Protein AF-A0A034VBX0-F1 (afdb_monomer)

Nearest PDB structures (foldseek):
  6ly8-assembly1_G  TM=3.144E-01  e=6.365E+00  Thermus thermophilus HB8

Organism: Bactrocera dorsalis (NCBI:txid27457)

Radius of gyration: 43.43 Å; Cα contacts (8 Å, |Δi|>4): 100; chains: 1; bounding box: 105×112×125 Å

Sequence (478 aa):
DRSQPILTCKSMTKVDNKFIYETEKDNSHNKLLKQIQGGIKLKPTQTNDRSKPILGGLRKFRKQMTIEEQIQKSQSKINLLAEAATAAVGAAVGASGTSDPAAITNSIVAALSIDDPSGDELDDIDKIRDDLQSTKQMLALELRNREAQDRENKKLLAQIATLEAELEREKSREKNLEYGSRIIVATMDPTPASEEAYLNSLKQEADDARRTAKDLEKKYLDTGELLDQAKSEIDEQKRTIQMLERKLAQAMQGGGSLNGSRRPSDVHGGRDSSPELELEVSESDPDEPEEKKLERRDRRIAKEVKVLRSKLTKVKVKREAAKKEKLALKQAMKKNHAILKEENKKFKKLEKEVQKMAASMKEEEEDEDDDEEKEEEEEDEEDAEESEEEEESEESESEESEAETESESEAEDASNADKKSNLEPRLKKHESRLLAMKKCNVLLQANVDNLQDEITQIRAKAANLQAELDAVLADLGF

Secondary structure (DSSP, 8-state):
--------GGGEEEETTEEEEGGGS--HHHHHHHHHHH----------SS-----TTS-----PPPHHHHHHHHHHHHHHHHHHHHHHHHHTTSS-----HHHHHHHHHHTS--S--SSHHHHHHHHHHHHHHHHHHHHHHHHHHHHHHHHHHHHHHHHHHHHHHHHHHHHHHHHHHHHHHHHHHHHS---HHHHHHHHHHHHHHHHHHHHHHHHHHHHHHHHHHHHHHHHHHHHHHHHHHHHHHHHHHHHHHT-------------------------------TTS-HHHHHHHHHHHHHHHHHHHHHHHHHHHHHHHHHHHHHHHHHHHHHHHHHHHHHHHHHHHHHHHHHHHHHHHHHHTT--S------------TTSS-SSSS--S---------S---GGGSPPTTS-HHHHHHHHHHHHHHHHHHHHHHHHHHHHHHHHHHHHHHHHHHHHHHHHHHHHHHHHHHHHTT-

pLDDT: mean 72.14, std 21.0, range [29.03, 97.75]

Solvent-accessible surface area (backbone atoms only — not comparable to full-atom values): 28874 Å² total; per-residue (Å²): 142,88,87,75,83,88,73,73,72,88,52,54,47,79,55,94,94,38,79,38,44,65,83,70,48,98,40,76,66,44,55,48,50,50,49,60,73,66,48,81,83,71,78,90,72,86,77,61,102,71,90,67,82,89,67,83,88,60,81,80,74,75,79,74,73,50,72,70,56,48,51,54,50,49,52,54,51,50,51,53,51,53,52,52,52,53,49,53,61,58,58,72,72,71,80,76,95,75,93,57,80,68,59,54,53,51,52,52,50,61,74,60,62,78,78,70,84,81,62,68,64,59,53,50,52,50,48,52,49,49,52,50,49,50,50,51,50,51,50,53,50,50,51,54,50,49,52,51,49,51,54,49,51,52,51,52,52,52,51,49,54,51,51,51,52,50,50,52,52,46,53,53,49,50,53,51,51,52,52,49,49,54,52,53,64,74,70,53,84,79,51,73,68,60,51,51,51,51,53,49,50,52,50,52,52,54,52,51,52,50,51,54,50,50,54,48,51,49,50,53,50,55,51,49,52,52,51,52,50,52,49,51,53,52,54,50,50,50,52,53,49,54,52,49,52,51,52,49,52,53,56,56,70,70,58,85,68,94,76,90,82,91,80,90,82,79,92,84,89,80,95,83,70,83,75,76,77,73,79,77,69,76,83,70,69,90,83,63,58,68,68,62,57,50,52,55,49,52,55,49,40,46,51,50,37,52,49,50,54,54,49,39,53,53,43,52,54,52,35,54,51,47,50,53,49,41,54,50,42,54,52,48,39,56,50,45,53,54,50,39,54,54,52,49,56,52,36,54,52,52,51,52,51,52,51,51,52,54,48,56,58,51,57,74,75,56,91,71,90,84,93,73,92,70,82,75,68,90,71,79,83,76,78,78,78,86,66,88,84,86,84,72,70,90,69,64,85,65,72,71,59,81,75,73,49,88,80,74,65,74,63,93,84,57,52,51,65,58,53,36,66,58,47,53,59,52,37,50,54,47,48,52,52,37,53,53,48,51,54,50,39,53,52,44,46,52,52,39,50,54,48,51,52,51,40,49,52,50,51,50,52,39,52,49,54,48,52,52,50,54,49,52,39,47,74,74,70,100

InterPro domains:
  IPR003124 WH2 domain [PF02205] (26-52)
  IPR003124 WH2 domain [PS51082] (28-45)
  IPR003124 WH2 domain [SM00246] (28-45)

Mean predicted aligned error: 24.48 Å

Foldseek 3Di:
DPPDDPDPCPQWDQDPNDTDGVLRPDDPVNVVVVDVVVDDPDDDDDDDPPDDGPPPPDDPPPDDQDPVRVVVVVVVVVVVVVVVVVVVVVVVVPDDDDDDPVVVVVVVVVVVPDPDPPPDVVVVVVVVVVVVVVVVVVVVVVVVVVVVVVVVVVVVVVVVVVVVVVVVVVVVVVVVVVVVVVVVVVPDPDDVVVVVVVVVVVVVVVVVVVVVVVVVVVVVVVVVVVVVVVVVVVVVVVVVVVVVVVVVVVVVVVPDDDDDDDDDDDDDDDPDDPPPPPPPVDPDPPPDDVVVVVVVVLVVLLVVLVVLVVLLVVLVVLLVVLVVLLVVLVVLLVVLVVLLVVLVVLLVVLVVVLVVVVVVVVVVVDPDDDDDPPPPDPPPVPPPVPDPDPPDDPVDPPPPPPPPPPPLDDDPPDRSVVSNVSSVVSSVVSNVSSVVSVVVSVVSVVSSVVSVVSSVVSVVSSVVSVVVVVVVVVVVVD

Structure (mmCIF, N/CA/C/O backbone):
data_AF-A0A034VBX0-F1
#
_entry.id   AF-A0A034VBX0-F1
#
loop_
_atom_site.group_PDB
_atom_site.id
_atom_site.type_symbol
_atom_site.label_atom_id
_atom_site.label_alt_id
_atom_site.label_comp_id
_atom_site.label_asym_id
_atom_site.label_entity_id
_atom_site.label_seq_id
_atom_site.pdbx_PDB_ins_code
_atom_site.Cartn_x
_atom_site.Cartn_y
_atom_site.Cartn_z
_atom_site.occupancy
_atom_site.B_iso_or_equiv
_atom_site.auth_seq_id
_atom_site.auth_comp_id
_atom_site.auth_asym_id
_atom_site.auth_atom_id
_atom_site.pdbx_PDB_model_num
ATOM 1 N N . ASP A 1 1 ? -65.103 -5.333 -4.040 1.00 47.22 1 ASP A N 1
ATOM 2 C CA . ASP A 1 1 ? -64.222 -4.330 -4.652 1.00 47.22 1 ASP A CA 1
ATOM 3 C C . ASP A 1 1 ? -62.876 -4.334 -3.924 1.00 47.22 1 ASP A C 1
ATOM 5 O O . ASP A 1 1 ? -62.771 -3.792 -2.833 1.00 47.22 1 ASP A O 1
ATOM 9 N N . ARG A 1 2 ? -61.903 -5.120 -4.404 1.00 50.41 2 ARG A N 1
ATOM 10 C CA . ARG A 1 2 ? -60.569 -5.294 -3.777 1.00 50.41 2 ARG A CA 1
ATOM 11 C C . ARG A 1 2 ? -59.483 -5.464 -4.846 1.00 50.41 2 ARG A C 1
ATOM 13 O O . ARG A 1 2 ? -58.671 -6.379 -4.778 1.00 50.41 2 ARG A O 1
ATOM 20 N N . SER A 1 3 ? -59.498 -4.613 -5.867 1.00 57.31 3 SER A N 1
ATOM 21 C CA . SER A 1 3 ? -58.577 -4.709 -7.008 1.00 57.31 3 SER A CA 1
ATOM 22 C C . SER A 1 3 ? -57.707 -3.467 -7.199 1.00 57.31 3 SER A C 1
ATOM 24 O O . SER A 1 3 ? -57.437 -3.086 -8.334 1.00 57.31 3 SER A O 1
ATOM 26 N N . GLN A 1 4 ? -57.243 -2.832 -6.121 1.00 51.72 4 GLN A N 1
ATOM 27 C CA . GLN A 1 4 ? -56.162 -1.851 -6.237 1.00 51.72 4 GLN A CA 1
ATOM 28 C C . GLN A 1 4 ? -54.919 -2.355 -5.496 1.00 51.72 4 GLN A C 1
ATOM 30 O O . GLN A 1 4 ? -54.997 -2.594 -4.289 1.00 51.72 4 GLN A O 1
ATOM 35 N N . PRO A 1 5 ? -53.788 -2.573 -6.195 1.00 52.97 5 PRO A N 1
ATOM 36 C CA . PRO A 1 5 ? -52.551 -2.964 -5.542 1.00 52.97 5 PRO A CA 1
ATOM 37 C C . PRO A 1 5 ? -52.024 -1.789 -4.712 1.00 52.97 5 PRO A C 1
ATOM 39 O O . PRO A 1 5 ? -51.962 -0.655 -5.188 1.00 52.97 5 PRO A O 1
ATOM 42 N N . ILE A 1 6 ? -51.635 -2.068 -3.466 1.00 56.31 6 ILE A N 1
ATOM 43 C CA . ILE A 1 6 ? -50.972 -1.110 -2.576 1.00 56.31 6 ILE A CA 1
ATOM 44 C C . ILE A 1 6 ? -49.547 -0.917 -3.103 1.00 56.31 6 ILE A C 1
ATOM 46 O O . ILE A 1 6 ? -48.622 -1.635 -2.731 1.00 56.31 6 ILE A O 1
ATOM 50 N N . LEU A 1 7 ? -49.376 0.027 -4.024 1.00 53.72 7 LEU A N 1
ATOM 51 C CA . LEU A 1 7 ? -48.064 0.486 -4.459 1.00 53.72 7 LEU A CA 1
ATOM 52 C C . LEU A 1 7 ? -47.591 1.533 -3.450 1.00 53.72 7 LEU A C 1
ATOM 54 O O . LEU A 1 7 ? -48.134 2.631 -3.369 1.00 53.72 7 LEU A O 1
ATOM 58 N N . THR A 1 8 ? -46.608 1.179 -2.624 1.00 54.56 8 THR A N 1
ATOM 59 C CA . THR A 1 8 ? -46.037 2.090 -1.629 1.00 54.56 8 THR A CA 1
ATOM 60 C C . THR A 1 8 ? -45.279 3.217 -2.334 1.00 54.56 8 THR A C 1
ATOM 62 O O . THR A 1 8 ? -44.243 2.977 -2.949 1.00 54.56 8 THR A O 1
ATOM 65 N N . CYS A 1 9 ? -45.770 4.451 -2.214 1.00 53.34 9 CYS A N 1
ATOM 66 C CA . CYS A 1 9 ? -45.312 5.663 -2.912 1.00 53.34 9 CYS A CA 1
ATOM 67 C C . CYS A 1 9 ? -43.843 6.082 -2.676 1.00 53.34 9 CYS A C 1
ATOM 69 O O . CYS A 1 9 ? -43.431 7.129 -3.165 1.00 53.34 9 CYS A O 1
ATOM 71 N N . LYS A 1 10 ? -43.050 5.317 -1.914 1.00 57.94 10 LYS A N 1
ATOM 72 C CA . LYS A 1 10 ? -41.673 5.678 -1.538 1.00 57.94 10 LYS A CA 1
ATOM 73 C C . LYS A 1 10 ? -40.649 5.501 -2.668 1.00 57.94 10 LYS A C 1
ATOM 75 O O . LYS A 1 10 ? -39.580 6.081 -2.571 1.00 57.94 10 LYS A O 1
ATOM 80 N N . SER A 1 11 ? -40.964 4.742 -3.720 1.00 58.09 11 SER A N 1
ATOM 81 C CA . SER A 1 11 ? -40.046 4.444 -4.837 1.00 58.09 11 SER A CA 1
ATOM 82 C C . SER A 1 11 ? -40.509 4.994 -6.193 1.00 58.09 11 SER A C 1
ATOM 84 O O . SER A 1 11 ? -39.991 4.581 -7.231 1.00 58.09 11 SER A O 1
ATOM 86 N N . MET A 1 12 ? -41.497 5.898 -6.213 1.00 58.72 12 MET A N 1
ATOM 87 C CA . MET A 1 12 ? -42.050 6.481 -7.441 1.00 58.72 12 MET A CA 1
ATOM 88 C C . MET A 1 12 ? -41.695 7.963 -7.545 1.00 58.72 12 MET A C 1
ATOM 90 O O . MET A 1 12 ? -42.043 8.760 -6.677 1.00 58.72 12 MET A O 1
ATOM 94 N N . THR A 1 13 ? -41.041 8.347 -8.640 1.00 65.94 13 THR A N 1
ATOM 95 C CA . THR A 1 13 ? -40.729 9.742 -8.973 1.00 65.94 13 THR A CA 1
ATOM 96 C C . THR A 1 13 ? -41.588 10.202 -10.152 1.00 65.94 13 THR A C 1
ATOM 98 O O . THR A 1 13 ? -41.834 9.456 -11.100 1.00 65.94 13 THR A O 1
ATOM 101 N N . LYS A 1 14 ? -42.090 11.441 -10.095 1.00 69.00 14 LYS A N 1
ATOM 102 C CA . LYS A 1 14 ? -42.913 12.023 -11.164 1.00 69.00 14 LYS A CA 1
ATOM 103 C C . LYS A 1 14 ? -42.003 12.691 -12.195 1.00 69.00 14 LYS A C 1
ATOM 105 O O . LYS A 1 14 ? -41.339 13.671 -11.874 1.00 69.00 14 LYS A O 1
ATOM 110 N N . VAL A 1 15 ? -41.995 12.179 -13.422 1.00 66.38 15 VAL A N 1
ATOM 111 C CA . VAL A 1 15 ? -41.275 12.761 -14.567 1.00 66.38 15 VAL A CA 1
ATOM 112 C C . VAL A 1 15 ? -42.294 12.979 -15.686 1.00 66.38 15 VAL A C 1
ATOM 114 O O . VAL A 1 15 ? -43.061 12.073 -16.004 1.00 66.38 15 VAL A O 1
ATOM 117 N N . ASP A 1 16 ? -42.380 14.199 -16.224 1.00 62.91 16 ASP A N 1
ATOM 118 C CA . ASP A 1 16 ? -43.306 14.591 -17.304 1.00 62.91 16 ASP A CA 1
ATOM 119 C C . ASP A 1 16 ? -44.763 14.132 -17.104 1.00 62.91 16 ASP A C 1
ATOM 121 O O . ASP A 1 16 ? -45.404 13.550 -17.980 1.00 62.91 16 ASP A O 1
ATOM 125 N N . ASN A 1 17 ? -45.306 14.391 -15.910 1.00 68.56 17 ASN A N 1
ATOM 126 C CA . ASN A 1 17 ? -46.676 14.039 -15.513 1.00 68.56 17 ASN A CA 1
ATOM 127 C C . ASN A 1 17 ? -47.025 12.539 -15.524 1.00 68.56 17 ASN A C 1
ATOM 129 O O . ASN A 1 17 ? -48.194 12.193 -15.354 1.00 68.56 17 ASN A O 1
ATOM 133 N N . LYS A 1 18 ? -46.030 11.652 -15.614 1.00 70.06 18 LYS A N 1
ATOM 134 C CA . LYS A 1 18 ? -46.178 10.211 -15.380 1.00 70.06 18 LYS A CA 1
ATOM 135 C C . LYS A 1 18 ? -45.377 9.803 -14.147 1.00 70.06 18 LYS A C 1
ATOM 137 O O . LYS A 1 18 ? -44.300 10.336 -13.886 1.00 70.06 18 LYS A O 1
ATOM 142 N N . PHE A 1 19 ? -45.926 8.885 -13.359 1.00 73.88 19 PHE A N 1
ATOM 143 C CA . PHE A 1 19 ? -45.194 8.308 -12.238 1.00 73.88 19 PHE A CA 1
ATOM 144 C C . PHE A 1 19 ? -44.404 7.103 -12.728 1.00 73.88 19 PHE A C 1
ATOM 146 O O . PHE A 1 19 ? -44.974 6.201 -13.337 1.00 73.88 19 PHE A O 1
ATOM 153 N N . ILE A 1 20 ? -43.103 7.129 -12.476 1.00 72.50 20 ILE A N 1
ATOM 154 C CA . ILE A 1 20 ? -42.142 6.124 -12.916 1.00 72.50 20 ILE A CA 1
ATOM 155 C C . ILE A 1 20 ? -41.426 5.612 -11.662 1.00 72.50 20 ILE A C 1
ATOM 157 O O . ILE A 1 20 ? -41.163 6.390 -10.740 1.00 72.50 20 ILE A O 1
ATOM 161 N N . TYR A 1 21 ? -41.141 4.313 -11.588 1.00 70.62 21 TYR A N 1
ATOM 162 C CA . TYR A 1 21 ? -40.346 3.773 -10.482 1.00 70.62 21 TYR A CA 1
ATOM 163 C C . TYR A 1 21 ? -38.889 4.236 -10.583 1.00 70.62 21 TYR A C 1
ATOM 165 O O . TYR A 1 21 ? -38.370 4.440 -11.677 1.00 70.62 21 TYR A O 1
ATOM 173 N N . GLU A 1 22 ? -38.179 4.361 -9.461 1.00 64.00 22 GLU A N 1
ATOM 174 C CA . GLU A 1 22 ? -36.747 4.710 -9.473 1.00 64.00 22 GLU A CA 1
ATOM 175 C C . GLU A 1 22 ? -35.908 3.746 -10.332 1.00 64.00 22 GLU A C 1
ATOM 177 O O . GLU A 1 22 ? -34.954 4.161 -10.991 1.00 64.00 22 GLU A O 1
ATOM 182 N N . THR A 1 23 ? -36.314 2.475 -10.404 1.00 61.00 23 THR A N 1
ATOM 183 C CA . THR A 1 23 ? -35.725 1.443 -11.273 1.00 61.00 23 THR A CA 1
ATOM 184 C C . THR A 1 23 ? -35.960 1.686 -12.765 1.00 61.00 23 THR A C 1
ATOM 186 O O . THR A 1 23 ? -35.222 1.165 -13.594 1.00 61.00 23 THR A O 1
ATOM 189 N N . GLU A 1 24 ? -36.955 2.487 -13.132 1.00 61.41 24 GLU A N 1
ATOM 190 C CA . GLU A 1 24 ? -37.313 2.806 -14.515 1.00 61.41 24 GLU A CA 1
ATOM 191 C C . GLU A 1 24 ? -36.769 4.170 -14.971 1.00 61.41 24 GLU A C 1
ATOM 193 O O . GLU A 1 24 ? -36.892 4.525 -16.145 1.00 61.41 24 GLU A O 1
ATOM 198 N N . LYS A 1 25 ? -36.117 4.925 -14.076 1.00 72.00 25 LYS A N 1
ATOM 199 C CA . LYS A 1 25 ? -35.473 6.203 -14.401 1.00 72.00 25 LYS A CA 1
ATOM 200 C C . LYS A 1 25 ? -34.326 5.988 -15.394 1.00 72.00 25 LYS A C 1
ATOM 202 O O . LYS A 1 25 ? -33.506 5.088 -15.216 1.00 72.00 25 LYS A O 1
ATOM 207 N N . ASP A 1 26 ? -34.223 6.821 -16.429 1.00 64.81 26 ASP A N 1
ATOM 208 C CA . ASP A 1 26 ? -33.158 6.700 -17.433 1.00 64.81 26 ASP A CA 1
ATOM 209 C C . ASP A 1 26 ? -31.776 7.028 -16.835 1.00 64.81 26 ASP A C 1
ATOM 211 O O . ASP A 1 26 ? -31.322 8.170 -16.820 1.00 64.81 26 ASP A O 1
ATOM 215 N N . ASN A 1 27 ? -31.091 5.992 -16.352 1.00 71.81 27 ASN A N 1
ATOM 216 C CA . ASN A 1 27 ? -29.722 6.022 -15.843 1.00 71.81 27 ASN A CA 1
ATOM 217 C C . ASN A 1 27 ? -28.809 5.173 -16.754 1.00 71.81 27 ASN A C 1
ATOM 219 O O . ASN A 1 27 ? -29.280 4.255 -17.432 1.00 71.81 27 ASN A O 1
ATOM 223 N N . SER A 1 28 ? -27.501 5.448 -16.781 1.00 75.50 28 SER A N 1
ATOM 224 C CA . SER A 1 28 ? -26.507 4.661 -17.534 1.00 75.50 28 SER A CA 1
ATOM 225 C C . SER A 1 28 ? -26.584 3.170 -17.179 1.00 75.50 28 SER A C 1
ATOM 227 O O . SER A 1 28 ? -26.546 2.320 -18.068 1.00 75.50 28 SER A O 1
ATOM 229 N N . HIS A 1 29 ? -26.819 2.867 -15.899 1.00 70.81 29 HIS A N 1
ATOM 230 C CA . HIS A 1 29 ? -27.032 1.513 -15.394 1.00 70.81 29 HIS A CA 1
ATOM 231 C C . HIS A 1 29 ? -28.288 0.841 -15.980 1.00 70.81 29 HIS A C 1
ATOM 233 O O . HIS A 1 29 ? -28.229 -0.309 -16.403 1.00 70.81 29 HIS A O 1
ATOM 239 N N . ASN A 1 30 ? -29.404 1.568 -16.113 1.00 74.19 30 ASN A N 1
ATOM 240 C CA . ASN A 1 30 ? -30.645 1.037 -16.695 1.00 74.19 30 ASN A CA 1
ATOM 241 C C . ASN A 1 30 ? -30.551 0.845 -18.215 1.00 74.19 30 ASN A C 1
ATOM 243 O O . ASN A 1 30 ? -31.125 -0.100 -18.758 1.00 74.19 30 ASN A O 1
ATOM 247 N N . LYS A 1 31 ? -29.782 1.689 -18.914 1.00 77.69 31 LYS A N 1
ATOM 248 C CA . LYS A 1 31 ? -29.458 1.480 -20.336 1.00 77.69 31 LYS A CA 1
ATOM 249 C C . LYS A 1 31 ? -28.630 0.211 -20.533 1.00 77.69 31 LYS A C 1
ATOM 251 O O . LYS A 1 31 ? -28.927 -0.567 -21.437 1.00 77.69 31 LYS A O 1
ATOM 256 N N . LEU A 1 32 ? -27.648 -0.020 -19.660 1.00 77.81 32 LEU A N 1
ATOM 257 C CA . LEU A 1 32 ? -26.833 -1.232 -19.670 1.00 77.81 32 LEU A CA 1
ATOM 258 C C . LEU A 1 32 ? -27.665 -2.478 -19.330 1.00 77.81 32 LEU A C 1
ATOM 260 O O . LEU A 1 32 ? -27.593 -3.464 -20.054 1.00 77.81 32 LEU A O 1
ATOM 264 N N . LEU A 1 33 ? -28.518 -2.424 -18.303 1.00 79.12 33 LEU A N 1
ATOM 265 C CA . LEU A 1 33 ? -29.443 -3.510 -17.958 1.00 79.12 33 LEU A CA 1
ATOM 266 C C . LEU A 1 33 ? -30.383 -3.857 -19.118 1.00 79.12 33 LEU A C 1
ATOM 268 O O . LEU A 1 33 ? -30.537 -5.034 -19.432 1.00 79.12 33 LEU A O 1
ATOM 272 N N . LYS A 1 34 ? -30.949 -2.858 -19.811 1.00 79.81 34 LYS A N 1
ATOM 273 C CA . LYS A 1 34 ? -31.773 -3.078 -21.014 1.00 79.81 34 LYS A CA 1
ATOM 274 C C . LYS A 1 34 ? -30.974 -3.709 -22.161 1.00 79.81 34 LYS A C 1
ATOM 276 O O . LYS A 1 34 ? -31.504 -4.563 -22.866 1.00 79.81 34 LYS A O 1
ATOM 281 N N . GLN A 1 35 ? -29.705 -3.336 -22.344 1.00 78.50 35 GLN A N 1
ATOM 282 C CA . GLN A 1 35 ? -28.820 -3.964 -23.336 1.00 78.50 35 GLN A CA 1
ATOM 283 C C . GLN A 1 35 ? -28.467 -5.413 -22.970 1.00 78.50 35 GLN A C 1
ATOM 285 O O . GLN A 1 35 ? -28.457 -6.275 -23.847 1.00 78.50 35 GLN A O 1
ATOM 290 N N . ILE A 1 36 ? -28.232 -5.696 -21.686 1.00 77.06 36 ILE A N 1
ATOM 291 C CA . ILE A 1 36 ? -27.967 -7.048 -21.179 1.00 77.06 36 ILE A CA 1
ATOM 292 C C . ILE A 1 36 ? -29.215 -7.928 -21.325 1.00 77.06 36 ILE A C 1
ATOM 294 O O . ILE A 1 36 ? -29.119 -9.032 -21.853 1.00 77.06 36 ILE A O 1
ATOM 298 N N . GLN A 1 37 ? -30.390 -7.428 -20.927 1.00 78.06 37 GLN A N 1
ATOM 299 C CA . GLN A 1 37 ? -31.671 -8.132 -21.064 1.00 78.06 37 GLN A CA 1
ATOM 300 C C . GLN A 1 37 ? -32.056 -8.367 -22.527 1.00 78.06 37 GLN A C 1
ATOM 302 O O . GLN A 1 37 ? -32.581 -9.426 -22.862 1.00 78.06 37 GLN A O 1
ATOM 307 N N . GLY A 1 38 ? -31.789 -7.397 -23.408 1.00 79.12 38 GLY A N 1
ATOM 308 C CA . GLY A 1 38 ? -32.015 -7.546 -24.845 1.00 79.12 38 GLY A CA 1
ATOM 309 C C . GLY A 1 38 ? -31.082 -8.567 -25.499 1.00 79.12 38 GLY A C 1
ATOM 310 O O . GLY A 1 38 ? -31.444 -9.154 -26.522 1.00 79.12 38 GLY A O 1
ATOM 311 N N . GLY A 1 39 ? -29.912 -8.798 -24.893 1.00 79.06 39 GLY A N 1
ATOM 312 C CA . GLY A 1 39 ? -28.856 -9.656 -25.410 1.00 79.06 39 GLY A CA 1
ATOM 313 C C . GLY A 1 39 ? -28.279 -9.154 -26.738 1.00 79.06 39 GLY A C 1
ATOM 314 O O . GLY A 1 39 ? -28.901 -8.416 -27.503 1.00 79.06 39 GLY A O 1
ATOM 315 N N . ILE A 1 40 ? -27.064 -9.587 -27.069 1.00 77.75 40 ILE A N 1
ATOM 316 C CA . ILE A 1 40 ? -26.520 -9.388 -28.416 1.00 77.75 40 ILE A CA 1
ATOM 317 C C . ILE A 1 40 ? -26.915 -10.611 -29.238 1.00 77.75 40 ILE A C 1
ATOM 319 O O . ILE A 1 40 ? -26.381 -11.702 -29.038 1.00 77.75 40 ILE A O 1
ATOM 323 N N . LYS A 1 41 ? -27.859 -10.444 -30.173 1.00 69.81 41 LYS A N 1
ATOM 324 C CA . LYS A 1 41 ? -28.183 -11.493 -31.148 1.00 69.81 41 LYS A CA 1
ATOM 325 C C . LYS A 1 41 ? -26.964 -11.730 -32.036 1.00 69.81 41 LYS A C 1
ATOM 327 O O . LYS A 1 41 ? -26.674 -10.945 -32.938 1.00 69.81 41 LYS A O 1
ATOM 332 N N . LEU A 1 42 ? -26.242 -12.812 -31.762 1.00 70.62 42 LEU A N 1
ATOM 333 C CA . LEU A 1 42 ? -25.153 -13.270 -32.614 1.00 70.62 42 LEU A CA 1
ATOM 334 C C . LEU A 1 42 ? -25.714 -13.641 -33.992 1.00 70.62 42 LEU A C 1
ATOM 336 O O . LEU A 1 42 ? -26.830 -14.151 -34.110 1.00 70.62 42 LEU A O 1
ATOM 340 N N . LYS A 1 43 ? -24.940 -13.380 -35.051 1.00 75.06 43 LYS A N 1
ATOM 341 C CA . LYS A 1 43 ? -25.317 -13.808 -36.402 1.00 75.06 43 LYS A CA 1
ATOM 342 C C . LYS A 1 43 ? -25.450 -15.339 -36.417 1.00 75.06 43 LYS A C 1
ATOM 344 O O . LYS A 1 43 ? -24.553 -16.007 -35.893 1.00 75.06 43 LYS A O 1
ATOM 349 N N . PRO A 1 44 ? -26.517 -15.899 -37.018 1.00 62.66 44 PRO A N 1
ATOM 350 C CA . PRO A 1 44 ? -26.686 -17.342 -37.106 1.00 62.66 44 PRO A CA 1
ATOM 351 C C . PRO A 1 44 ? -25.481 -17.932 -37.835 1.00 62.66 44 PRO A C 1
ATOM 353 O O . PRO A 1 44 ? -25.207 -17.612 -38.991 1.00 62.66 44 PRO A O 1
ATOM 356 N N . THR A 1 45 ? -24.712 -18.741 -37.116 1.00 59.09 45 THR A N 1
ATOM 357 C CA . THR A 1 45 ? -23.526 -19.412 -37.639 1.00 59.09 45 THR A CA 1
ATOM 358 C C . THR A 1 45 ? -23.975 -20.787 -38.104 1.00 59.09 45 THR A C 1
ATOM 360 O O . THR A 1 45 ? -24.488 -21.564 -37.304 1.00 59.09 45 THR A O 1
ATOM 363 N N . GLN A 1 46 ? -23.841 -21.085 -39.398 1.00 56.38 46 GLN A N 1
ATOM 364 C CA . GLN A 1 46 ? -24.117 -22.434 -39.884 1.00 56.38 46 GLN A CA 1
ATOM 365 C C . GLN A 1 46 ? -23.076 -23.388 -39.298 1.00 56.38 46 GLN A C 1
ATOM 367 O O . GLN A 1 46 ? -21.890 -23.317 -39.624 1.00 56.38 46 GLN A O 1
ATOM 372 N N . THR A 1 47 ? -23.521 -24.262 -38.404 1.00 44.88 47 THR A N 1
ATOM 373 C CA . THR A 1 47 ? -22.741 -25.387 -37.905 1.00 44.88 47 THR A CA 1
ATOM 374 C C . THR A 1 47 ? -22.860 -26.517 -38.919 1.00 44.88 47 THR A C 1
ATOM 376 O O . THR A 1 47 ? -23.916 -27.120 -39.059 1.00 44.88 47 THR A O 1
ATOM 379 N N . ASN A 1 48 ? -21.790 -26.783 -39.665 1.00 54.53 48 ASN A N 1
ATOM 380 C CA . ASN A 1 48 ? -21.607 -28.096 -40.273 1.00 54.53 48 ASN A CA 1
ATOM 381 C C . ASN A 1 48 ? -21.048 -28.996 -39.164 1.00 54.53 48 ASN A C 1
ATOM 383 O O . ASN A 1 48 ? -20.139 -28.558 -38.454 1.00 54.53 48 ASN A O 1
ATOM 387 N N . ASP A 1 49 ? -21.587 -30.203 -38.999 1.00 58.88 49 ASP A N 1
ATOM 388 C CA . ASP A 1 49 ? -21.408 -31.122 -37.855 1.00 58.88 49 ASP A CA 1
ATOM 389 C C . ASP A 1 49 ? -19.981 -31.702 -37.694 1.00 58.88 49 ASP A C 1
ATOM 391 O O . ASP A 1 49 ? -19.757 -32.805 -37.201 1.00 58.88 49 ASP A O 1
ATOM 395 N N . ARG A 1 50 ? -18.964 -30.939 -38.099 1.00 57.12 50 ARG A N 1
ATOM 396 C CA . ARG A 1 50 ? -17.540 -31.130 -37.823 1.00 57.12 50 ARG A CA 1
ATOM 397 C C . ARG A 1 50 ? -16.966 -29.804 -37.324 1.00 57.12 50 ARG A C 1
ATOM 399 O O . ARG A 1 50 ? -16.377 -29.023 -38.069 1.00 57.12 50 ARG A O 1
ATOM 406 N N . SER A 1 51 ? -17.190 -29.548 -36.042 1.00 61.97 51 SER A N 1
ATOM 407 C CA . SER A 1 51 ? -16.893 -28.313 -35.315 1.00 61.97 51 SER A CA 1
ATOM 408 C C . SER A 1 51 ? -15.441 -27.824 -35.449 1.00 61.97 51 SER A C 1
ATOM 410 O O . SER A 1 51 ? -14.558 -28.249 -34.702 1.00 61.97 51 SER A O 1
ATOM 412 N N . LYS A 1 52 ? -15.214 -26.842 -36.326 1.00 55.69 52 LYS A N 1
ATOM 413 C CA . LYS A 1 52 ? -14.258 -25.745 -36.102 1.00 55.69 52 LYS A CA 1
ATOM 414 C C . LYS A 1 52 ? -14.873 -24.452 -36.650 1.00 55.69 52 LYS A C 1
ATOM 416 O O . LYS A 1 52 ? -15.221 -24.425 -37.829 1.00 55.69 52 LYS A O 1
ATOM 421 N N . PRO A 1 53 ? -15.021 -23.389 -35.839 1.00 56.84 53 PRO A N 1
ATOM 422 C CA . PRO A 1 53 ? -15.492 -22.106 -36.347 1.00 56.84 53 PRO A CA 1
ATOM 423 C C . PRO A 1 53 ? -14.513 -21.575 -37.404 1.00 56.84 53 PRO A C 1
ATOM 425 O O . PRO A 1 53 ? -13.293 -21.669 -37.241 1.00 56.84 53 PRO A O 1
ATOM 428 N N . ILE A 1 54 ? -15.041 -21.022 -38.499 1.00 54.84 54 ILE A N 1
ATOM 429 C CA . ILE A 1 54 ? -14.241 -20.396 -39.558 1.00 54.84 54 ILE A CA 1
ATOM 430 C C . ILE A 1 54 ? -13.716 -19.055 -39.021 1.00 54.84 54 ILE A C 1
ATOM 432 O O . ILE A 1 54 ? -14.328 -18.008 -39.201 1.00 54.84 54 ILE A O 1
ATOM 436 N N . LEU A 1 55 ? -12.579 -19.089 -38.322 1.00 60.44 55 LEU A N 1
ATOM 437 C CA . LEU A 1 55 ? -11.880 -17.913 -37.786 1.00 60.44 55 LEU A CA 1
ATOM 438 C C . LEU A 1 55 ? -10.992 -17.263 -38.860 1.00 60.44 55 LEU A C 1
ATOM 440 O O . LEU A 1 55 ? -9.773 -17.160 -38.711 1.00 60.44 55 LEU A O 1
ATOM 444 N N . GLY A 1 56 ? -11.591 -16.859 -39.981 1.00 57.25 56 GLY A N 1
ATOM 445 C CA . GLY A 1 56 ? -10.896 -16.047 -40.979 1.00 57.25 56 GLY A CA 1
ATOM 446 C C . GLY A 1 56 ? -10.528 -14.683 -40.384 1.00 57.25 56 GLY A C 1
ATOM 447 O O . GLY A 1 56 ? -11.416 -13.941 -39.983 1.00 57.25 56 GLY A O 1
ATOM 448 N N . GLY A 1 57 ? -9.231 -14.364 -40.308 1.00 58.59 57 GLY A N 1
ATOM 449 C CA . GLY A 1 57 ? -8.727 -13.044 -39.894 1.00 58.59 57 GLY A CA 1
ATOM 450 C C . GLY A 1 57 ? -8.002 -12.982 -38.543 1.00 58.59 57 GLY A C 1
ATOM 451 O O . GLY A 1 57 ? -7.288 -12.015 -38.298 1.00 58.59 57 GLY A O 1
ATOM 452 N N . LEU A 1 58 ? -8.087 -14.013 -37.692 1.00 55.31 58 LEU A N 1
ATOM 453 C CA . LEU A 1 58 ? -7.231 -14.116 -36.501 1.00 55.31 58 LEU A CA 1
ATOM 454 C C . LEU A 1 58 ? -5.920 -14.827 -36.862 1.00 55.31 58 LEU A C 1
ATOM 456 O O . LEU A 1 58 ? -5.931 -15.899 -37.475 1.00 55.31 58 LEU A O 1
ATOM 460 N N . ARG A 1 59 ? -4.776 -14.249 -36.463 1.00 60.09 59 ARG A N 1
ATOM 461 C CA . ARG A 1 59 ? -3.459 -14.903 -36.540 1.00 60.09 59 ARG A CA 1
ATOM 462 C C . ARG A 1 59 ? -3.599 -16.292 -35.914 1.00 60.09 59 ARG A C 1
ATOM 464 O O . ARG A 1 59 ? -3.960 -16.396 -34.746 1.00 60.09 59 ARG A O 1
ATOM 471 N N . LYS A 1 60 ? -3.370 -17.353 -36.698 1.00 63.62 60 LYS A N 1
ATOM 472 C CA . LYS A 1 60 ? -3.475 -18.738 -36.221 1.00 63.62 60 LYS A CA 1
ATOM 473 C C . LYS A 1 60 ? -2.521 -18.904 -35.041 1.00 63.62 60 LYS A C 1
ATOM 475 O O . LYS A 1 60 ? -1.314 -19.021 -35.241 1.00 63.62 60 LYS A O 1
ATOM 480 N N . PHE A 1 61 ? -3.050 -18.896 -33.822 1.00 49.38 61 PHE A N 1
ATOM 481 C CA . PHE A 1 61 ? -2.293 -19.310 -32.655 1.00 49.38 61 PHE A CA 1
ATOM 482 C C . PHE A 1 61 ? -1.948 -20.781 -32.872 1.00 49.38 61 PHE A C 1
ATOM 484 O O . PHE A 1 61 ? -2.821 -21.651 -32.886 1.00 49.38 61 PHE A O 1
ATOM 491 N N . ARG A 1 62 ? -0.671 -21.060 -33.141 1.00 62.66 62 ARG A N 1
ATOM 492 C CA . ARG A 1 62 ? -0.159 -22.426 -33.140 1.00 62.66 62 ARG A CA 1
ATOM 493 C C . ARG A 1 62 ? -0.321 -22.917 -31.706 1.00 62.66 62 ARG A C 1
ATOM 495 O O . ARG A 1 62 ? 0.420 -22.464 -30.841 1.00 62.66 62 ARG A O 1
ATOM 502 N N . LYS A 1 63 ? -1.317 -23.775 -31.458 1.00 67.25 63 LYS A N 1
ATOM 503 C CA . LYS A 1 63 ? -1.529 -24.407 -30.149 1.00 67.25 63 LYS A CA 1
ATOM 504 C C . LYS A 1 63 ? -0.182 -24.977 -29.691 1.00 67.25 63 LYS A C 1
ATOM 506 O O . LYS A 1 63 ? 0.385 -25.829 -30.379 1.00 67.25 63 LYS A O 1
ATOM 511 N N . GLN A 1 64 ? 0.360 -24.451 -28.594 1.00 63.41 64 GLN A N 1
ATOM 512 C CA . GLN A 1 64 ? 1.472 -25.096 -27.908 1.00 63.41 64 GLN A CA 1
ATOM 513 C C . GLN A 1 64 ? 0.917 -26.372 -27.277 1.00 63.41 64 GLN A C 1
ATOM 515 O O . GLN A 1 64 ? -0.125 -26.339 -26.625 1.00 63.41 64 GLN A O 1
ATOM 520 N N . MET A 1 65 ? 1.573 -27.497 -27.543 1.00 62.50 65 MET A N 1
ATOM 521 C CA . MET A 1 65 ? 1.234 -28.771 -26.913 1.00 62.50 65 MET A CA 1
ATOM 522 C C . MET A 1 65 ? 1.479 -28.629 -25.411 1.00 62.50 65 MET A C 1
ATOM 524 O O . MET A 1 65 ? 2.577 -28.214 -25.025 1.00 62.50 65 MET A O 1
ATOM 528 N N . THR A 1 66 ? 0.489 -28.966 -24.583 1.00 74.19 66 THR A N 1
ATOM 529 C CA . THR A 1 66 ? 0.699 -29.065 -23.130 1.00 74.19 66 THR A CA 1
ATOM 530 C C . THR A 1 66 ? 1.700 -30.185 -22.831 1.00 74.19 66 THR A C 1
ATOM 532 O O . THR A 1 66 ? 1.932 -31.053 -23.675 1.00 74.19 66 THR A O 1
ATOM 535 N N . ILE A 1 67 ? 2.322 -30.161 -21.650 1.00 71.31 67 ILE A N 1
ATOM 536 C CA . ILE A 1 67 ? 3.307 -31.178 -21.239 1.00 71.31 67 ILE A CA 1
ATOM 537 C C . ILE A 1 67 ? 2.680 -32.582 -21.310 1.00 71.31 67 ILE A C 1
ATOM 539 O O . ILE A 1 67 ? 3.266 -33.480 -21.910 1.00 71.31 67 ILE A O 1
ATOM 543 N N . GLU A 1 68 ? 1.434 -32.726 -20.851 1.00 75.38 68 GLU A N 1
ATOM 544 C CA . GLU A 1 68 ? 0.619 -33.942 -21.001 1.00 75.38 68 GLU A CA 1
ATOM 545 C C . GLU A 1 68 ? 0.537 -34.421 -22.462 1.00 75.38 68 GLU A C 1
ATOM 547 O O . GLU A 1 68 ? 0.773 -35.586 -22.775 1.00 75.38 68 GLU A O 1
ATOM 552 N N . GLU A 1 69 ? 0.241 -33.502 -23.388 1.00 78.19 69 GLU A N 1
ATOM 553 C CA . GLU A 1 69 ? 0.044 -33.802 -24.809 1.00 78.19 69 GLU A CA 1
ATOM 554 C C . GLU A 1 69 ? 1.385 -34.166 -25.485 1.00 78.19 69 GLU A C 1
ATOM 556 O O . GLU A 1 69 ? 1.417 -34.951 -26.435 1.00 78.19 69 GLU A O 1
ATOM 561 N N . GLN A 1 70 ? 2.511 -33.631 -24.991 1.00 76.06 70 GLN A N 1
ATOM 562 C CA . GLN A 1 70 ? 3.858 -34.009 -25.438 1.00 76.06 70 GLN A CA 1
ATOM 563 C C . GLN A 1 70 ? 4.251 -35.407 -24.952 1.00 76.06 70 GLN A C 1
ATOM 565 O O . GLN A 1 70 ? 4.781 -36.181 -25.751 1.00 76.06 70 GLN A O 1
ATOM 570 N N . ILE A 1 71 ? 3.937 -35.750 -23.699 1.00 75.94 71 ILE A N 1
ATOM 571 C CA . ILE A 1 71 ? 4.177 -37.082 -23.125 1.00 75.94 71 ILE A CA 1
ATOM 572 C C . ILE A 1 71 ? 3.320 -38.133 -23.837 1.00 75.94 71 ILE A C 1
ATOM 574 O O . ILE A 1 71 ? 3.817 -39.174 -24.256 1.00 75.94 71 ILE A O 1
ATOM 578 N N . GLN A 1 72 ? 2.042 -37.850 -24.083 1.00 78.75 72 GLN A N 1
ATOM 579 C CA . GLN A 1 72 ? 1.163 -38.792 -24.776 1.00 78.75 72 GLN A CA 1
ATOM 580 C C . GLN A 1 72 ? 1.594 -39.011 -26.237 1.00 78.75 72 GLN A C 1
ATOM 582 O O . GLN A 1 72 ? 1.495 -40.118 -26.778 1.00 78.75 72 GLN A O 1
ATOM 587 N N . LYS A 1 73 ? 2.143 -37.973 -26.882 1.00 81.31 73 LYS A N 1
ATOM 588 C CA . LYS A 1 73 ? 2.721 -38.062 -28.228 1.00 81.31 73 LYS A CA 1
ATOM 589 C C . LYS A 1 73 ? 4.058 -38.812 -28.260 1.00 81.31 73 LYS A C 1
ATOM 591 O O . LYS A 1 73 ? 4.327 -39.505 -29.241 1.00 81.31 73 LYS A O 1
ATOM 596 N N . SER A 1 74 ? 4.899 -38.689 -27.232 1.00 74.56 74 SER A N 1
ATOM 597 C CA . SER A 1 74 ? 6.140 -39.467 -27.143 1.00 74.56 74 SER A CA 1
ATOM 598 C C . SER A 1 74 ? 5.848 -40.940 -26.851 1.00 74.56 74 SER A C 1
ATOM 600 O O . SER A 1 74 ? 6.381 -41.797 -27.549 1.00 74.56 74 SER A O 1
ATOM 602 N N . GLN A 1 75 ? 4.921 -41.239 -25.937 1.00 77.19 75 GLN A N 1
ATOM 603 C CA . GLN A 1 75 ? 4.484 -42.606 -25.626 1.00 77.19 75 GLN A CA 1
ATOM 604 C C . GLN A 1 75 ? 3.878 -43.309 -26.848 1.00 77.19 75 GLN A C 1
ATOM 606 O O . GLN A 1 75 ? 4.260 -44.430 -27.175 1.00 77.19 75 GLN A O 1
ATOM 611 N N . SER A 1 76 ? 2.996 -42.633 -27.589 1.00 75.25 76 SER A N 1
ATOM 612 C CA . SER A 1 76 ? 2.422 -43.192 -28.824 1.00 75.25 76 SER A CA 1
ATOM 613 C C . SER A 1 76 ? 3.466 -43.403 -29.927 1.00 75.25 76 SER A C 1
ATOM 615 O O . SER A 1 76 ? 3.385 -44.387 -30.658 1.00 75.25 76 SER A O 1
ATOM 617 N N . LYS A 1 77 ? 4.488 -42.541 -30.028 1.00 76.75 77 LYS A N 1
ATOM 618 C CA . LYS A 1 77 ? 5.603 -42.726 -30.973 1.00 76.75 77 LYS A CA 1
ATOM 619 C C . LYS A 1 77 ? 6.508 -43.902 -30.589 1.00 76.75 77 LYS A C 1
ATOM 621 O O . LYS A 1 77 ? 6.974 -44.605 -31.481 1.00 76.75 77 LYS A O 1
ATOM 626 N N . ILE A 1 78 ? 6.737 -44.119 -29.294 1.00 73.75 78 ILE A N 1
ATOM 627 C CA . ILE A 1 78 ? 7.502 -45.261 -28.773 1.00 73.75 78 ILE A CA 1
ATOM 628 C C . ILE A 1 78 ? 6.754 -46.567 -29.050 1.00 73.75 78 ILE A C 1
ATOM 630 O O . ILE A 1 78 ? 7.351 -47.493 -29.590 1.00 73.75 78 ILE A O 1
ATOM 634 N N . ASN A 1 79 ? 5.445 -46.617 -28.789 1.00 73.88 79 ASN A N 1
ATOM 635 C CA . ASN A 1 79 ? 4.637 -47.806 -29.077 1.00 73.88 79 ASN A CA 1
ATOM 636 C C . ASN A 1 79 ? 4.628 -48.146 -30.575 1.00 73.88 79 ASN A C 1
ATOM 638 O O . ASN A 1 79 ? 4.788 -49.305 -30.936 1.00 73.88 79 ASN A O 1
ATOM 642 N N . LEU A 1 80 ? 4.544 -47.142 -31.453 1.00 71.19 80 LEU A N 1
ATOM 643 C CA . LEU A 1 80 ? 4.555 -47.356 -32.904 1.00 71.19 80 LEU A CA 1
ATOM 644 C C . LEU A 1 80 ? 5.934 -47.815 -33.419 1.00 71.19 80 LEU A C 1
ATOM 646 O O . LEU A 1 80 ? 6.018 -48.616 -34.347 1.00 71.19 80 LEU A O 1
ATOM 650 N N . LEU A 1 81 ? 7.026 -47.353 -32.797 1.00 71.25 81 LEU A N 1
ATOM 651 C CA . LEU A 1 81 ? 8.383 -47.845 -33.073 1.00 71.25 81 LEU A CA 1
ATOM 652 C C . LEU A 1 81 ? 8.597 -49.276 -32.558 1.00 71.25 81 LEU A C 1
ATOM 654 O O . LEU A 1 81 ? 9.233 -50.072 -33.246 1.00 71.25 81 LEU A O 1
ATOM 658 N N . ALA A 1 82 ? 8.038 -49.622 -31.398 1.00 68.38 82 ALA A N 1
ATOM 659 C CA . ALA A 1 82 ? 8.086 -50.975 -30.847 1.00 68.38 82 ALA A CA 1
ATOM 660 C C . ALA A 1 82 ? 7.261 -51.971 -31.687 1.00 68.38 82 ALA A C 1
ATOM 662 O O . ALA A 1 82 ? 7.712 -53.087 -31.954 1.00 68.38 82 ALA A O 1
ATOM 663 N N . GLU A 1 83 ? 6.091 -51.556 -32.178 1.00 67.56 83 GLU A N 1
ATOM 664 C CA . GLU A 1 83 ? 5.270 -52.332 -33.118 1.00 67.56 83 GLU A CA 1
ATOM 665 C C . GLU A 1 83 ? 5.959 -52.500 -34.483 1.00 67.56 83 GLU A C 1
ATOM 667 O O . GLU A 1 83 ? 5.931 -53.580 -35.070 1.00 67.56 83 GLU A O 1
ATOM 672 N N . ALA A 1 84 ? 6.657 -51.472 -34.978 1.00 64.12 84 ALA A N 1
ATOM 673 C CA . ALA A 1 84 ? 7.436 -51.572 -36.213 1.00 64.12 84 ALA A CA 1
ATOM 674 C C . ALA A 1 84 ? 8.665 -52.490 -36.066 1.00 64.12 84 ALA A C 1
ATOM 676 O O . ALA A 1 84 ? 8.987 -53.241 -36.988 1.00 64.12 84 ALA A O 1
ATOM 677 N N . ALA A 1 85 ? 9.333 -52.472 -34.909 1.00 59.12 85 ALA A N 1
ATOM 678 C CA . ALA A 1 85 ? 10.464 -53.351 -34.616 1.00 59.12 85 ALA A CA 1
ATOM 679 C C . ALA A 1 85 ? 10.030 -54.822 -34.481 1.00 59.12 85 ALA A C 1
ATOM 681 O O . ALA A 1 85 ? 10.675 -55.713 -35.030 1.00 59.12 85 ALA A O 1
ATOM 682 N N . THR A 1 86 ? 8.895 -55.086 -33.828 1.00 62.03 86 THR A N 1
ATOM 683 C CA . THR A 1 86 ? 8.325 -56.442 -33.722 1.00 62.03 86 THR A CA 1
ATOM 684 C C . THR A 1 86 ? 7.797 -56.961 -35.064 1.00 62.03 86 THR A C 1
ATOM 686 O O . THR A 1 86 ? 7.993 -58.135 -35.382 1.00 62.03 86 THR A O 1
ATOM 689 N N . ALA A 1 87 ? 7.235 -56.095 -35.913 1.00 59.16 87 ALA A N 1
ATOM 690 C CA . ALA A 1 87 ? 6.865 -56.447 -37.285 1.00 59.16 87 ALA A CA 1
ATOM 691 C C . ALA A 1 87 ? 8.086 -56.754 -38.179 1.00 59.16 87 ALA A C 1
ATOM 693 O O . ALA A 1 87 ? 8.020 -57.655 -39.016 1.00 59.16 87 ALA A O 1
ATOM 694 N N . ALA A 1 88 ? 9.215 -56.062 -37.986 1.00 54.88 88 ALA A N 1
ATOM 695 C CA 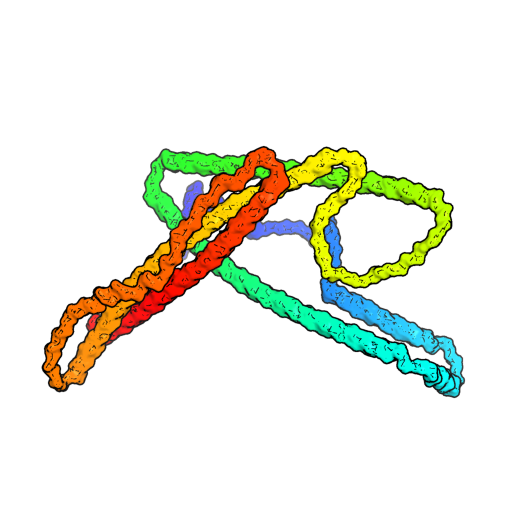. ALA A 1 88 ? 10.454 -56.320 -38.725 1.00 54.88 88 ALA A CA 1
ATOM 696 C C . ALA A 1 88 ? 11.105 -57.665 -38.345 1.00 54.88 88 ALA A C 1
ATOM 698 O O . ALA A 1 88 ? 11.601 -58.373 -39.222 1.00 54.88 88 ALA A O 1
ATOM 699 N N . VAL A 1 89 ? 11.036 -58.062 -37.068 1.00 55.72 89 VAL A N 1
ATOM 700 C CA . VAL A 1 89 ? 11.502 -59.383 -36.604 1.00 55.72 89 VAL A CA 1
ATOM 701 C C . VAL A 1 89 ? 10.572 -60.506 -37.091 1.00 55.72 89 VAL A C 1
ATOM 703 O O . VAL A 1 89 ? 11.047 -61.563 -37.498 1.00 55.72 89 VAL A O 1
ATOM 706 N N . GLY A 1 90 ? 9.256 -60.267 -37.153 1.00 52.72 90 GLY A N 1
ATOM 707 C CA . GLY A 1 90 ? 8.289 -61.218 -37.719 1.00 52.72 90 GLY A CA 1
ATOM 708 C C . GLY A 1 90 ? 8.404 -61.409 -39.240 1.00 52.72 90 GLY A C 1
ATOM 709 O O . GLY A 1 90 ? 8.174 -62.508 -39.743 1.00 52.72 90 GLY A O 1
ATOM 710 N N . ALA A 1 91 ? 8.811 -60.374 -39.984 1.00 47.31 91 ALA A N 1
ATOM 711 C CA . ALA A 1 91 ? 8.982 -60.440 -41.438 1.00 47.31 91 ALA A CA 1
ATOM 712 C C . ALA A 1 91 ? 10.250 -61.202 -41.880 1.00 47.31 91 ALA A C 1
ATOM 714 O O . ALA A 1 91 ? 10.282 -61.732 -42.991 1.00 47.31 91 ALA A O 1
ATOM 715 N N . ALA A 1 92 ? 11.267 -61.320 -41.019 1.00 46.41 92 ALA A N 1
ATOM 716 C CA . ALA A 1 92 ? 12.490 -62.077 -41.309 1.00 46.41 92 ALA A CA 1
ATOM 717 C C . ALA A 1 92 ? 12.314 -63.609 -41.214 1.00 46.41 92 ALA A C 1
ATOM 719 O O . ALA A 1 92 ? 13.143 -64.355 -41.728 1.00 46.41 92 ALA A O 1
ATOM 720 N N . VAL A 1 93 ? 11.219 -64.095 -40.615 1.00 49.88 93 VAL A N 1
ATOM 721 C CA . VAL A 1 93 ? 10.919 -65.538 -40.462 1.00 49.88 93 VAL A CA 1
ATOM 722 C C . VAL A 1 93 ? 9.990 -66.062 -41.580 1.00 49.88 93 VAL A C 1
ATOM 724 O O . VAL A 1 93 ? 9.701 -67.251 -41.668 1.00 49.88 93 VAL A O 1
ATOM 727 N N . GLY A 1 94 ? 9.542 -65.193 -42.493 1.00 44.66 94 GLY A N 1
ATOM 728 C CA . GLY A 1 94 ? 8.520 -65.507 -43.500 1.00 44.66 94 GLY A CA 1
ATOM 729 C C . GLY A 1 94 ? 9.007 -66.012 -44.864 1.00 44.66 94 GLY A C 1
ATOM 730 O O . GLY A 1 94 ? 8.183 -66.137 -45.768 1.00 44.66 94 GLY A O 1
ATOM 731 N N . ALA A 1 95 ? 10.301 -66.282 -45.065 1.00 40.59 95 ALA A N 1
ATOM 732 C CA . ALA A 1 95 ? 10.805 -66.700 -46.377 1.00 40.59 95 ALA A CA 1
ATOM 733 C C . ALA A 1 95 ? 12.009 -67.650 -46.296 1.00 40.59 95 ALA A C 1
ATOM 735 O O . ALA A 1 95 ? 13.130 -67.287 -46.629 1.00 40.59 95 ALA A O 1
ATOM 736 N N . SER A 1 96 ? 11.775 -68.887 -45.864 1.00 35.22 96 SER A N 1
ATOM 737 C CA . SER A 1 96 ? 12.302 -70.107 -46.504 1.00 35.22 96 SER A CA 1
ATOM 738 C C . SER A 1 96 ? 11.980 -71.313 -45.626 1.00 35.22 96 SER A C 1
ATOM 740 O O . SER A 1 96 ? 12.508 -71.493 -44.534 1.00 35.22 96 SER A O 1
ATOM 742 N N . GLY A 1 97 ? 11.067 -72.152 -46.109 1.00 40.91 97 GLY A N 1
ATOM 743 C CA . GLY A 1 97 ? 10.899 -73.486 -45.567 1.00 40.91 97 GLY A CA 1
ATOM 744 C C . GLY A 1 97 ? 12.026 -74.373 -46.069 1.00 40.91 97 GLY A C 1
ATOM 745 O O . GLY A 1 97 ? 12.050 -74.678 -47.252 1.00 40.91 97 GLY A O 1
ATOM 746 N N . THR A 1 98 ? 12.895 -74.815 -45.166 1.00 37.78 98 THR A N 1
ATOM 747 C CA . THR A 1 98 ? 13.459 -76.169 -45.162 1.00 37.78 98 THR A CA 1
ATOM 748 C C . THR A 1 98 ? 13.855 -76.517 -43.733 1.00 37.78 98 THR A C 1
ATOM 750 O O . THR A 1 98 ? 14.628 -75.817 -43.086 1.00 37.78 98 THR A O 1
ATOM 753 N N . SER A 1 99 ? 13.262 -77.600 -43.252 1.00 50.91 99 SER A N 1
ATOM 754 C CA . SER A 1 99 ? 13.485 -78.259 -41.976 1.00 50.91 99 SER A CA 1
ATOM 755 C C . SER A 1 99 ? 14.896 -78.838 -41.869 1.00 50.91 99 SER A C 1
ATOM 757 O O . SER A 1 99 ? 15.210 -79.768 -42.607 1.00 50.91 99 SER A O 1
ATOM 759 N N . ASP A 1 100 ? 15.687 -78.367 -40.903 1.00 42.94 100 ASP A N 1
ATOM 760 C CA . ASP A 1 100 ? 16.772 -79.171 -40.330 1.00 42.94 100 ASP A CA 1
ATOM 761 C C . ASP A 1 100 ? 17.030 -78.776 -38.856 1.00 42.94 100 ASP A C 1
ATOM 763 O O . ASP A 1 100 ? 17.580 -77.704 -38.580 1.00 42.94 100 ASP A O 1
ATOM 767 N N . PRO A 1 101 ? 16.613 -79.591 -37.866 1.00 50.47 101 PRO A N 1
ATOM 768 C CA . PRO A 1 101 ? 16.675 -79.217 -36.450 1.00 50.47 101 PRO A CA 1
ATOM 769 C C . PRO A 1 101 ? 18.102 -79.185 -35.872 1.00 50.47 101 PRO A C 1
ATOM 771 O O . PRO A 1 101 ? 18.294 -78.647 -34.786 1.00 50.47 101 PRO A O 1
ATOM 774 N N . ALA A 1 102 ? 19.110 -79.700 -36.587 1.00 48.69 102 ALA A N 1
ATOM 775 C CA . ALA A 1 102 ? 20.514 -79.706 -36.152 1.00 48.69 102 ALA A CA 1
ATOM 776 C C . ALA A 1 102 ? 21.314 -78.453 -36.577 1.00 48.69 102 ALA A C 1
ATOM 778 O O . ALA A 1 102 ? 22.330 -78.123 -35.963 1.00 48.69 102 ALA A O 1
ATOM 779 N N . ALA A 1 103 ? 20.860 -77.718 -37.600 1.00 48.81 103 ALA A N 1
ATOM 780 C CA . ALA A 1 103 ? 21.479 -76.452 -38.009 1.00 48.81 103 ALA A CA 1
ATOM 781 C C . ALA A 1 103 ? 21.039 -75.285 -37.107 1.00 48.81 103 ALA A C 1
ATOM 783 O O . ALA A 1 103 ? 21.822 -74.379 -36.827 1.00 48.81 103 ALA A O 1
ATOM 784 N N . ILE A 1 104 ? 19.813 -75.356 -36.579 1.00 51.12 104 ILE A N 1
ATOM 785 C CA . ILE A 1 104 ? 19.273 -74.385 -35.620 1.00 51.12 104 ILE A CA 1
ATOM 786 C C . ILE A 1 104 ? 20.029 -74.483 -34.288 1.00 51.12 104 ILE A C 1
ATOM 788 O O . ILE A 1 104 ? 20.430 -73.462 -33.742 1.00 51.12 104 ILE A O 1
ATOM 792 N N . THR A 1 105 ? 20.328 -75.690 -33.798 1.00 48.28 105 THR A N 1
ATOM 793 C CA . THR A 1 105 ? 21.099 -75.862 -32.555 1.00 48.28 105 THR A CA 1
ATOM 794 C C . THR A 1 105 ? 22.551 -75.414 -32.698 1.00 48.28 105 THR A C 1
ATOM 796 O O . THR A 1 105 ? 23.075 -74.794 -31.782 1.00 48.28 105 THR A O 1
ATOM 799 N N . ASN A 1 106 ? 23.191 -75.631 -33.851 1.00 47.69 106 ASN A N 1
ATOM 800 C CA . ASN A 1 106 ? 24.575 -75.190 -34.065 1.00 47.69 106 ASN A CA 1
ATOM 801 C C . ASN A 1 106 ? 24.694 -73.686 -34.360 1.00 47.69 106 ASN A C 1
ATOM 803 O O . ASN A 1 106 ? 25.696 -73.085 -33.990 1.00 47.69 106 ASN A O 1
ATOM 807 N N . SER A 1 107 ? 23.673 -73.053 -34.947 1.00 51.84 107 SER A N 1
ATOM 808 C CA . SER A 1 107 ? 23.629 -71.591 -35.101 1.00 51.84 107 SER A CA 1
ATOM 809 C C . SER A 1 107 ? 23.270 -70.877 -33.795 1.00 51.84 107 SER A C 1
ATOM 811 O O . SER A 1 107 ? 23.776 -69.787 -33.552 1.00 51.84 107 SER A O 1
ATOM 813 N N . ILE A 1 108 ? 22.437 -71.483 -32.943 1.00 49.50 108 ILE A N 1
ATOM 814 C CA . ILE A 1 108 ? 22.152 -70.966 -31.596 1.00 49.50 108 ILE A CA 1
ATOM 815 C C . ILE A 1 108 ? 23.391 -71.112 -30.702 1.00 49.50 108 ILE A C 1
ATOM 817 O O . ILE A 1 108 ? 23.717 -70.188 -29.970 1.00 49.50 108 ILE A O 1
ATOM 821 N N . VAL A 1 109 ? 24.132 -72.222 -30.804 1.00 45.47 109 VAL A N 1
ATOM 822 C CA . VAL A 1 109 ? 25.367 -72.437 -30.029 1.00 45.47 109 VAL A CA 1
ATOM 823 C C . VAL A 1 109 ? 26.537 -71.589 -30.549 1.00 45.47 109 VAL A C 1
ATOM 825 O O . VAL A 1 109 ? 27.313 -71.098 -29.742 1.00 45.47 109 VAL A O 1
ATOM 828 N N . ALA A 1 110 ? 26.632 -71.313 -31.856 1.00 47.31 110 ALA A N 1
ATOM 829 C CA . ALA A 1 110 ? 27.629 -70.381 -32.400 1.00 47.31 110 ALA A CA 1
ATOM 830 C C . ALA A 1 110 ? 27.306 -68.900 -32.113 1.00 47.31 110 ALA A C 1
ATOM 832 O O . ALA A 1 110 ? 28.225 -68.096 -32.019 1.00 47.31 110 ALA A O 1
ATOM 833 N N . ALA A 1 111 ? 26.031 -68.545 -31.914 1.00 49.06 111 ALA A N 1
ATOM 834 C CA . ALA A 1 111 ? 25.621 -67.236 -31.391 1.00 49.06 111 ALA A CA 1
ATOM 835 C C . ALA A 1 111 ? 25.743 -67.129 -29.852 1.00 49.06 111 ALA A C 1
ATOM 837 O O . ALA A 1 111 ? 25.583 -66.044 -29.302 1.00 49.06 111 ALA A O 1
ATOM 838 N N . LEU A 1 112 ? 26.034 -68.243 -29.166 1.00 46.59 112 LEU A N 1
ATOM 839 C CA . LEU A 1 112 ? 26.314 -68.338 -27.725 1.00 46.59 112 LEU A CA 1
ATOM 840 C C . LEU A 1 112 ? 27.802 -68.601 -27.428 1.00 46.59 112 LEU A C 1
ATOM 842 O O . LEU A 1 112 ? 28.170 -68.779 -26.265 1.00 46.59 112 LEU A O 1
ATOM 846 N N . SER A 1 113 ? 28.665 -68.611 -28.452 1.00 41.12 113 SER A N 1
ATOM 847 C CA . SER A 1 113 ? 30.113 -68.524 -28.269 1.00 41.12 113 SER A CA 1
ATOM 848 C C . SER A 1 113 ? 30.449 -67.114 -27.805 1.00 41.12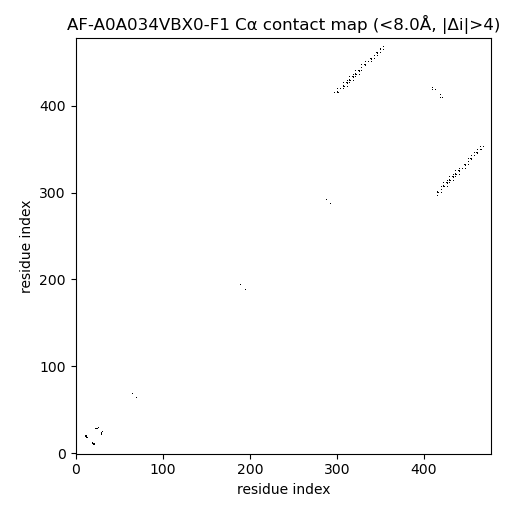 113 SER A C 1
ATOM 850 O O . SER A 1 113 ? 30.657 -66.204 -28.597 1.00 41.12 113 SER A O 1
ATOM 852 N N . ILE A 1 114 ? 30.423 -66.990 -26.485 1.00 52.28 114 ILE A N 1
ATOM 853 C CA . ILE A 1 114 ? 31.028 -65.980 -25.627 1.00 52.28 114 ILE A CA 1
ATOM 854 C C . ILE A 1 114 ? 32.394 -65.553 -26.197 1.00 52.28 114 ILE A C 1
ATOM 856 O O . ILE A 1 114 ? 33.424 -66.136 -25.870 1.00 52.28 114 ILE A O 1
ATOM 860 N N . ASP A 1 115 ? 32.387 -64.526 -27.044 1.00 44.81 115 ASP A N 1
ATOM 861 C CA . ASP A 1 115 ? 33.424 -63.499 -27.047 1.00 44.81 115 ASP A CA 1
ATOM 862 C C . ASP A 1 115 ? 32.991 -62.477 -25.980 1.00 44.81 115 ASP A C 1
ATOM 864 O O . ASP A 1 115 ? 32.218 -61.561 -26.234 1.00 44.81 115 ASP A O 1
ATOM 868 N N . ASP A 1 116 ? 33.389 -62.766 -24.741 1.00 47.69 116 ASP A N 1
ATOM 869 C CA . ASP A 1 116 ? 33.468 -61.875 -23.573 1.00 47.69 116 ASP A CA 1
ATOM 870 C C . ASP A 1 116 ? 32.374 -60.781 -23.380 1.00 47.69 116 ASP A C 1
ATOM 872 O O . ASP A 1 116 ? 32.612 -59.605 -23.658 1.00 47.69 116 ASP A O 1
ATOM 876 N N . PRO A 1 117 ? 31.194 -61.098 -22.801 1.00 48.28 117 PRO A N 1
ATOM 877 C CA . PRO A 1 117 ? 30.186 -60.111 -22.405 1.00 48.28 117 PRO A CA 1
ATOM 878 C C . PRO A 1 117 ? 30.492 -59.493 -21.023 1.00 48.28 117 PRO A C 1
ATOM 880 O O . PRO A 1 117 ? 29.587 -59.331 -20.206 1.00 48.28 117 PRO A O 1
ATOM 883 N N . SER A 1 118 ? 31.761 -59.213 -20.695 1.00 51.28 118 SER A N 1
ATOM 884 C CA . SER A 1 118 ? 32.141 -58.734 -19.350 1.00 51.28 118 SER A CA 1
ATOM 885 C C . SER A 1 118 ? 32.712 -57.309 -19.272 1.00 51.28 118 SER A C 1
ATOM 887 O O . SER A 1 118 ? 33.161 -56.899 -18.204 1.00 51.28 118 SER A O 1
ATOM 889 N N . GLY A 1 119 ? 32.614 -56.516 -20.348 1.00 49.66 119 GLY A N 1
ATOM 890 C CA . GLY A 1 119 ? 33.022 -55.099 -20.358 1.00 49.66 119 GLY A CA 1
ATOM 891 C C . GLY A 1 119 ? 31.888 -54.104 -20.625 1.00 49.66 119 GLY A C 1
ATOM 892 O O . GLY A 1 119 ? 31.621 -53.245 -19.794 1.00 49.66 119 GLY A O 1
ATOM 893 N N . ASP A 1 120 ? 31.194 -54.237 -21.760 1.00 55.31 120 ASP A N 1
ATOM 894 C CA . ASP A 1 120 ? 30.294 -53.179 -22.257 1.00 55.31 120 ASP A CA 1
ATOM 895 C C . ASP A 1 120 ? 28.848 -53.249 -21.716 1.00 55.31 120 ASP A C 1
ATOM 897 O O . ASP A 1 120 ? 28.213 -52.211 -21.541 1.00 55.31 120 ASP A O 1
ATOM 901 N N . GLU A 1 121 ? 28.310 -54.431 -21.381 1.00 54.25 121 GLU A N 1
ATOM 902 C CA . GLU A 1 121 ? 26.943 -54.536 -20.823 1.00 54.25 121 GLU A CA 1
ATOM 903 C C . GLU A 1 121 ? 26.858 -54.116 -19.341 1.00 54.25 121 GLU A C 1
ATOM 905 O O . GLU A 1 121 ? 25.808 -53.649 -18.895 1.00 54.25 121 GLU A O 1
ATOM 910 N N . LEU A 1 122 ? 27.950 -54.234 -18.567 1.00 55.69 122 LEU A N 1
ATOM 911 C CA . LEU A 1 122 ? 27.997 -53.714 -17.191 1.00 55.69 122 LEU A CA 1
ATOM 912 C C . LEU A 1 122 ? 27.976 -52.178 -17.171 1.00 55.69 122 LEU A C 1
ATOM 914 O O . LEU A 1 122 ? 27.259 -51.594 -16.356 1.00 55.69 122 LEU A O 1
ATOM 918 N N . ASP A 1 123 ? 28.694 -51.539 -18.099 1.00 58.81 123 ASP A N 1
ATOM 919 C CA . ASP A 1 123 ? 28.708 -50.082 -18.257 1.00 58.81 123 ASP A CA 1
ATOM 920 C C . ASP A 1 123 ? 27.331 -49.539 -18.659 1.00 58.81 123 ASP A C 1
ATOM 922 O O . ASP A 1 123 ? 26.941 -48.451 -18.238 1.00 58.81 123 ASP A O 1
ATOM 926 N N . ASP A 1 124 ? 26.550 -50.290 -19.434 1.00 72.38 124 ASP A N 1
ATOM 927 C CA . ASP A 1 124 ? 25.188 -49.892 -19.792 1.00 72.38 124 ASP A CA 1
ATOM 928 C C . ASP A 1 124 ? 24.206 -50.040 -18.619 1.00 72.38 124 ASP A C 1
ATOM 930 O O . ASP A 1 124 ? 23.301 -49.217 -18.460 1.00 72.38 124 ASP A O 1
ATOM 934 N N . ILE A 1 125 ? 24.412 -51.021 -17.734 1.00 78.50 125 ILE A N 1
ATOM 935 C CA . ILE A 1 125 ? 23.640 -51.150 -16.489 1.00 78.50 125 ILE A CA 1
ATOM 936 C C . ILE A 1 125 ? 23.958 -50.001 -15.526 1.00 78.50 125 ILE A C 1
ATOM 938 O O . ILE A 1 125 ? 23.041 -49.468 -14.891 1.00 78.50 125 ILE A O 1
ATOM 942 N N . ASP A 1 126 ? 25.224 -49.603 -15.413 1.00 80.38 126 ASP A N 1
ATOM 943 C CA . ASP A 1 126 ? 25.625 -48.473 -14.575 1.00 80.38 126 ASP A CA 1
ATOM 944 C C . ASP A 1 126 ? 25.136 -47.135 -15.161 1.00 80.38 126 ASP A C 1
ATOM 946 O O . ASP A 1 126 ? 24.575 -46.331 -14.418 1.00 80.38 126 ASP A O 1
ATOM 950 N N . LYS A 1 127 ? 25.159 -46.943 -16.489 1.00 80.81 127 LYS A N 1
ATOM 951 C CA . LYS A 1 127 ? 24.518 -45.784 -17.150 1.00 80.81 127 LYS A CA 1
ATOM 952 C C . LYS A 1 127 ? 23.011 -45.728 -16.904 1.00 80.81 127 LYS A C 1
ATOM 954 O O . LYS A 1 127 ? 22.488 -44.674 -16.561 1.00 80.81 127 LYS A O 1
ATOM 959 N N . ILE A 1 128 ? 22.299 -46.854 -17.023 1.00 85.81 128 ILE A N 1
ATOM 960 C CA . ILE A 1 128 ? 20.853 -46.910 -16.741 1.00 85.81 128 ILE A CA 1
ATOM 961 C C . ILE A 1 128 ? 20.580 -46.624 -15.259 1.00 85.81 128 ILE A C 1
ATOM 963 O O . ILE A 1 128 ? 19.578 -45.989 -14.922 1.00 85.81 128 ILE A O 1
ATOM 967 N N . ARG A 1 129 ? 21.461 -47.068 -14.356 1.00 87.06 129 ARG A N 1
ATOM 968 C CA . ARG A 1 129 ? 21.369 -46.750 -12.927 1.00 87.06 129 ARG A CA 1
ATOM 969 C C . ARG A 1 129 ? 21.567 -45.256 -12.687 1.00 87.06 129 ARG A C 1
ATOM 971 O O . ARG A 1 129 ? 20.775 -44.681 -11.941 1.00 87.06 129 ARG A O 1
ATOM 978 N N . ASP A 1 130 ? 22.554 -44.643 -13.325 1.00 88.56 130 ASP A N 1
ATOM 979 C CA . ASP A 1 130 ? 22.842 -43.213 -13.219 1.00 88.56 130 ASP A CA 1
ATOM 980 C C . ASP A 1 130 ? 21.713 -42.365 -13.817 1.00 88.56 130 ASP A C 1
ATOM 982 O O . ASP A 1 130 ? 21.248 -41.424 -13.174 1.00 88.56 130 ASP A O 1
ATOM 986 N N . ASP A 1 131 ? 21.169 -42.747 -14.975 1.00 89.31 131 ASP A N 1
ATOM 987 C CA . ASP A 1 131 ? 20.013 -42.094 -15.600 1.00 89.31 131 ASP A CA 1
ATOM 988 C C . ASP A 1 131 ? 18.754 -42.218 -14.734 1.00 89.31 131 ASP A C 1
ATOM 990 O O . ASP A 1 131 ? 17.994 -41.256 -14.564 1.00 89.31 131 ASP A O 1
ATOM 994 N N . LEU A 1 132 ? 18.529 -43.384 -14.123 1.00 92.69 132 LEU A N 1
ATOM 995 C CA . LEU A 1 132 ? 17.407 -43.601 -13.215 1.00 92.69 132 LEU A CA 1
ATOM 996 C C . LEU A 1 132 ? 17.580 -42.810 -11.911 1.00 92.69 132 LEU A C 1
ATOM 998 O O . LEU A 1 132 ? 16.608 -42.249 -11.396 1.00 92.69 132 LEU A O 1
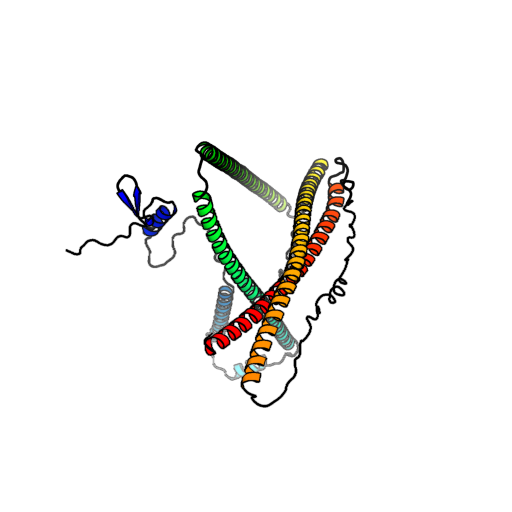ATOM 1002 N N . GLN A 1 133 ? 18.802 -42.722 -11.381 1.00 90.81 133 GLN A N 1
ATOM 1003 C CA . GLN A 1 133 ? 19.111 -41.892 -10.217 1.00 90.81 133 GLN A CA 1
ATOM 1004 C C . GLN A 1 133 ? 18.983 -40.398 -10.530 1.00 90.81 133 GLN A C 1
ATOM 1006 O O . GLN A 1 133 ? 18.404 -39.667 -9.727 1.00 90.81 133 GLN A O 1
ATOM 1011 N N . SER A 1 134 ? 19.421 -39.958 -11.708 1.00 89.44 134 SER A N 1
ATOM 1012 C CA . SER A 1 134 ? 19.259 -38.591 -12.208 1.00 89.44 134 SER A CA 1
ATOM 1013 C C . SER A 1 134 ? 17.779 -38.234 -12.380 1.00 89.44 134 SER A C 1
ATOM 1015 O O . SER A 1 134 ? 17.321 -37.209 -11.876 1.00 89.44 134 SER A O 1
ATOM 1017 N N . THR A 1 135 ? 16.978 -39.131 -12.967 1.00 92.12 135 THR A N 1
ATOM 1018 C CA . THR A 1 135 ? 15.516 -38.971 -13.083 1.00 92.12 135 THR A CA 1
ATOM 1019 C C . THR A 1 135 ? 14.863 -38.900 -11.700 1.00 92.12 135 THR A C 1
ATOM 1021 O O . THR A 1 135 ? 14.008 -38.049 -11.452 1.00 92.12 135 THR A O 1
ATOM 1024 N N . LYS A 1 136 ? 15.295 -39.744 -10.754 1.00 93.50 136 LYS A N 1
ATOM 1025 C CA . LYS A 1 136 ? 14.824 -39.706 -9.362 1.00 93.50 136 LYS A CA 1
ATOM 1026 C C . LYS A 1 136 ? 15.176 -38.382 -8.680 1.00 93.50 136 LYS A C 1
ATOM 1028 O O . LYS A 1 136 ? 14.342 -37.832 -7.962 1.00 93.50 136 LYS A O 1
ATOM 1033 N N . GLN A 1 137 ? 16.380 -37.859 -8.902 1.00 91.88 137 GLN A N 1
ATOM 1034 C CA . GLN A 1 137 ? 16.815 -36.573 -8.362 1.00 91.88 137 GLN A CA 1
ATOM 1035 C C . GLN A 1 137 ? 16.026 -35.411 -8.979 1.00 91.88 137 GLN A C 1
ATOM 1037 O O . GLN A 1 137 ? 15.580 -34.523 -8.252 1.00 91.88 137 GLN A O 1
ATOM 1042 N N . MET A 1 138 ? 15.792 -35.443 -10.291 1.00 87.62 138 MET A N 1
ATOM 1043 C CA . MET A 1 138 ? 14.988 -34.452 -11.003 1.00 87.62 138 MET A CA 1
ATOM 1044 C C . MET A 1 138 ? 13.544 -34.440 -10.498 1.00 87.62 138 MET A C 1
ATOM 1046 O O . MET A 1 138 ? 13.021 -33.373 -10.188 1.00 87.62 138 MET A O 1
ATOM 1050 N N . LEU A 1 139 ? 12.933 -35.613 -10.315 1.00 93.31 139 LEU A N 1
ATOM 1051 C CA . LEU A 1 139 ? 11.584 -35.730 -9.765 1.00 93.31 139 LEU A CA 1
ATOM 1052 C C . LEU A 1 139 ? 11.515 -35.237 -8.313 1.00 93.31 139 LEU A C 1
ATOM 1054 O O . LEU A 1 139 ? 10.562 -34.565 -7.933 1.00 93.31 139 LEU A O 1
ATOM 1058 N N . ALA A 1 140 ? 12.530 -35.520 -7.493 1.00 90.31 140 ALA A N 1
ATOM 1059 C CA . ALA A 1 140 ? 12.597 -35.003 -6.127 1.00 90.31 140 ALA A CA 1
ATOM 1060 C C . ALA A 1 140 ? 12.699 -33.466 -6.093 1.00 90.31 140 ALA A C 1
ATOM 1062 O O . ALA A 1 140 ? 12.056 -32.820 -5.263 1.00 90.31 140 ALA A O 1
ATOM 1063 N N . LEU A 1 141 ? 13.466 -32.870 -7.012 1.00 88.38 141 LEU A N 1
ATOM 1064 C CA . LEU A 1 141 ? 13.522 -31.418 -7.186 1.00 88.38 141 LEU A CA 1
ATOM 1065 C C . LEU A 1 141 ? 12.192 -30.855 -7.695 1.00 88.38 141 LEU A C 1
ATOM 1067 O O . LEU A 1 141 ? 11.745 -29.827 -7.195 1.00 88.38 141 LEU A O 1
ATOM 1071 N N . GLU A 1 142 ? 11.530 -31.534 -8.631 1.00 88.62 142 GLU A N 1
ATOM 1072 C CA . GLU A 1 142 ? 10.217 -31.137 -9.137 1.00 88.62 142 GLU A CA 1
ATOM 1073 C C . GLU A 1 142 ? 9.154 -31.172 -8.034 1.00 88.62 142 GLU A C 1
ATOM 1075 O O . GLU A 1 142 ? 8.394 -30.218 -7.899 1.00 88.62 142 GLU A O 1
ATOM 1080 N N . LEU A 1 143 ? 9.142 -32.203 -7.185 1.00 91.12 143 LEU A N 1
ATOM 1081 C CA . LEU A 1 143 ? 8.249 -32.280 -6.026 1.00 91.12 143 LEU A CA 1
ATOM 1082 C C . LEU A 1 143 ? 8.542 -31.170 -5.011 1.00 91.12 143 LEU A C 1
ATOM 1084 O O . LEU A 1 143 ? 7.616 -30.506 -4.552 1.00 91.12 143 LEU A O 1
ATOM 1088 N N . ARG A 1 144 ? 9.819 -30.893 -4.714 1.00 88.94 144 ARG A N 1
ATOM 1089 C CA . ARG A 1 144 ? 10.203 -29.776 -3.835 1.00 88.94 144 ARG A CA 1
ATOM 1090 C C . ARG A 1 144 ? 9.778 -28.422 -4.411 1.00 88.94 144 ARG A C 1
ATOM 1092 O O . ARG A 1 144 ? 9.311 -27.564 -3.662 1.00 88.94 144 ARG A O 1
ATOM 1099 N N . ASN A 1 145 ? 9.924 -28.232 -5.720 1.00 90.31 145 ASN A N 1
ATOM 1100 C CA . ASN A 1 145 ? 9.500 -27.020 -6.417 1.00 90.31 145 ASN A CA 1
ATOM 1101 C C . ASN A 1 145 ? 7.974 -26.896 -6.445 1.00 90.31 145 ASN A C 1
ATOM 1103 O O . ASN A 1 145 ? 7.457 -25.812 -6.184 1.00 90.31 145 ASN A O 1
ATOM 1107 N N . ARG A 1 146 ? 7.254 -27.998 -6.679 1.00 94.00 146 ARG A N 1
ATOM 1108 C CA . ARG A 1 146 ? 5.790 -28.047 -6.621 1.00 94.00 146 ARG A CA 1
ATOM 1109 C C . ARG A 1 146 ? 5.288 -27.683 -5.228 1.00 94.00 146 ARG A C 1
ATOM 1111 O O . ARG A 1 146 ? 4.456 -26.799 -5.097 1.00 94.00 146 ARG A O 1
ATOM 1118 N N . GLU A 1 147 ? 5.855 -28.273 -4.181 1.00 90.94 147 GLU A N 1
ATOM 1119 C CA . GLU A 1 147 ? 5.501 -27.926 -2.803 1.00 90.94 147 GLU A CA 1
ATOM 1120 C C . GLU A 1 147 ? 5.829 -26.467 -2.457 1.00 90.94 147 GLU A C 1
ATOM 1122 O O . GLU A 1 147 ? 5.098 -25.827 -1.702 1.00 90.94 147 GLU A O 1
ATOM 1127 N N . ALA A 1 148 ? 6.936 -25.921 -2.969 1.00 90.00 148 ALA A N 1
ATOM 1128 C CA . ALA A 1 148 ? 7.266 -24.510 -2.789 1.00 90.00 148 ALA A CA 1
ATOM 1129 C C . ALA A 1 148 ? 6.230 -23.601 -3.472 1.00 90.00 148 ALA A C 1
ATOM 1131 O O . ALA A 1 148 ? 5.746 -22.663 -2.837 1.00 90.00 148 ALA A O 1
ATOM 1132 N N . GLN A 1 149 ? 5.833 -23.934 -4.703 1.00 87.94 149 GLN A N 1
ATOM 1133 C CA . GLN A 1 149 ? 4.768 -23.246 -5.435 1.00 87.94 149 GLN A CA 1
ATOM 1134 C C . GLN A 1 149 ? 3.415 -23.371 -4.729 1.00 87.94 149 GLN A C 1
ATOM 1136 O O . GLN A 1 149 ? 2.694 -22.386 -4.624 1.00 87.94 149 GLN A O 1
ATOM 1141 N N . ASP A 1 150 ? 3.076 -24.533 -4.172 1.00 90.88 150 ASP A N 1
ATOM 1142 C CA . ASP A 1 150 ? 1.821 -24.731 -3.441 1.00 90.88 150 ASP A CA 1
ATOM 1143 C C . ASP A 1 150 ? 1.787 -23.917 -2.139 1.00 90.88 150 ASP A C 1
ATOM 1145 O O . ASP A 1 150 ? 0.757 -23.337 -1.785 1.00 90.88 150 ASP A O 1
ATOM 1149 N N . ARG A 1 151 ? 2.926 -23.790 -1.442 1.00 93.06 151 ARG A N 1
ATOM 1150 C CA . ARG A 1 151 ? 3.051 -22.892 -0.280 1.00 93.06 151 ARG A CA 1
ATOM 1151 C C . ARG A 1 151 ? 2.908 -21.425 -0.683 1.00 93.06 151 ARG A C 1
ATOM 1153 O O . ARG A 1 151 ? 2.265 -20.668 0.041 1.00 93.06 151 ARG A O 1
ATOM 1160 N N . GLU A 1 152 ? 3.498 -21.015 -1.802 1.00 93.25 152 GLU A N 1
ATOM 1161 C CA . GLU A 1 152 ? 3.371 -19.652 -2.327 1.00 93.25 152 GLU A CA 1
ATOM 1162 C C . GLU A 1 152 ? 1.935 -19.350 -2.769 1.00 93.25 152 GLU A C 1
ATOM 1164 O O . GLU A 1 152 ? 1.362 -18.357 -2.330 1.00 93.25 152 GLU A O 1
ATOM 1169 N N . ASN A 1 153 ? 1.296 -20.255 -3.510 1.00 88.31 153 ASN A N 1
ATOM 1170 C CA . ASN A 1 153 ? -0.109 -20.152 -3.901 1.00 88.31 153 ASN A CA 1
ATOM 1171 C C . ASN A 1 153 ? -1.029 -20.056 -2.683 1.00 88.31 153 ASN A C 1
ATOM 1173 O O . ASN A 1 153 ? -1.940 -19.233 -2.663 1.00 88.31 153 ASN A O 1
ATOM 1177 N N . LYS A 1 154 ? -0.774 -20.837 -1.627 1.00 95.44 154 LYS A N 1
ATOM 1178 C CA . LYS A 1 154 ? -1.537 -20.745 -0.376 1.00 95.44 154 LYS A CA 1
ATOM 1179 C C . LYS A 1 154 ? -1.372 -19.381 0.303 1.00 95.44 154 LYS A C 1
ATOM 1181 O O . LYS A 1 154 ? -2.350 -18.842 0.815 1.00 95.44 154 LYS A O 1
ATOM 1186 N N . LYS A 1 155 ? -0.164 -18.804 0.288 1.00 94.44 155 LYS A N 1
ATOM 1187 C CA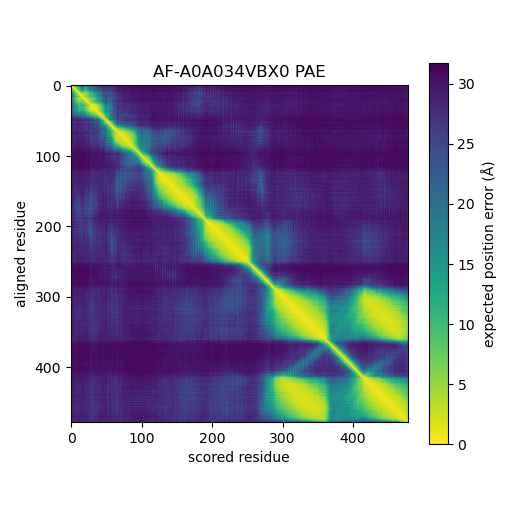 . LYS A 1 155 ? 0.086 -17.444 0.797 1.00 94.44 155 LYS A CA 1
ATOM 1188 C C . LYS A 1 155 ? -0.620 -16.384 -0.048 1.00 94.44 155 LYS A C 1
ATOM 1190 O O . LYS A 1 155 ? -1.242 -15.493 0.518 1.00 94.44 155 LYS A O 1
ATOM 1195 N N . LEU A 1 156 ? -0.572 -16.505 -1.375 1.00 93.00 156 LEU A N 1
ATOM 1196 C CA . LEU A 1 156 ? -1.254 -15.595 -2.297 1.00 93.00 156 LEU A CA 1
ATOM 1197 C C . LEU A 1 156 ? -2.775 -15.655 -2.126 1.00 93.00 156 LEU A C 1
ATOM 1199 O O . LEU A 1 156 ? -3.416 -14.614 -2.072 1.00 93.00 156 LEU A O 1
ATOM 1203 N N . LEU A 1 157 ? -3.353 -16.848 -1.966 1.00 91.25 157 LEU A N 1
ATOM 1204 C CA . LEU A 1 157 ? -4.782 -17.011 -1.686 1.00 91.25 157 LEU A CA 1
ATOM 1205 C C . LEU A 1 157 ? -5.183 -16.378 -0.348 1.00 91.25 157 LEU A C 1
ATOM 1207 O O . LEU A 1 157 ? -6.212 -15.712 -0.280 1.00 91.25 157 LEU A O 1
ATOM 1211 N N . ALA A 1 158 ? -4.365 -16.534 0.696 1.00 92.06 158 ALA A N 1
ATOM 1212 C CA . ALA A 1 158 ? -4.603 -15.866 1.974 1.00 92.06 158 ALA A CA 1
ATOM 1213 C C . ALA A 1 158 ? -4.526 -14.336 1.836 1.00 92.06 158 ALA A C 1
ATOM 1215 O O . ALA A 1 158 ? -5.385 -13.631 2.352 1.00 92.06 158 ALA A O 1
ATOM 1216 N N . GLN A 1 159 ? -3.548 -13.822 1.085 1.00 94.12 159 GLN A N 1
ATOM 1217 C CA . GLN A 1 159 ? -3.415 -12.391 0.820 1.00 94.12 159 GLN A CA 1
ATOM 1218 C C . GLN A 1 159 ? -4.593 -11.835 0.007 1.00 94.12 159 GLN A C 1
ATOM 1220 O O . GLN A 1 159 ? -5.067 -10.743 0.305 1.00 94.12 159 GLN A O 1
ATOM 1225 N N . ILE A 1 160 ? -5.092 -12.581 -0.985 1.00 88.56 160 ILE A N 1
ATOM 1226 C CA . ILE A 1 160 ? -6.302 -12.224 -1.738 1.00 88.56 160 ILE A CA 1
ATOM 1227 C C . ILE A 1 160 ? -7.505 -12.154 -0.797 1.00 88.56 160 ILE A C 1
ATOM 1229 O O . ILE A 1 160 ? -8.207 -11.153 -0.818 1.00 88.56 160 ILE A O 1
ATOM 1233 N N . ALA A 1 161 ? -7.701 -13.147 0.075 1.00 90.50 161 ALA A N 1
ATOM 1234 C CA . ALA A 1 161 ? -8.804 -13.138 1.035 1.00 90.50 161 ALA A CA 1
ATOM 1235 C C . ALA A 1 161 ? -8.735 -11.936 1.998 1.00 90.50 161 ALA A C 1
ATOM 1237 O O . ALA A 1 161 ? -9.755 -11.305 2.277 1.00 90.50 161 ALA A O 1
ATOM 1238 N N . THR A 1 162 ? -7.536 -11.570 2.466 1.00 89.50 162 THR A N 1
ATOM 1239 C CA . THR A 1 162 ? -7.337 -10.362 3.282 1.00 89.50 162 THR A CA 1
ATOM 1240 C C . THR A 1 162 ? -7.677 -9.093 2.501 1.00 89.50 162 THR A C 1
ATOM 1242 O O . THR A 1 162 ? -8.425 -8.255 2.998 1.00 89.50 162 THR A O 1
ATOM 1245 N N . LEU A 1 163 ? -7.191 -8.963 1.263 1.00 90.62 163 LEU A N 1
ATOM 1246 C CA . LEU A 1 163 ? -7.481 -7.810 0.405 1.00 90.62 163 LEU A CA 1
ATOM 1247 C C . LEU A 1 163 ? -8.968 -7.716 0.041 1.00 90.62 163 LEU A C 1
ATOM 1249 O O . LEU A 1 163 ? -9.508 -6.618 -0.030 1.00 90.62 163 LEU A O 1
ATOM 1253 N N . GLU A 1 164 ? -9.652 -8.839 -0.166 1.00 87.19 164 GLU A N 1
ATOM 1254 C CA . GLU A 1 164 ? -11.099 -8.877 -0.394 1.00 87.19 164 GLU A CA 1
ATOM 1255 C C . GLU A 1 164 ? -11.874 -8.401 0.843 1.00 87.19 164 GLU A C 1
ATOM 1257 O O . GLU A 1 164 ? -12.821 -7.622 0.708 1.00 87.19 164 GLU A O 1
ATOM 1262 N N . ALA A 1 165 ? -11.441 -8.791 2.046 1.00 88.00 165 ALA A N 1
ATOM 1263 C CA . ALA A 1 165 ? -12.021 -8.315 3.300 1.00 88.00 165 ALA A CA 1
ATOM 1264 C C . ALA A 1 165 ? -11.763 -6.815 3.531 1.00 88.00 165 ALA A C 1
ATOM 1266 O O . ALA A 1 165 ? -12.660 -6.094 3.973 1.00 88.00 165 ALA A O 1
ATOM 1267 N N . GLU A 1 166 ? -10.568 -6.322 3.199 1.00 88.00 166 GLU A N 1
ATOM 1268 C CA . GLU A 1 166 ? -10.246 -4.891 3.226 1.00 88.00 166 GLU A CA 1
ATOM 1269 C C . GLU A 1 166 ? -11.079 -4.103 2.214 1.00 88.00 166 GLU A C 1
ATOM 1271 O O . GLU A 1 166 ? -11.615 -3.052 2.554 1.00 88.00 166 GLU A O 1
ATOM 1276 N N . LEU A 1 167 ? -11.261 -4.624 0.999 1.00 82.06 167 LEU A N 1
ATOM 1277 C CA . LEU A 1 167 ? -12.068 -3.994 -0.046 1.00 82.06 167 LEU A CA 1
ATOM 1278 C C . LEU A 1 167 ? -13.549 -3.935 0.364 1.00 82.06 167 LEU A C 1
ATOM 1280 O O . LEU A 1 167 ? -14.216 -2.929 0.135 1.00 82.06 167 LEU A O 1
ATOM 1284 N N . GLU A 1 168 ? -14.077 -4.966 1.026 1.00 85.94 168 GLU A N 1
ATOM 1285 C CA . GLU A 1 168 ? -15.444 -4.941 1.560 1.00 85.94 168 GLU A CA 1
ATOM 1286 C C . GLU A 1 168 ? -15.593 -3.974 2.754 1.00 85.94 168 GLU A C 1
ATOM 1288 O O . GLU A 1 168 ? -16.580 -3.233 2.854 1.00 85.94 168 GLU A O 1
ATOM 1293 N N . ARG A 1 169 ? -14.578 -3.888 3.625 1.00 83.50 169 ARG A N 1
ATOM 1294 C CA . ARG A 1 169 ? -14.512 -2.877 4.696 1.00 83.50 169 ARG A CA 1
ATOM 1295 C C . ARG A 1 169 ? -14.422 -1.454 4.126 1.00 83.50 169 ARG A C 1
ATOM 1297 O O . ARG A 1 169 ? -15.067 -0.542 4.634 1.00 83.50 169 ARG A O 1
ATOM 1304 N N . GLU A 1 170 ? -13.706 -1.265 3.025 1.00 79.50 170 GLU A N 1
ATOM 1305 C CA . GLU A 1 170 ? -13.604 0.025 2.345 1.00 79.50 170 GLU A CA 1
ATOM 1306 C C . GLU A 1 170 ? -14.909 0.402 1.629 1.00 79.50 170 GLU A C 1
ATOM 1308 O O . GLU A 1 170 ? -15.370 1.530 1.766 1.00 79.50 170 GLU A O 1
ATOM 1313 N N . LYS A 1 171 ? -15.592 -0.544 0.971 1.00 81.94 171 LYS A N 1
ATOM 1314 C CA . LYS A 1 171 ? -16.935 -0.322 0.394 1.00 81.94 171 LYS A CA 1
ATOM 1315 C C . LYS A 1 171 ? -17.967 0.078 1.447 1.00 81.94 171 LYS A C 1
ATOM 1317 O O . LYS A 1 171 ? -18.847 0.895 1.184 1.00 81.94 171 LYS A O 1
ATOM 1322 N N . SER A 1 172 ? -17.911 -0.521 2.635 1.00 73.25 172 SER A N 1
ATOM 1323 C CA . SER A 1 172 ? -18.795 -0.139 3.746 1.00 73.25 172 SER A CA 1
ATOM 1324 C C . SER A 1 172 ? -18.426 1.227 4.335 1.00 73.25 172 SER A C 1
ATOM 1326 O O . SER A 1 172 ? -19.323 1.999 4.683 1.00 73.25 172 SER A O 1
ATOM 1328 N N . ARG A 1 173 ? -17.137 1.586 4.362 1.00 73.12 173 ARG A N 1
ATOM 1329 C CA . ARG A 1 173 ? -16.666 2.936 4.707 1.00 73.12 173 ARG A CA 1
ATOM 1330 C C . ARG A 1 173 ? -17.125 3.983 3.688 1.00 73.12 173 ARG A C 1
ATOM 1332 O O . ARG A 1 173 ? -17.617 5.034 4.087 1.00 73.12 173 ARG A O 1
ATOM 1339 N N . GLU A 1 174 ? -17.052 3.672 2.397 1.00 71.62 174 GLU A N 1
ATOM 1340 C CA . GLU A 1 174 ? -17.525 4.520 1.297 1.00 71.62 174 GLU A CA 1
ATOM 1341 C C . GLU A 1 174 ? -19.040 4.752 1.376 1.00 71.62 174 GLU A C 1
ATOM 1343 O O . GLU A 1 174 ? -19.484 5.894 1.312 1.00 71.62 174 GLU A O 1
ATOM 1348 N N . LYS A 1 175 ? -19.837 3.706 1.640 1.00 73.50 175 LYS A N 1
ATOM 1349 C CA . LYS A 1 175 ? -21.287 3.841 1.882 1.00 73.50 175 LYS A CA 1
ATOM 1350 C C . LYS A 1 175 ? -21.603 4.742 3.082 1.00 73.50 175 LYS A C 1
ATOM 1352 O O . LYS A 1 175 ? -22.549 5.527 3.021 1.00 73.50 175 LYS A O 1
ATOM 1357 N N . ASN A 1 176 ? -20.814 4.660 4.156 1.00 66.12 176 ASN A N 1
ATOM 1358 C CA . ASN A 1 176 ? -20.958 5.547 5.315 1.00 66.12 176 ASN A CA 1
ATOM 1359 C C . ASN A 1 176 ? -20.569 7.001 4.991 1.00 66.12 176 ASN A C 1
ATOM 1361 O O . ASN A 1 176 ? -21.260 7.921 5.426 1.00 66.12 176 ASN A O 1
ATOM 1365 N N . LEU A 1 177 ? -19.524 7.229 4.186 1.00 65.50 177 LEU A N 1
ATOM 1366 C CA . LEU A 1 177 ? -19.158 8.568 3.701 1.00 65.50 177 LEU A CA 1
ATOM 1367 C C . LEU A 1 177 ? -20.185 9.145 2.718 1.00 65.50 177 LEU A C 1
ATOM 1369 O O . LEU A 1 177 ? -20.432 10.350 2.734 1.00 65.50 177 LEU A O 1
ATOM 1373 N N . GLU A 1 178 ? -20.793 8.313 1.872 1.00 61.41 178 GLU A N 1
ATOM 1374 C CA . GLU A 1 178 ? -21.847 8.720 0.941 1.00 61.41 178 GLU A CA 1
ATOM 1375 C C . GLU A 1 178 ? -23.120 9.120 1.700 1.00 61.41 178 GLU A C 1
ATOM 1377 O O . GLU A 1 178 ? -23.739 10.141 1.392 1.00 61.41 178 GLU A O 1
ATOM 1382 N N . TYR A 1 179 ? -23.479 8.366 2.744 1.00 57.59 179 TYR A N 1
ATOM 1383 C CA . TYR A 1 179 ? -24.577 8.715 3.643 1.00 57.59 179 TYR A CA 1
ATOM 1384 C C . TYR A 1 179 ? -24.278 10.000 4.435 1.00 57.59 179 TYR A C 1
ATOM 1386 O O . TYR A 1 179 ? -25.119 10.896 4.484 1.00 57.59 179 TYR A O 1
ATOM 1394 N N . GLY A 1 180 ? -23.055 10.149 4.958 1.00 56.94 180 GLY A N 1
ATOM 1395 C CA . GLY A 1 180 ? -22.589 11.377 5.610 1.00 56.94 180 GLY A CA 1
ATOM 1396 C C . GLY A 1 180 ? -22.582 12.595 4.677 1.00 56.94 180 GLY A C 1
ATOM 1397 O O . GLY A 1 180 ? -23.061 13.659 5.057 1.00 56.94 180 GLY A O 1
ATOM 1398 N N . SER A 1 181 ? -22.142 12.437 3.425 1.00 55.66 181 SER A N 1
ATOM 1399 C CA . SER A 1 181 ? -22.180 13.500 2.409 1.00 55.66 181 SER A CA 1
ATOM 1400 C C . SER A 1 181 ? -23.608 13.890 2.039 1.00 55.66 181 SER A C 1
ATOM 1402 O O . SER A 1 181 ? -23.899 15.076 1.913 1.00 55.66 181 SER A O 1
ATOM 1404 N N . ARG A 1 182 ? -24.531 12.925 1.911 1.00 54.88 182 ARG A N 1
ATOM 1405 C CA . ARG A 1 182 ? -25.954 13.223 1.668 1.00 54.88 182 ARG A CA 1
ATOM 1406 C C . ARG A 1 182 ? -26.603 13.959 2.839 1.00 54.88 182 ARG A C 1
ATOM 1408 O O . ARG A 1 182 ? -27.429 14.833 2.596 1.00 54.88 182 ARG A O 1
ATOM 1415 N N . ILE A 1 183 ? -26.220 13.645 4.079 1.00 53.09 183 ILE A N 1
ATOM 1416 C CA . ILE A 1 183 ? -26.690 14.366 5.271 1.00 53.09 183 ILE A CA 1
ATOM 1417 C C . ILE A 1 183 ? -26.152 15.803 5.283 1.00 53.09 183 ILE A C 1
ATOM 1419 O O . ILE A 1 183 ? -26.930 16.729 5.483 1.00 53.09 183 ILE A O 1
ATOM 1423 N N . ILE A 1 184 ? -24.864 16.009 4.992 1.00 54.59 184 ILE A N 1
ATOM 1424 C CA . ILE A 1 184 ? -24.249 17.348 4.957 1.00 54.59 184 ILE A CA 1
ATOM 1425 C C . ILE A 1 184 ? -24.888 18.226 3.866 1.00 54.59 184 ILE A C 1
ATOM 1427 O O . ILE A 1 184 ? -25.237 19.377 4.131 1.00 54.59 184 ILE A O 1
ATOM 1431 N N . VAL A 1 185 ? -25.125 17.670 2.672 1.00 55.47 185 VAL A N 1
ATOM 1432 C CA . VAL A 1 185 ? -25.795 18.366 1.555 1.00 55.47 185 VAL A CA 1
ATOM 1433 C C . VAL A 1 185 ? -27.249 18.732 1.885 1.00 55.47 185 VAL A C 1
ATOM 1435 O O . VAL A 1 185 ? -27.735 19.749 1.407 1.00 55.47 185 VAL A O 1
ATOM 1438 N N . ALA A 1 186 ? -27.938 17.960 2.730 1.00 54.50 186 ALA A N 1
ATOM 1439 C CA . ALA A 1 186 ? -29.301 18.276 3.168 1.00 54.50 186 ALA A CA 1
ATOM 1440 C C . ALA A 1 186 ? -29.369 19.371 4.253 1.00 54.50 186 ALA A C 1
ATOM 1442 O O . ALA A 1 186 ? -30.443 19.918 4.489 1.00 54.50 186 ALA A O 1
ATOM 1443 N N . THR A 1 187 ? -28.249 19.680 4.919 1.00 51.84 187 THR A N 1
ATOM 1444 C CA . THR A 1 187 ? -28.179 20.649 6.034 1.00 51.84 187 THR A CA 1
ATOM 1445 C C . THR A 1 187 ? -27.549 21.995 5.675 1.00 51.84 187 THR A C 1
ATOM 1447 O O . THR A 1 187 ? -27.594 22.916 6.487 1.00 51.84 187 THR A O 1
ATOM 1450 N N . MET A 1 188 ? -26.957 22.137 4.485 1.00 48.41 188 MET A N 1
ATOM 1451 C CA . MET A 1 188 ? -26.531 23.443 3.977 1.00 48.41 188 MET A CA 1
ATOM 1452 C C . MET A 1 188 ? -27.701 24.115 3.263 1.00 48.41 188 MET A C 1
ATOM 1454 O O . MET A 1 188 ? -28.149 23.620 2.234 1.00 48.41 188 MET A O 1
ATOM 1458 N N . ASP A 1 189 ? -28.153 25.263 3.769 1.00 55.06 189 ASP A N 1
ATOM 1459 C CA . ASP A 1 189 ? -29.024 26.164 3.012 1.00 55.06 189 ASP A CA 1
ATOM 1460 C C . ASP A 1 189 ? -28.237 26.706 1.806 1.00 55.06 189 ASP A C 1
ATOM 1462 O O . ASP A 1 189 ? -27.289 27.485 1.987 1.00 55.06 189 ASP A O 1
ATOM 1466 N N . PRO A 1 190 ? -28.566 26.307 0.566 1.00 58.12 190 PRO A N 1
ATOM 1467 C CA . PRO A 1 190 ? -27.814 26.751 -0.583 1.00 58.12 190 PRO A CA 1
ATOM 1468 C C . PRO A 1 190 ? -28.233 28.176 -0.919 1.00 58.12 190 PRO A C 1
ATOM 1470 O O . PRO A 1 190 ? -29.366 28.450 -1.320 1.00 58.12 190 PRO A O 1
ATOM 1473 N N . THR A 1 191 ? -27.299 29.111 -0.800 1.00 66.12 191 THR A N 1
ATOM 1474 C CA . THR A 1 191 ? -27.463 30.391 -1.486 1.00 66.12 191 THR A CA 1
ATOM 1475 C C . THR A 1 191 ? -27.242 30.167 -2.989 1.00 66.12 191 THR A C 1
ATOM 1477 O O . THR A 1 191 ? -26.285 29.485 -3.363 1.00 66.12 191 THR A O 1
ATOM 1480 N N . PRO A 1 192 ? -28.056 30.752 -3.886 1.00 69.75 192 PRO A N 1
ATOM 1481 C CA . PRO A 1 192 ? -27.924 30.529 -5.332 1.00 69.75 192 PRO A CA 1
ATOM 1482 C C . PRO A 1 192 ? -26.538 30.925 -5.876 1.00 69.75 192 PRO A C 1
ATOM 1484 O O . PRO A 1 192 ? -26.061 30.349 -6.849 1.00 69.75 192 PRO A O 1
ATOM 1487 N N . ALA A 1 193 ? -25.843 31.851 -5.204 1.00 71.38 193 ALA A N 1
ATOM 1488 C CA . ALA A 1 193 ? -24.488 32.270 -5.557 1.00 71.38 193 ALA A CA 1
ATOM 1489 C C . ALA A 1 193 ? -23.418 31.196 -5.272 1.00 71.38 193 ALA A C 1
ATOM 1491 O O . ALA A 1 193 ? -22.475 31.043 -6.049 1.00 71.38 193 ALA A O 1
ATOM 1492 N N . SER A 1 194 ? -23.549 30.438 -4.177 1.00 70.88 194 SER A N 1
ATOM 1493 C CA . SER A 1 194 ? -22.603 29.365 -3.840 1.00 70.88 194 SER A CA 1
ATOM 1494 C C . SER A 1 194 ? -22.804 28.131 -4.720 1.00 70.88 194 SER A C 1
ATOM 1496 O O . SER A 1 194 ? -21.831 27.484 -5.104 1.00 70.88 194 SER A O 1
ATOM 1498 N N . GLU A 1 195 ? -24.052 27.839 -5.097 1.00 74.75 195 GLU A N 1
ATOM 1499 C CA . GLU A 1 195 ? -24.367 26.781 -6.063 1.00 74.75 195 GLU A CA 1
ATOM 1500 C C . GLU A 1 195 ? -23.823 27.110 -7.456 1.00 74.75 195 GLU A C 1
ATOM 1502 O O . GLU A 1 195 ? -23.217 26.258 -8.103 1.00 74.75 195 GLU A O 1
ATOM 1507 N N . GLU A 1 196 ? -23.976 28.356 -7.912 1.00 81.00 196 GLU A N 1
ATOM 1508 C CA . GLU A 1 196 ? -23.466 28.789 -9.214 1.00 81.00 196 GLU A CA 1
ATOM 1509 C C . GLU A 1 196 ? -21.928 28.749 -9.272 1.00 81.00 196 GLU A C 1
ATOM 1511 O O . GLU A 1 196 ? -21.355 28.304 -10.271 1.00 81.00 196 GLU A O 1
ATOM 1516 N N . ALA A 1 197 ? -21.245 29.120 -8.183 1.00 80.19 197 ALA A N 1
ATOM 1517 C CA . ALA A 1 197 ? -19.793 28.991 -8.066 1.00 80.19 197 ALA A CA 1
ATOM 1518 C C . ALA A 1 197 ? -19.332 27.523 -8.117 1.00 80.19 197 ALA A C 1
ATOM 1520 O O . ALA A 1 197 ? -18.383 27.198 -8.836 1.00 80.19 197 ALA A O 1
ATOM 1521 N N . TYR A 1 198 ? -20.028 26.622 -7.417 1.00 80.50 198 TYR A N 1
ATOM 1522 C CA . TYR A 1 198 ? -19.719 25.191 -7.441 1.00 80.50 198 TYR A CA 1
ATOM 1523 C C . TYR A 1 198 ? -19.980 24.567 -8.819 1.00 80.50 198 TYR A C 1
ATOM 1525 O O . TYR A 1 198 ? -19.143 23.828 -9.337 1.00 80.50 198 TYR A O 1
ATOM 1533 N N . LEU A 1 199 ? -21.089 24.923 -9.475 1.00 81.38 199 LEU A N 1
ATOM 1534 C CA . LEU A 1 199 ? -21.401 24.467 -10.832 1.00 81.38 199 LEU A CA 1
ATOM 1535 C C . LEU A 1 199 ? -20.385 24.968 -11.863 1.00 81.38 199 LEU A C 1
ATOM 1537 O O . LEU A 1 199 ? -20.034 24.227 -12.782 1.00 81.38 199 LEU A O 1
ATOM 1541 N N . ASN A 1 200 ? -19.900 26.203 -11.726 1.00 88.19 200 ASN A N 1
ATOM 1542 C CA . ASN A 1 200 ? -18.847 26.733 -12.591 1.00 88.19 200 ASN A CA 1
ATOM 1543 C C . ASN A 1 200 ? -17.501 26.036 -12.344 1.00 88.19 200 ASN A C 1
ATOM 1545 O O . ASN A 1 200 ? -16.835 25.681 -13.314 1.00 88.19 200 ASN A O 1
ATOM 1549 N N . SER A 1 201 ? -17.149 25.747 -11.086 1.00 88.56 201 SER A N 1
ATOM 1550 C CA . SER A 1 201 ? -15.973 24.931 -10.747 1.00 88.56 201 SER A CA 1
ATOM 1551 C C . SER A 1 201 ? -16.062 23.534 -11.366 1.00 88.56 201 SER A C 1
ATOM 1553 O O . SER A 1 201 ? -15.117 23.077 -12.003 1.00 88.56 201 SER A O 1
ATOM 1555 N N . LEU A 1 202 ? -17.219 22.877 -11.250 1.00 89.19 202 LEU A N 1
ATOM 1556 C CA . LEU A 1 202 ? -17.432 21.533 -11.786 1.00 89.19 202 LEU A CA 1
ATOM 1557 C C . LEU A 1 202 ? -17.396 21.508 -13.324 1.00 89.19 202 LEU A C 1
ATOM 1559 O O . LEU A 1 202 ? -16.885 20.564 -13.925 1.00 89.19 202 LEU A O 1
ATOM 1563 N N . LYS A 1 203 ? -17.904 22.558 -13.983 1.00 92.50 203 LYS A N 1
ATOM 1564 C CA . LYS A 1 203 ? -17.777 22.728 -15.441 1.00 92.50 203 LYS A CA 1
ATOM 1565 C C . LYS A 1 203 ? -16.324 22.937 -15.863 1.00 92.50 203 LYS A C 1
ATOM 1567 O O . LYS A 1 203 ? -15.899 22.320 -16.836 1.00 92.50 203 LYS A O 1
ATOM 1572 N N . GLN A 1 204 ? -15.572 23.763 -15.138 1.00 93.38 204 GLN A N 1
ATOM 1573 C CA . GLN A 1 204 ? -14.159 24.004 -15.424 1.00 93.38 204 GLN A CA 1
ATOM 1574 C C . GLN A 1 204 ? -13.330 22.722 -15.259 1.00 93.38 204 GLN A C 1
ATOM 1576 O O . GLN A 1 204 ? -12.551 22.383 -16.147 1.00 93.38 204 GLN A O 1
ATOM 1581 N N . GLU A 1 205 ? -13.566 21.959 -14.191 1.00 90.94 205 GLU A N 1
ATOM 1582 C CA . GLU A 1 205 ? -12.927 20.659 -13.969 1.00 90.94 205 GLU A CA 1
ATOM 1583 C C . GLU A 1 205 ? -13.278 19.652 -15.078 1.00 90.94 205 GLU A C 1
ATOM 1585 O O . GLU A 1 205 ? -12.400 18.966 -15.607 1.00 90.94 205 GLU A O 1
ATOM 1590 N N . ALA A 1 206 ? -14.544 19.609 -15.507 1.00 91.12 206 ALA A N 1
ATOM 1591 C CA . ALA A 1 206 ? -14.968 18.764 -16.620 1.00 91.12 206 ALA A CA 1
ATOM 1592 C C . ALA A 1 206 ? -14.307 19.160 -17.956 1.00 91.12 206 ALA A C 1
ATOM 1594 O O . ALA A 1 206 ? -13.969 18.289 -18.764 1.00 91.12 206 ALA A O 1
ATOM 1595 N N . ASP A 1 207 ? -14.103 20.454 -18.204 1.00 92.62 207 ASP A N 1
ATOM 1596 C CA . ASP A 1 207 ? -13.427 20.944 -19.407 1.00 92.62 207 ASP A CA 1
ATOM 1597 C C . ASP A 1 207 ? -11.918 20.666 -19.380 1.00 92.62 207 ASP A C 1
ATOM 1599 O O . ASP A 1 207 ? -11.350 20.272 -20.404 1.00 92.62 207 ASP A O 1
ATOM 1603 N N . ASP A 1 208 ? -11.270 20.773 -18.222 1.00 91.50 208 ASP A N 1
ATOM 1604 C CA . ASP A 1 208 ? -9.858 20.419 -18.058 1.00 91.50 208 ASP A CA 1
ATOM 1605 C C . ASP A 1 208 ? -9.635 18.900 -18.176 1.00 91.50 208 ASP A C 1
ATOM 1607 O O . ASP A 1 208 ? -8.697 18.455 -18.849 1.00 91.50 208 ASP A O 1
ATOM 1611 N N . ALA A 1 209 ? -10.556 18.078 -17.661 1.00 91.12 209 ALA A N 1
ATOM 1612 C CA . ALA A 1 209 ? -10.566 16.633 -17.902 1.00 91.12 209 ALA A CA 1
ATOM 1613 C C . ALA A 1 209 ? -10.710 16.300 -19.401 1.00 91.12 209 ALA A C 1
ATOM 1615 O O . ALA A 1 209 ? -10.040 15.411 -19.928 1.00 91.12 209 ALA A O 1
ATOM 1616 N N . ARG A 1 210 ? -11.535 17.052 -20.141 1.00 92.19 210 ARG A N 1
ATOM 1617 C CA . ARG A 1 210 ? -11.666 16.888 -21.599 1.00 92.19 210 ARG A CA 1
ATOM 1618 C C . ARG A 1 210 ? -10.414 17.320 -22.360 1.00 92.19 210 ARG A C 1
ATOM 1620 O O . ARG A 1 210 ? -10.063 16.671 -23.344 1.00 92.19 210 ARG A O 1
ATOM 1627 N N . ARG A 1 211 ? -9.746 18.400 -21.943 1.00 95.06 211 ARG A N 1
ATOM 1628 C CA . ARG A 1 211 ? -8.481 18.857 -22.548 1.00 95.06 211 ARG A CA 1
ATOM 1629 C C . ARG A 1 211 ? -7.375 17.829 -22.349 1.00 95.06 211 ARG A C 1
ATOM 1631 O O . ARG A 1 211 ? -6.755 17.412 -23.321 1.00 95.06 211 ARG A O 1
ATOM 1638 N N . THR A 1 212 ? -7.201 17.351 -21.120 1.00 92.44 212 THR A N 1
ATOM 1639 C CA . THR A 1 212 ? -6.198 16.326 -20.801 1.00 92.44 212 THR A CA 1
ATOM 1640 C C . THR A 1 212 ? -6.452 15.015 -21.546 1.00 92.44 212 THR A C 1
ATOM 1642 O O . THR A 1 212 ? -5.507 14.428 -22.070 1.00 92.44 212 THR A O 1
ATOM 1645 N N . ALA A 1 213 ? -7.713 14.590 -21.688 1.00 92.25 213 ALA A N 1
ATOM 1646 C CA . ALA A 1 213 ? -8.069 13.423 -22.495 1.00 92.25 213 ALA A CA 1
ATOM 1647 C C . ALA A 1 213 ? -7.683 13.589 -23.977 1.00 92.25 213 ALA A C 1
ATOM 1649 O O . ALA A 1 213 ? -7.079 12.684 -24.551 1.00 92.25 213 ALA A O 1
ATOM 1650 N N . LYS A 1 214 ? -7.959 14.754 -24.581 1.00 95.25 214 LYS A N 1
ATOM 1651 C CA . LYS A 1 214 ? -7.566 15.055 -25.971 1.00 95.25 214 LYS A CA 1
ATOM 1652 C C . LYS A 1 214 ? -6.050 15.108 -26.153 1.00 95.25 214 LYS A C 1
ATOM 1654 O O . LYS A 1 214 ? -5.534 14.610 -27.150 1.00 95.25 214 LYS A O 1
ATOM 1659 N N . ASP A 1 215 ? -5.327 15.678 -25.192 1.00 93.00 215 ASP A N 1
ATOM 1660 C CA . ASP A 1 215 ? -3.863 15.725 -25.232 1.00 93.00 215 ASP A CA 1
ATOM 1661 C C . ASP A 1 215 ? -3.247 14.326 -25.129 1.00 93.00 215 ASP A C 1
ATOM 1663 O O . ASP A 1 215 ? -2.237 14.041 -25.775 1.00 93.00 215 ASP A O 1
ATOM 1667 N N . LEU A 1 216 ? -3.844 13.442 -24.325 1.00 93.00 216 LEU A N 1
ATOM 1668 C CA . LEU A 1 216 ? -3.437 12.041 -24.247 1.00 93.00 216 LEU A CA 1
ATOM 1669 C C . LEU A 1 216 ? -3.745 11.303 -25.547 1.00 93.00 216 LEU A C 1
ATOM 1671 O O . LEU A 1 216 ? -2.863 10.625 -26.062 1.00 93.00 216 LEU A O 1
ATOM 1675 N N . GLU A 1 217 ? -4.945 11.468 -26.103 1.00 92.50 217 GLU A N 1
ATOM 1676 C CA . GLU A 1 217 ? -5.326 10.882 -27.392 1.00 92.50 217 GLU A CA 1
ATOM 1677 C C . GLU A 1 217 ? -4.350 11.295 -28.499 1.00 92.50 217 GLU A C 1
ATOM 1679 O O . GLU A 1 217 ? -3.818 10.437 -29.201 1.00 92.50 217 GLU A O 1
ATOM 1684 N N . LYS A 1 218 ? -4.013 12.588 -28.582 1.00 97.25 218 LYS A N 1
ATOM 1685 C CA . LYS A 1 218 ? -3.013 13.087 -29.528 1.00 97.25 218 LYS A CA 1
ATOM 1686 C C . LYS A 1 218 ? -1.644 12.437 -29.316 1.00 97.25 218 LYS A C 1
ATOM 1688 O O . LYS A 1 218 ? -1.047 11.964 -30.272 1.00 97.25 218 LYS A O 1
ATOM 1693 N N . LYS A 1 219 ? -1.163 12.336 -28.071 1.00 95.44 219 LYS A N 1
ATOM 1694 C CA . LYS A 1 219 ? 0.112 11.656 -27.769 1.00 95.44 219 LYS A CA 1
ATOM 1695 C C . LYS A 1 219 ? 0.083 10.174 -28.152 1.00 95.44 219 LYS A C 1
ATOM 1697 O O . LYS A 1 219 ? 1.094 9.651 -28.616 1.00 95.44 219 LYS A O 1
ATOM 1702 N N . TYR A 1 220 ? -1.041 9.483 -27.968 1.00 94.56 220 TYR A N 1
ATOM 1703 C CA . TYR A 1 220 ? -1.191 8.090 -28.396 1.00 94.56 220 TYR A CA 1
ATOM 1704 C C . TYR A 1 220 ? -1.169 7.947 -29.919 1.00 94.56 220 TYR A C 1
ATOM 1706 O O . TYR A 1 220 ? -0.544 7.018 -30.425 1.00 94.56 220 TYR A O 1
ATOM 1714 N N . LEU A 1 221 ? -1.793 8.875 -30.644 1.00 94.25 221 LEU A N 1
ATOM 1715 C CA . LEU A 1 221 ? -1.731 8.913 -32.104 1.00 94.25 221 LEU A CA 1
ATOM 1716 C C . LEU A 1 221 ? -0.303 9.192 -32.591 1.00 94.25 221 LEU A C 1
ATOM 1718 O O . LEU A 1 221 ? 0.241 8.379 -33.332 1.00 94.25 221 LEU A O 1
ATOM 1722 N N . ASP A 1 222 ? 0.341 10.248 -32.086 1.00 94.38 222 ASP A N 1
ATOM 1723 C CA . ASP A 1 222 ? 1.713 10.623 -32.457 1.00 94.38 222 ASP A CA 1
ATOM 1724 C C . ASP A 1 222 ? 2.706 9.473 -32.175 1.00 94.38 222 ASP A C 1
ATOM 1726 O O . ASP A 1 222 ? 3.585 9.164 -32.979 1.00 94.38 222 ASP A O 1
ATOM 1730 N N . THR A 1 223 ? 2.565 8.787 -31.034 1.00 93.12 223 THR A N 1
ATOM 1731 C CA . THR A 1 223 ? 3.413 7.626 -30.702 1.00 93.12 223 THR A CA 1
ATOM 1732 C C . THR A 1 223 ? 3.113 6.400 -31.562 1.00 93.12 223 THR A C 1
ATOM 1734 O O . THR A 1 223 ? 4.035 5.644 -31.872 1.00 93.12 223 THR A O 1
ATOM 1737 N N . GLY A 1 224 ? 1.859 6.207 -31.975 1.00 92.25 224 GLY A N 1
ATOM 1738 C CA . GLY A 1 224 ? 1.475 5.189 -32.950 1.00 92.25 224 GLY A CA 1
ATOM 1739 C C . GLY A 1 224 ? 2.112 5.436 -34.319 1.00 92.25 224 GLY A C 1
ATOM 1740 O O . GLY A 1 224 ? 2.704 4.520 -34.887 1.00 92.25 224 GLY A O 1
ATOM 1741 N N . GLU A 1 225 ? 2.078 6.679 -34.803 1.00 94.56 225 GLU A N 1
ATOM 1742 C CA . GLU A 1 225 ? 2.723 7.074 -36.060 1.00 94.56 225 GLU A CA 1
ATOM 1743 C C . GLU A 1 225 ? 4.240 6.855 -36.016 1.00 94.56 225 GLU A C 1
ATOM 1745 O O . GLU A 1 225 ? 4.803 6.264 -36.937 1.00 94.56 225 GLU A O 1
ATOM 1750 N N . LEU A 1 226 ? 4.903 7.245 -34.920 1.00 92.88 226 LEU A N 1
ATOM 1751 C CA . LEU A 1 226 ? 6.335 6.988 -34.721 1.00 92.88 226 LEU A CA 1
ATOM 1752 C C . LEU A 1 226 ? 6.663 5.488 -34.704 1.00 92.88 226 LEU A C 1
ATOM 1754 O O . LEU A 1 226 ? 7.685 5.068 -35.249 1.00 92.88 226 LEU A O 1
ATOM 1758 N N . LEU A 1 227 ? 5.806 4.664 -34.093 1.00 91.94 227 LEU A N 1
ATOM 1759 C CA . LEU A 1 227 ? 5.981 3.213 -34.076 1.00 91.94 227 LEU A CA 1
ATOM 1760 C C . LEU A 1 227 ? 5.872 2.617 -35.485 1.00 91.94 227 LEU A C 1
ATOM 1762 O O . LEU A 1 227 ? 6.636 1.713 -35.827 1.00 91.94 227 LEU A O 1
ATOM 1766 N N . ASP A 1 228 ? 4.934 3.094 -36.299 1.00 93.69 228 ASP A N 1
ATOM 1767 C CA . ASP A 1 228 ? 4.758 2.605 -37.665 1.00 93.69 228 ASP A CA 1
ATOM 1768 C C . ASP A 1 228 ? 5.869 3.091 -38.605 1.00 93.69 228 ASP A C 1
ATOM 1770 O O . ASP A 1 228 ? 6.355 2.303 -39.420 1.00 93.69 228 ASP A O 1
ATOM 1774 N N . GLN A 1 229 ? 6.362 4.321 -38.424 1.00 93.75 229 GLN A N 1
ATOM 1775 C CA . GLN A 1 229 ? 7.577 4.806 -39.089 1.00 93.75 229 GLN A CA 1
ATOM 1776 C C . GLN A 1 229 ? 8.782 3.917 -38.752 1.00 93.75 229 GLN A C 1
ATOM 1778 O O . GLN A 1 229 ? 9.433 3.400 -39.658 1.00 93.75 229 GLN A O 1
ATOM 1783 N N . ALA A 1 230 ? 9.011 3.626 -37.466 1.00 91.56 230 ALA A N 1
ATOM 1784 C CA . ALA A 1 230 ? 10.105 2.757 -37.035 1.00 91.56 230 ALA A CA 1
ATOM 1785 C C . ALA A 1 230 ? 9.986 1.326 -37.595 1.00 91.56 230 ALA A C 1
ATOM 1787 O O . ALA A 1 230 ? 10.987 0.718 -37.973 1.00 91.56 230 ALA A O 1
ATOM 1788 N N . LYS A 1 231 ? 8.771 0.766 -37.690 1.00 92.62 231 LYS A N 1
ATOM 1789 C CA . LYS A 1 231 ? 8.558 -0.538 -38.347 1.00 92.62 231 LYS A CA 1
ATOM 1790 C C . LYS A 1 231 ? 8.900 -0.491 -39.835 1.00 92.62 231 LYS A C 1
ATOM 1792 O O . LYS A 1 231 ? 9.521 -1.432 -40.324 1.00 92.62 231 LYS A O 1
ATOM 1797 N N . SER A 1 232 ? 8.507 0.574 -40.537 1.00 92.50 232 SER A N 1
ATOM 1798 C CA . SER A 1 232 ? 8.842 0.759 -41.953 1.00 92.50 232 SER A CA 1
ATOM 1799 C C . SER A 1 232 ? 10.356 0.829 -42.152 1.00 92.50 232 SER A C 1
ATOM 1801 O O . SER A 1 232 ? 10.891 0.109 -42.992 1.00 92.50 232 SER A O 1
ATOM 1803 N N . GLU A 1 233 ? 11.058 1.607 -41.322 1.00 94.31 233 GLU A N 1
ATOM 1804 C CA . GLU A 1 233 ? 12.523 1.703 -41.344 1.00 94.31 233 GLU A CA 1
ATOM 1805 C C . GLU A 1 233 ? 13.193 0.346 -41.082 1.00 94.31 233 GLU A C 1
ATOM 1807 O O . GLU A 1 233 ? 14.120 -0.038 -41.796 1.00 94.31 233 GLU A O 1
ATOM 1812 N N . ILE A 1 234 ? 12.696 -0.433 -40.113 1.00 91.06 234 ILE A N 1
ATOM 1813 C CA . ILE A 1 234 ? 13.201 -1.786 -39.832 1.00 91.06 234 ILE A CA 1
ATOM 1814 C C . ILE A 1 234 ? 13.010 -2.713 -41.038 1.00 91.06 234 ILE A C 1
ATOM 1816 O O . ILE A 1 234 ? 13.899 -3.500 -41.367 1.00 91.06 234 ILE A O 1
ATOM 1820 N N . ASP A 1 235 ? 11.853 -2.671 -41.693 1.00 90.81 235 ASP A N 1
ATOM 1821 C CA . ASP A 1 235 ? 11.583 -3.532 -42.843 1.00 90.81 235 ASP A CA 1
ATOM 1822 C C . ASP A 1 235 ? 12.399 -3.117 -44.077 1.00 90.81 235 ASP A C 1
ATOM 1824 O O . ASP A 1 235 ? 12.848 -3.980 -44.838 1.00 90.81 235 ASP A O 1
ATOM 1828 N N . GLU A 1 236 ? 12.669 -1.823 -44.253 1.00 93.56 236 GLU A N 1
ATOM 1829 C CA . GLU A 1 236 ? 13.612 -1.316 -45.253 1.00 93.56 236 GLU A CA 1
ATOM 1830 C C . GLU A 1 236 ? 15.043 -1.778 -44.969 1.00 93.56 236 GLU A C 1
ATOM 1832 O O . GLU A 1 236 ? 15.689 -2.332 -45.861 1.00 93.56 236 GLU A O 1
ATOM 1837 N N . GLN A 1 237 ? 15.509 -1.660 -43.723 1.00 91.75 237 GLN A N 1
ATOM 1838 C CA . GLN A 1 237 ? 16.812 -2.175 -43.296 1.00 91.75 237 GLN A CA 1
ATOM 1839 C C . GLN A 1 237 ? 16.927 -3.691 -43.505 1.00 91.75 237 GLN A C 1
ATOM 1841 O O . GLN A 1 237 ? 17.942 -4.185 -43.987 1.00 91.75 237 GLN A O 1
ATOM 1846 N N . LYS A 1 238 ? 15.874 -4.467 -43.233 1.00 91.50 238 LYS A N 1
ATOM 1847 C CA . LYS A 1 238 ? 15.874 -5.910 -43.529 1.00 91.50 238 LYS A CA 1
ATOM 1848 C C . LYS A 1 238 ? 15.998 -6.197 -45.023 1.00 91.50 238 LYS A C 1
ATOM 1850 O O . LYS A 1 238 ? 16.674 -7.152 -45.404 1.00 91.50 238 LYS A O 1
ATOM 1855 N N . ARG A 1 239 ? 15.361 -5.396 -45.887 1.00 90.81 239 ARG A N 1
ATOM 1856 C CA . ARG A 1 239 ? 15.500 -5.535 -47.348 1.00 90.81 239 ARG A CA 1
ATOM 1857 C C . ARG A 1 239 ? 16.914 -5.197 -47.807 1.00 90.81 239 ARG A C 1
ATOM 1859 O O . ARG A 1 239 ? 17.447 -5.915 -48.653 1.00 90.81 239 ARG A O 1
ATOM 1866 N N . THR A 1 240 ? 17.525 -4.140 -47.270 1.00 91.25 240 THR A N 1
ATOM 1867 C CA . THR A 1 240 ? 18.910 -3.780 -47.610 1.00 91.25 240 THR A CA 1
ATOM 1868 C C . THR A 1 240 ? 19.887 -4.851 -47.132 1.00 91.25 240 THR A C 1
ATOM 1870 O O . THR A 1 240 ? 20.705 -5.296 -47.936 1.00 91.25 240 THR A O 1
ATOM 1873 N N . ILE A 1 241 ? 19.738 -5.355 -45.901 1.00 87.31 241 ILE A N 1
ATOM 1874 C CA . ILE A 1 241 ? 20.523 -6.478 -45.366 1.00 87.31 241 ILE A CA 1
ATOM 1875 C C . ILE A 1 241 ? 20.375 -7.708 -46.263 1.00 87.31 241 ILE A C 1
ATOM 1877 O O . ILE A 1 241 ? 21.377 -8.224 -46.744 1.00 87.31 241 ILE A O 1
ATOM 1881 N N . GLN A 1 242 ? 19.151 -8.120 -46.606 1.00 91.38 242 GLN A N 1
ATOM 1882 C CA . GLN A 1 242 ? 18.933 -9.273 -47.487 1.00 91.38 242 GLN A CA 1
ATOM 1883 C C . GLN A 1 242 ? 19.579 -9.087 -48.875 1.00 91.38 242 GLN A C 1
ATOM 1885 O O . GLN A 1 242 ? 20.070 -10.046 -49.476 1.00 91.38 242 GLN A O 1
ATOM 1890 N N . MET A 1 243 ? 19.582 -7.866 -49.421 1.00 89.19 243 MET A N 1
ATOM 1891 C CA . MET A 1 243 ? 20.284 -7.577 -50.676 1.00 89.19 243 MET A CA 1
ATOM 1892 C C . MET A 1 243 ? 21.805 -7.677 -50.528 1.00 89.19 243 MET A C 1
ATOM 1894 O O . MET A 1 243 ? 22.458 -8.220 -51.421 1.00 89.19 243 MET A O 1
ATOM 1898 N N . LEU A 1 244 ? 22.370 -7.168 -49.432 1.00 88.31 244 LEU A N 1
ATOM 1899 C CA . LEU A 1 244 ? 23.801 -7.263 -49.143 1.00 88.31 244 LEU A CA 1
ATOM 1900 C C . LEU A 1 244 ? 24.227 -8.715 -48.901 1.00 88.31 244 LEU A C 1
ATOM 1902 O O . LEU A 1 244 ? 25.222 -9.148 -49.471 1.00 88.31 244 LEU A O 1
ATOM 1906 N N . GLU A 1 245 ? 23.433 -9.495 -48.170 1.00 84.25 245 GLU A N 1
ATOM 1907 C CA . GLU A 1 245 ? 23.639 -10.933 -47.970 1.00 84.25 245 GLU A CA 1
ATOM 1908 C C . GLU A 1 245 ? 23.627 -11.699 -49.297 1.00 84.25 245 GLU A C 1
ATOM 1910 O O . GLU A 1 245 ? 24.496 -12.536 -49.532 1.00 84.25 245 GLU A O 1
ATOM 1915 N N . ARG A 1 246 ? 22.699 -11.387 -50.217 1.00 86.69 246 ARG A N 1
ATOM 1916 C CA . ARG A 1 246 ? 22.692 -11.985 -51.567 1.00 86.69 246 ARG A CA 1
ATOM 1917 C C . ARG A 1 246 ? 23.936 -11.615 -52.372 1.00 86.69 246 ARG A C 1
ATOM 1919 O O . ARG A 1 246 ? 24.482 -12.479 -53.054 1.00 86.69 246 ARG A O 1
ATOM 1926 N N . LYS A 1 247 ? 24.392 -10.361 -52.297 1.00 87.81 247 LYS A N 1
ATOM 1927 C CA . LYS A 1 247 ? 25.627 -9.911 -52.964 1.00 87.81 247 LYS A CA 1
ATOM 1928 C C . LYS A 1 247 ? 26.866 -10.592 -52.375 1.00 87.81 247 LYS A C 1
ATOM 1930 O O . LYS A 1 247 ? 27.721 -11.038 -53.134 1.00 87.81 247 LYS A O 1
ATOM 1935 N N . LEU A 1 248 ? 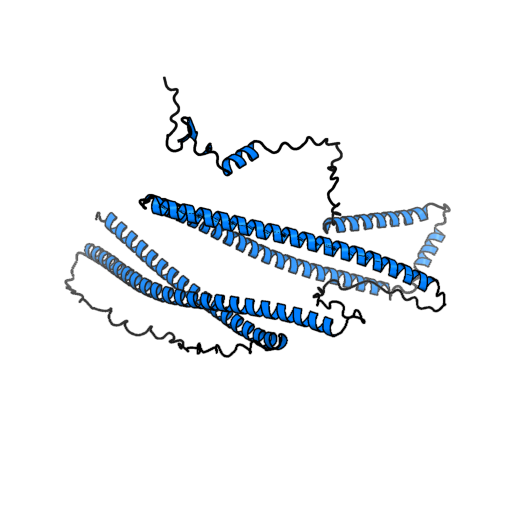26.935 -10.733 -51.050 1.00 79.25 248 LEU A N 1
ATOM 1936 C CA . LEU A 1 248 ? 27.994 -11.471 -50.355 1.00 79.25 248 LEU A CA 1
ATOM 1937 C C . LEU A 1 248 ? 27.985 -12.954 -50.733 1.00 79.25 248 LEU A C 1
ATOM 1939 O O . LEU A 1 248 ? 29.031 -13.505 -51.061 1.00 79.25 248 LEU A O 1
ATOM 1943 N N . ALA A 1 249 ? 26.815 -13.594 -50.768 1.00 79.50 249 ALA A N 1
ATOM 1944 C CA . ALA A 1 249 ? 26.683 -14.985 -51.188 1.00 79.50 249 ALA A CA 1
ATOM 1945 C C . ALA A 1 249 ? 27.147 -15.195 -52.641 1.00 79.50 249 ALA A C 1
ATOM 1947 O O . ALA A 1 249 ? 27.861 -16.154 -52.916 1.00 79.50 249 ALA A O 1
ATOM 1948 N N . GLN A 1 250 ? 26.812 -14.281 -53.558 1.00 80.06 250 GLN A N 1
ATOM 1949 C CA . GLN A 1 250 ? 27.293 -14.319 -54.946 1.00 80.06 250 GLN A CA 1
ATOM 1950 C C . GLN A 1 250 ? 28.812 -14.114 -55.049 1.00 80.06 250 GLN A C 1
ATOM 1952 O O . GLN A 1 250 ? 29.466 -14.819 -55.816 1.00 80.06 250 GLN A O 1
ATOM 1957 N N . ALA A 1 251 ? 29.389 -13.207 -54.254 1.00 75.25 251 ALA A N 1
ATOM 1958 C CA . ALA A 1 251 ? 30.837 -13.002 -54.191 1.00 75.25 251 ALA A CA 1
ATOM 1959 C C . ALA A 1 251 ? 31.574 -14.237 -53.634 1.00 75.25 251 ALA A C 1
ATOM 1961 O O . ALA A 1 251 ? 32.613 -14.627 -54.163 1.00 75.25 251 ALA A O 1
ATOM 1962 N N . MET A 1 252 ? 31.000 -14.907 -52.629 1.00 66.31 252 MET A N 1
ATOM 1963 C CA . MET A 1 252 ? 31.544 -16.142 -52.048 1.00 66.31 252 MET A CA 1
ATOM 1964 C C . MET A 1 252 ? 31.395 -17.357 -52.975 1.00 66.31 252 MET A C 1
ATOM 1966 O O . MET A 1 252 ? 32.227 -18.258 -52.942 1.00 66.31 252 MET A O 1
ATOM 1970 N N . GLN A 1 253 ? 30.381 -17.383 -53.845 1.00 58.62 253 GLN A N 1
ATOM 1971 C CA . GLN A 1 253 ? 30.199 -18.447 -54.842 1.00 58.62 253 GLN A CA 1
ATOM 1972 C C . GLN A 1 253 ? 31.139 -18.294 -56.056 1.00 58.62 253 GLN A C 1
ATOM 1974 O O . GLN A 1 253 ? 31.380 -19.269 -56.765 1.00 58.62 253 GLN A O 1
ATOM 1979 N N . GLY A 1 254 ? 31.718 -17.103 -56.264 1.00 47.91 254 GLY A N 1
ATOM 1980 C CA . GLY A 1 254 ? 32.789 -16.850 -57.238 1.00 47.91 254 GLY A CA 1
ATOM 1981 C C . GLY A 1 254 ? 34.204 -17.170 -56.730 1.00 47.91 254 GLY A C 1
ATOM 1982 O O . GLY A 1 254 ? 35.145 -17.186 -57.520 1.00 47.91 254 GLY A O 1
ATOM 1983 N N . GLY A 1 255 ? 34.363 -17.454 -55.434 1.00 44.81 255 GLY A N 1
ATOM 1984 C CA . GLY A 1 255 ? 35.634 -17.786 -54.784 1.00 44.81 255 GLY A CA 1
ATOM 1985 C C . GLY A 1 255 ? 35.792 -19.282 -54.521 1.00 44.81 255 GLY A C 1
ATOM 1986 O O . GLY A 1 255 ? 35.977 -19.698 -53.381 1.00 44.81 255 GLY A O 1
ATOM 1987 N N . GLY A 1 256 ? 35.694 -20.113 -55.559 1.00 42.22 256 GLY A N 1
ATOM 1988 C CA . GLY A 1 256 ? 36.004 -21.538 -55.456 1.00 42.22 256 GLY A CA 1
ATOM 1989 C C . GLY A 1 256 ? 37.505 -21.768 -55.283 1.00 42.22 256 GLY A C 1
ATOM 1990 O O . GLY A 1 256 ? 38.217 -21.916 -56.271 1.00 42.22 256 GLY A O 1
ATOM 1991 N N . SER A 1 257 ? 37.983 -21.833 -54.039 1.00 34.53 257 SER A N 1
ATOM 1992 C CA . SER A 1 257 ? 39.292 -22.404 -53.718 1.00 34.53 257 SER A CA 1
ATOM 1993 C C . SER A 1 257 ? 39.163 -23.411 -52.582 1.00 34.53 257 SER A C 1
ATOM 1995 O O . SER A 1 257 ? 38.667 -23.121 -51.495 1.00 34.53 257 SER A O 1
ATOM 1997 N N . LEU A 1 258 ? 39.589 -24.628 -52.904 1.00 47.94 258 LEU A N 1
ATOM 1998 C CA . LEU A 1 258 ? 39.734 -25.780 -52.034 1.00 47.94 258 LEU A CA 1
ATOM 1999 C C . LEU A 1 258 ? 40.592 -25.429 -50.811 1.00 47.94 258 LEU A C 1
ATOM 2001 O O . LEU A 1 258 ? 41.782 -25.176 -50.967 1.00 47.94 258 LEU A O 1
ATOM 2005 N N . ASN A 1 259 ? 40.038 -25.508 -49.599 1.00 38.12 259 ASN A N 1
ATOM 2006 C CA . ASN A 1 259 ? 40.727 -26.177 -48.494 1.00 38.12 259 ASN A CA 1
ATOM 2007 C C . ASN A 1 259 ? 39.808 -26.425 -47.298 1.00 38.12 259 ASN A C 1
ATOM 2009 O O . ASN A 1 259 ? 38.992 -25.592 -46.914 1.00 38.12 259 ASN A O 1
ATOM 2013 N N . GLY A 1 260 ? 39.911 -27.641 -46.770 1.00 44.22 260 GLY A N 1
ATOM 2014 C CA . GLY A 1 260 ? 38.968 -28.220 -45.831 1.00 44.22 260 GLY A CA 1
ATOM 2015 C C . GLY A 1 260 ? 39.083 -27.708 -44.400 1.00 44.22 260 GLY A C 1
ATOM 2016 O O . GLY A 1 260 ? 40.168 -27.495 -43.876 1.00 44.22 260 GLY A O 1
ATOM 2017 N N . SER A 1 261 ? 37.927 -27.638 -43.746 1.00 38.19 261 SER A N 1
ATOM 2018 C CA . SER A 1 261 ? 37.762 -28.042 -42.350 1.00 38.19 261 SER A CA 1
ATOM 2019 C C . SER A 1 261 ? 36.269 -28.241 -42.087 1.00 38.19 261 SER A C 1
ATOM 2021 O O . SER A 1 261 ? 35.534 -27.312 -41.764 1.00 38.19 261 SER A O 1
ATOM 2023 N N . ARG A 1 262 ? 35.785 -29.465 -42.317 1.00 47.16 262 ARG A N 1
ATOM 2024 C CA . ARG A 1 262 ? 34.475 -29.902 -41.826 1.00 47.16 262 ARG A CA 1
ATOM 2025 C C . ARG A 1 262 ? 34.678 -30.418 -40.403 1.00 47.16 262 ARG A C 1
ATOM 2027 O O . ARG A 1 262 ? 35.257 -31.486 -40.232 1.00 47.16 262 ARG A O 1
ATOM 2034 N N . ARG A 1 263 ? 34.161 -29.704 -39.406 1.00 39.50 263 ARG A N 1
ATOM 2035 C CA . ARG A 1 263 ? 33.811 -30.281 -38.102 1.00 39.50 263 ARG A CA 1
ATOM 2036 C C . ARG A 1 263 ? 32.359 -29.930 -37.777 1.00 39.50 263 ARG A C 1
ATOM 2038 O O . ARG A 1 263 ? 32.067 -28.751 -37.598 1.00 39.50 263 ARG A O 1
ATOM 2045 N N . PRO A 1 264 ? 31.453 -30.919 -37.722 1.00 49.47 264 PRO A N 1
ATOM 2046 C CA . PRO A 1 264 ? 30.190 -30.803 -37.017 1.00 49.47 264 PRO A CA 1
ATOM 2047 C C . PRO A 1 264 ? 30.375 -31.353 -35.593 1.00 49.47 264 PRO A C 1
ATOM 2049 O O . PRO A 1 264 ? 30.848 -32.475 -35.433 1.00 49.47 264 PRO A O 1
ATOM 2052 N N . SER A 1 265 ? 30.017 -30.592 -34.561 1.00 39.75 265 SER A N 1
ATOM 2053 C CA . SER A 1 265 ? 29.811 -31.160 -33.222 1.00 39.75 265 SER A CA 1
ATOM 2054 C C . SER A 1 265 ? 28.826 -30.318 -32.412 1.00 39.75 265 SER A C 1
ATOM 2056 O O . SER A 1 265 ? 29.124 -29.189 -32.028 1.00 39.75 265 SER A O 1
ATOM 2058 N N . ASP A 1 266 ? 27.658 -30.925 -32.234 1.00 34.44 266 ASP A N 1
ATOM 2059 C CA . ASP A 1 266 ? 26.800 -30.964 -31.051 1.00 34.44 266 ASP A CA 1
ATOM 2060 C C . ASP A 1 266 ? 26.297 -29.686 -30.370 1.00 34.44 266 ASP A C 1
ATOM 2062 O O . ASP A 1 266 ? 26.910 -29.061 -29.511 1.00 34.44 266 ASP A O 1
ATOM 2066 N N . VAL A 1 267 ? 25.025 -29.444 -30.688 1.00 45.94 267 VAL A N 1
ATOM 2067 C CA . VAL A 1 267 ? 23.940 -29.168 -29.744 1.00 45.94 267 VAL A CA 1
ATOM 2068 C C . VAL A 1 267 ? 23.933 -30.231 -28.632 1.00 45.94 267 VAL A C 1
ATOM 2070 O O . VAL A 1 267 ? 23.854 -31.403 -28.972 1.00 45.94 267 VAL A O 1
ATOM 2073 N N . HIS A 1 268 ? 23.972 -29.835 -27.352 1.00 35.72 268 HIS A N 1
ATOM 2074 C CA . HIS A 1 268 ? 23.099 -30.275 -26.236 1.00 35.72 268 HIS A CA 1
ATOM 2075 C C . HIS A 1 268 ? 23.666 -29.805 -24.878 1.00 35.72 268 HIS A C 1
ATOM 2077 O O . HIS A 1 268 ? 24.785 -30.145 -24.517 1.00 35.72 268 HIS A O 1
ATOM 2083 N N . GLY A 1 269 ? 22.840 -29.097 -24.094 1.00 30.97 269 GLY A N 1
ATOM 2084 C CA . GLY A 1 269 ? 23.010 -28.937 -22.642 1.00 30.97 269 GLY A CA 1
ATOM 2085 C C . GLY A 1 269 ? 23.099 -27.489 -22.148 1.00 30.97 269 GLY A C 1
ATOM 2086 O O . GLY A 1 269 ? 24.046 -26.785 -22.468 1.00 30.97 269 GLY A O 1
ATOM 2087 N N . GLY A 1 270 ? 22.131 -27.065 -21.324 1.00 30.61 270 GLY A N 1
ATOM 2088 C CA . GLY A 1 270 ? 22.259 -25.855 -20.496 1.00 30.61 270 GLY A CA 1
ATOM 2089 C C . GLY A 1 270 ? 21.222 -24.755 -20.723 1.00 30.61 270 GLY A C 1
ATOM 2090 O O . GLY A 1 270 ? 21.568 -23.585 -20.840 1.00 30.61 270 GLY A O 1
ATOM 2091 N N . ARG A 1 271 ? 19.935 -25.107 -20.775 1.00 46.41 271 ARG A N 1
ATOM 2092 C CA . ARG A 1 271 ? 18.838 -24.144 -20.632 1.00 46.41 271 ARG A CA 1
ATOM 2093 C C . ARG A 1 271 ? 18.553 -23.972 -19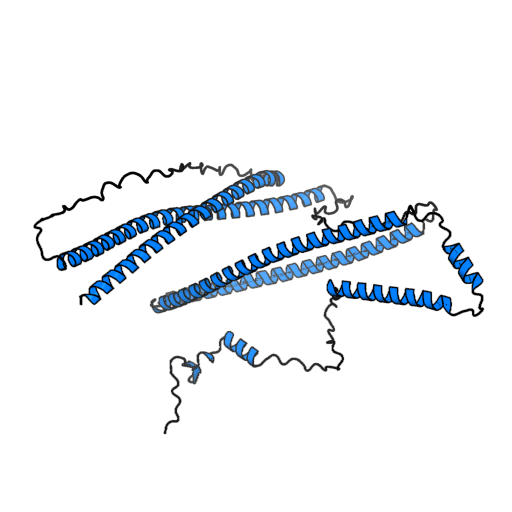.138 1.00 46.41 271 ARG A C 1
ATOM 2095 O O . ARG A 1 271 ? 17.734 -24.706 -18.616 1.00 46.41 271 ARG A O 1
ATOM 2102 N N . ASP A 1 272 ? 19.308 -23.089 -18.488 1.00 34.28 272 ASP A N 1
ATOM 2103 C CA . ASP A 1 272 ? 18.929 -22.334 -17.279 1.00 34.28 272 ASP A CA 1
ATOM 2104 C C . ASP A 1 272 ? 20.086 -21.414 -16.874 1.00 34.28 272 ASP A C 1
ATOM 2106 O O . ASP A 1 272 ? 20.837 -21.616 -15.925 1.00 34.28 272 ASP A O 1
ATOM 2110 N N . SER A 1 273 ? 20.259 -20.368 -17.664 1.00 36.31 273 SER A N 1
ATOM 2111 C CA . SER A 1 273 ? 20.843 -19.112 -17.219 1.00 36.31 273 SER A CA 1
ATOM 2112 C C . SER A 1 273 ? 20.129 -18.070 -18.049 1.00 36.31 273 SER A C 1
ATOM 2114 O O . SER A 1 273 ? 20.340 -17.973 -19.256 1.00 36.31 273 SER A O 1
ATOM 2116 N N . SER A 1 274 ? 19.167 -17.394 -17.423 1.00 36.66 274 SER A N 1
ATOM 2117 C CA . SER A 1 274 ? 18.548 -16.208 -17.997 1.00 36.66 274 SER A CA 1
ATOM 2118 C C . SER A 1 274 ? 19.693 -15.284 -18.408 1.00 36.66 274 SER A C 1
ATOM 2120 O O . SER A 1 274 ? 20.437 -14.868 -17.519 1.00 36.66 274 SER A O 1
ATOM 2122 N N . PRO A 1 275 ? 19.897 -14.990 -19.704 1.00 38.75 275 PRO A N 1
ATOM 2123 C CA . PRO A 1 275 ? 20.815 -13.938 -20.060 1.00 38.75 275 PRO A CA 1
ATOM 2124 C C . PRO A 1 275 ? 20.122 -12.667 -19.594 1.00 38.75 275 PRO A C 1
ATOM 2126 O O . PRO A 1 275 ? 19.142 -12.210 -20.186 1.00 38.75 275 PRO A O 1
ATOM 2129 N N . GLU A 1 276 ? 20.578 -12.162 -18.454 1.00 35.00 276 GLU A N 1
ATOM 2130 C CA . GLU A 1 276 ? 20.549 -10.748 -18.152 1.00 35.00 276 GLU A CA 1
ATOM 2131 C C . GLU A 1 276 ? 21.039 -10.064 -19.427 1.00 35.00 276 GLU A C 1
ATOM 2133 O O . GLU A 1 276 ? 22.205 -10.166 -19.802 1.00 35.00 276 GLU A O 1
ATOM 2138 N N . LEU A 1 277 ? 20.097 -9.517 -20.197 1.00 37.12 277 LEU A N 1
ATOM 2139 C CA . LEU A 1 277 ? 20.404 -8.695 -21.350 1.00 37.12 277 LEU A CA 1
ATOM 2140 C C . LEU A 1 277 ? 21.018 -7.414 -20.788 1.00 37.12 277 LEU A C 1
ATOM 2142 O O . LEU A 1 277 ? 20.355 -6.380 -20.691 1.00 37.12 277 LEU A O 1
ATOM 2146 N N . GLU A 1 278 ? 22.296 -7.495 -20.420 1.00 37.03 278 GLU A N 1
ATOM 2147 C CA . GLU A 1 278 ? 23.214 -6.405 -20.675 1.00 37.03 278 GLU A CA 1
ATOM 2148 C C . GLU A 1 278 ? 22.987 -6.025 -22.133 1.00 37.03 278 GLU A C 1
ATOM 2150 O O . GLU A 1 278 ? 23.302 -6.753 -23.075 1.00 37.03 278 GLU A O 1
ATOM 2155 N N . LEU A 1 279 ? 22.308 -4.896 -22.304 1.00 39.81 279 LEU A N 1
ATOM 2156 C CA . LEU A 1 279 ? 22.214 -4.153 -23.544 1.00 39.81 279 LEU A CA 1
ATOM 2157 C C . LEU A 1 279 ? 23.630 -3.673 -23.903 1.00 39.81 279 LEU A C 1
ATOM 2159 O O . LEU A 1 279 ? 23.909 -2.474 -23.925 1.00 39.81 279 LEU A O 1
ATOM 2163 N N . GLU A 1 280 ? 24.521 -4.604 -24.242 1.00 39.41 280 GLU A N 1
ATOM 2164 C CA . GLU A 1 280 ? 25.580 -4.357 -25.205 1.00 39.41 280 GLU A CA 1
ATOM 2165 C C . GLU A 1 280 ? 24.891 -4.118 -26.552 1.00 39.41 280 GLU A C 1
ATOM 2167 O O . GLU A 1 280 ? 24.751 -4.980 -27.419 1.00 39.41 280 GLU A O 1
ATOM 2172 N N . VAL A 1 281 ? 24.355 -2.904 -26.691 1.00 42.62 281 VAL A N 1
ATOM 2173 C CA . VAL A 1 281 ? 23.958 -2.332 -27.969 1.00 42.62 281 VAL A CA 1
ATOM 2174 C C . VAL A 1 281 ? 25.234 -2.249 -28.785 1.00 42.62 281 VAL A C 1
ATOM 2176 O O . VAL A 1 281 ? 25.982 -1.290 -28.609 1.00 42.62 281 VAL A O 1
ATOM 2179 N N . SER A 1 282 ? 25.459 -3.276 -29.611 1.00 37.12 282 SER A N 1
ATOM 2180 C CA . SER A 1 282 ? 26.334 -3.316 -30.784 1.00 37.12 282 SER A CA 1
ATOM 2181 C C . SER A 1 282 ? 27.148 -2.035 -30.930 1.00 37.12 282 SER A C 1
ATOM 2183 O O . SER A 1 282 ? 26.705 -1.071 -31.564 1.00 37.12 282 SER A O 1
ATOM 2185 N N . GLU A 1 283 ? 28.318 -1.989 -30.296 1.00 50.59 283 GLU A N 1
ATOM 2186 C CA . GLU A 1 283 ? 29.268 -0.953 -30.645 1.00 50.59 283 GLU A CA 1
ATOM 2187 C C . GLU A 1 283 ? 29.735 -1.191 -32.081 1.00 50.59 283 GLU A C 1
ATOM 2189 O O . GLU A 1 283 ? 30.119 -2.301 -32.440 1.00 50.59 283 GLU A O 1
ATOM 2194 N N . SER A 1 284 ? 29.776 -0.097 -32.841 1.00 38.53 284 SER A N 1
ATOM 2195 C CA . SER A 1 284 ? 30.508 0.077 -34.101 1.00 38.53 284 SER A CA 1
ATOM 2196 C C . SER A 1 284 ? 29.696 -0.152 -35.374 1.00 38.53 284 SER A C 1
ATOM 2198 O O . SER A 1 284 ? 29.758 -1.199 -36.010 1.00 38.53 284 SER A O 1
ATOM 2200 N N . ASP A 1 285 ? 29.034 0.918 -35.813 1.00 49.06 285 ASP A N 1
ATOM 2201 C CA . ASP A 1 285 ? 29.284 1.359 -37.183 1.00 49.06 285 ASP A CA 1
ATOM 2202 C C . ASP A 1 285 ? 30.665 2.056 -37.157 1.00 49.06 285 ASP A C 1
ATOM 2204 O O . ASP A 1 285 ? 30.796 3.078 -36.474 1.00 49.06 285 ASP A O 1
ATOM 2208 N N . PRO A 1 286 ? 31.728 1.471 -37.743 1.00 58.09 286 PRO A N 1
ATOM 2209 C CA . PRO A 1 286 ? 33.098 1.986 -37.634 1.00 58.09 286 PRO A CA 1
ATOM 2210 C C . PRO A 1 286 ? 33.291 3.367 -38.283 1.00 58.09 286 PRO A C 1
ATOM 2212 O O . PRO A 1 286 ? 34.314 4.002 -38.040 1.00 58.09 286 PRO A O 1
ATOM 2215 N N . ASP A 1 287 ? 32.302 3.844 -39.045 1.00 58.94 287 ASP A N 1
ATOM 2216 C CA . ASP A 1 287 ? 32.311 5.149 -39.711 1.00 58.94 287 ASP A CA 1
ATOM 2217 C C . ASP A 1 287 ? 31.497 6.232 -38.961 1.00 58.94 287 ASP A C 1
ATOM 2219 O O . ASP A 1 287 ? 31.390 7.367 -39.434 1.00 58.94 287 ASP A O 1
ATOM 2223 N N . GLU A 1 288 ? 30.903 5.934 -37.793 1.00 61.94 288 GLU A N 1
ATOM 2224 C CA . GLU A 1 288 ? 30.157 6.944 -37.025 1.00 61.94 288 GLU A CA 1
ATOM 2225 C C . GLU A 1 288 ? 31.126 7.869 -36.248 1.00 61.94 288 GLU A C 1
ATOM 2227 O O . GLU A 1 288 ? 31.931 7.379 -35.453 1.00 61.94 288 GLU A O 1
ATOM 2232 N N . PRO A 1 289 ? 31.064 9.208 -36.430 1.00 72.62 289 PRO A N 1
ATOM 2233 C CA . PRO A 1 289 ? 32.011 10.132 -35.804 1.00 72.62 289 PRO A CA 1
ATOM 2234 C C . PRO A 1 289 ? 31.956 10.031 -34.275 1.00 72.62 289 PRO A C 1
ATOM 2236 O O . PRO A 1 289 ? 30.868 10.019 -33.688 1.00 72.62 289 PRO A O 1
ATOM 2239 N N . GLU A 1 290 ? 33.125 9.994 -33.623 1.00 69.94 290 GLU A N 1
ATOM 2240 C CA . GLU A 1 290 ? 33.249 9.781 -32.170 1.00 69.94 290 GLU A CA 1
ATOM 2241 C C . GLU A 1 290 ? 32.402 10.762 -31.343 1.00 69.94 290 GLU A C 1
ATOM 2243 O O . GLU A 1 290 ? 31.800 10.370 -30.341 1.00 69.94 290 GLU A O 1
ATOM 2248 N N . GLU A 1 291 ? 32.255 12.002 -31.817 1.00 72.88 291 GLU A N 1
ATOM 2249 C CA . GLU A 1 291 ? 31.401 13.031 -31.212 1.00 72.88 291 GLU A CA 1
ATOM 2250 C C . GLU A 1 291 ? 29.940 12.577 -31.068 1.00 72.88 291 GLU A C 1
ATOM 2252 O O . GLU A 1 291 ? 29.319 12.772 -30.024 1.00 72.88 291 GLU A O 1
ATOM 2257 N N . LYS A 1 292 ? 29.390 11.885 -32.072 1.00 74.19 292 LYS A N 1
ATOM 2258 C CA . LYS A 1 292 ? 28.001 11.404 -32.062 1.00 74.19 292 LYS A CA 1
ATOM 2259 C C . LYS A 1 292 ? 27.821 10.192 -31.140 1.00 74.19 292 LYS A C 1
ATOM 2261 O O . LYS A 1 292 ? 26.751 10.012 -30.548 1.00 74.19 292 LYS A O 1
ATOM 2266 N N . LYS A 1 293 ? 28.865 9.370 -30.967 1.00 73.88 293 LYS A N 1
ATOM 2267 C CA . LYS A 1 293 ? 28.884 8.252 -30.003 1.00 73.88 293 LYS A CA 1
ATOM 2268 C C . LYS A 1 293 ? 28.912 8.782 -28.566 1.00 73.88 293 LYS A C 1
ATOM 2270 O O . LYS A 1 293 ? 28.156 8.287 -27.726 1.00 73.88 293 LYS A O 1
ATOM 2275 N N . LEU A 1 294 ? 29.723 9.807 -28.297 1.00 76.62 294 LEU A N 1
ATOM 2276 C CA . LEU A 1 294 ? 29.780 10.493 -27.003 1.00 76.62 294 LEU A CA 1
ATOM 2277 C C . LEU A 1 294 ? 28.462 11.205 -26.688 1.00 76.62 294 LEU A C 1
ATOM 2279 O O . LEU A 1 294 ? 27.883 10.952 -25.635 1.00 76.62 294 LEU A O 1
ATOM 2283 N N . GLU A 1 295 ? 27.892 11.942 -27.643 1.00 79.12 295 GLU A N 1
ATOM 2284 C CA . GLU A 1 295 ? 26.603 12.618 -27.462 1.00 79.12 295 GLU A CA 1
ATOM 2285 C C . GLU A 1 295 ? 25.473 11.627 -27.118 1.00 79.12 295 GLU A C 1
ATOM 2287 O O . GLU A 1 295 ? 24.637 11.877 -26.245 1.00 79.12 295 GLU A O 1
ATOM 2292 N N . ARG A 1 296 ? 25.446 10.449 -27.759 1.00 79.69 296 ARG A N 1
ATOM 2293 C CA . ARG A 1 296 ? 24.480 9.391 -27.420 1.00 79.69 296 ARG A CA 1
ATOM 2294 C C . ARG A 1 296 ? 24.680 8.840 -26.009 1.00 79.69 296 ARG A C 1
ATOM 2296 O O . ARG A 1 296 ? 23.679 8.512 -25.371 1.00 79.69 296 ARG A O 1
ATOM 2303 N N . ARG A 1 297 ? 25.920 8.701 -25.526 1.00 77.44 297 ARG A N 1
ATOM 2304 C CA . ARG A 1 297 ? 26.208 8.261 -24.149 1.00 77.44 297 ARG A CA 1
ATOM 2305 C C . ARG A 1 297 ? 25.825 9.343 -23.141 1.00 77.44 297 ARG A C 1
ATOM 2307 O O . ARG A 1 297 ? 25.096 9.042 -22.200 1.00 77.44 297 ARG A O 1
ATOM 2314 N N . ASP A 1 298 ? 26.162 10.598 -23.406 1.00 80.12 298 ASP A N 1
ATOM 2315 C CA . ASP A 1 298 ? 25.789 11.731 -22.556 1.00 80.12 298 ASP A CA 1
ATOM 2316 C C . ASP A 1 298 ? 24.272 11.893 -22.448 1.00 80.12 298 ASP A C 1
ATOM 2318 O O . ASP A 1 298 ? 23.740 12.095 -21.356 1.00 80.12 298 ASP A O 1
ATOM 2322 N N . ARG A 1 299 ? 23.535 11.692 -23.550 1.00 84.56 299 ARG A N 1
ATOM 2323 C CA . ARG A 1 299 ? 22.062 11.661 -23.539 1.00 84.56 299 ARG A CA 1
ATOM 2324 C C . ARG A 1 299 ? 21.494 10.522 -22.681 1.00 84.56 299 ARG A C 1
ATOM 2326 O O . ARG A 1 299 ? 20.405 10.683 -22.129 1.00 84.56 299 ARG A O 1
ATOM 2333 N N . ARG A 1 300 ? 22.176 9.373 -22.565 1.00 84.62 300 ARG A N 1
ATOM 2334 C CA . ARG A 1 300 ? 21.760 8.276 -21.661 1.00 84.62 300 ARG A CA 1
ATOM 2335 C C . ARG A 1 300 ? 22.012 8.655 -20.208 1.00 84.62 300 ARG A C 1
ATOM 2337 O O . ARG A 1 300 ? 21.079 8.599 -19.410 1.00 84.62 300 ARG A O 1
ATOM 2344 N N . ILE A 1 301 ? 23.215 9.134 -19.896 1.00 84.69 301 ILE A N 1
ATOM 2345 C CA . ILE A 1 301 ? 23.585 9.545 -18.537 1.00 84.69 301 ILE A CA 1
ATOM 2346 C C . ILE A 1 301 ? 22.673 10.689 -1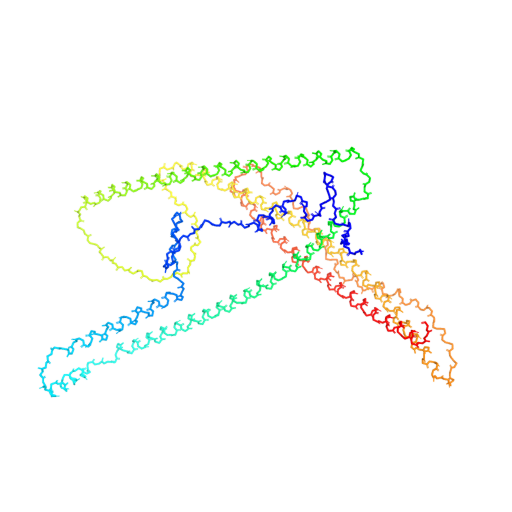8.065 1.00 84.69 301 ILE A C 1
ATOM 2348 O O . ILE A 1 301 ? 22.168 10.653 -16.947 1.00 84.69 301 ILE A O 1
ATOM 2352 N N . ALA A 1 302 ? 22.331 11.647 -18.932 1.00 85.56 302 ALA A N 1
ATOM 2353 C CA . ALA A 1 302 ? 21.376 12.712 -18.615 1.00 85.56 302 ALA A CA 1
ATOM 2354 C C . ALA A 1 302 ? 19.977 12.178 -18.240 1.00 85.56 302 ALA A C 1
ATOM 2356 O O . ALA A 1 302 ? 19.344 12.670 -17.300 1.00 85.56 302 ALA A O 1
ATOM 2357 N N . LYS A 1 303 ? 19.481 11.151 -18.948 1.00 89.69 303 LYS A N 1
ATOM 2358 C CA . LYS A 1 303 ? 18.209 10.490 -18.607 1.00 89.69 303 LYS A CA 1
ATOM 2359 C C . LYS A 1 303 ? 18.306 9.769 -17.264 1.00 89.69 303 LYS A C 1
ATOM 2361 O O . LYS A 1 303 ? 17.386 9.885 -16.457 1.00 89.69 303 LYS A O 1
ATOM 2366 N N . GLU A 1 304 ? 19.409 9.074 -17.004 1.00 89.06 304 GLU A N 1
ATOM 2367 C CA . GLU A 1 304 ? 19.653 8.392 -15.730 1.00 89.06 304 GLU A CA 1
ATOM 2368 C C . GLU A 1 304 ? 19.712 9.377 -14.561 1.00 89.06 304 GLU A C 1
ATOM 2370 O O . GLU A 1 304 ? 18.997 9.190 -13.579 1.00 89.06 304 GLU A O 1
ATOM 2375 N N . VAL A 1 305 ? 20.449 10.484 -14.693 1.00 88.56 305 VAL A N 1
ATOM 2376 C CA . VAL A 1 305 ? 20.486 11.574 -13.704 1.00 88.56 305 VAL A CA 1
ATOM 2377 C C . VAL A 1 305 ? 19.082 12.116 -13.439 1.00 88.56 305 VAL A C 1
ATOM 2379 O O . VAL A 1 305 ? 18.691 12.285 -12.283 1.00 88.56 305 VAL A O 1
ATOM 2382 N N . LYS A 1 306 ? 18.268 12.337 -14.481 1.00 90.81 306 LYS A N 1
ATOM 2383 C CA . LYS A 1 306 ? 16.875 12.789 -14.323 1.00 90.81 306 LYS A CA 1
ATOM 2384 C C . LYS A 1 306 ? 16.023 11.781 -13.545 1.00 90.81 306 LYS A C 1
ATOM 2386 O O . LYS A 1 306 ? 15.224 12.175 -12.687 1.00 90.81 306 LYS A O 1
ATOM 2391 N N . VAL A 1 307 ? 16.189 10.487 -13.820 1.00 90.62 307 VAL A N 1
ATOM 2392 C CA . VAL A 1 307 ? 15.501 9.411 -13.094 1.00 90.62 307 VAL A CA 1
ATOM 2393 C C . VAL A 1 307 ? 15.971 9.352 -11.641 1.00 90.62 307 VAL A C 1
ATOM 2395 O O . VAL A 1 307 ? 15.125 9.278 -10.752 1.00 90.62 307 VAL A O 1
ATOM 2398 N N . LEU A 1 308 ? 17.277 9.443 -11.379 1.00 89.06 308 LEU A N 1
ATOM 2399 C CA . LEU A 1 308 ? 17.850 9.439 -10.031 1.00 89.06 308 LEU A CA 1
ATOM 2400 C C . LEU A 1 308 ? 17.371 10.634 -9.204 1.00 89.06 308 LEU A C 1
ATOM 2402 O O . LEU A 1 308 ? 16.921 10.439 -8.079 1.00 89.06 308 LEU A O 1
ATOM 2406 N N . ARG A 1 309 ? 17.346 11.846 -9.776 1.00 86.25 309 ARG A N 1
ATOM 2407 C CA . ARG A 1 309 ? 16.759 13.036 -9.129 1.00 86.25 309 ARG A CA 1
ATOM 2408 C C . ARG A 1 309 ? 15.294 12.807 -8.764 1.00 86.25 309 ARG A C 1
ATOM 2410 O O . ARG A 1 309 ? 14.892 13.025 -7.627 1.00 86.25 309 ARG A O 1
ATOM 2417 N N . SER A 1 310 ? 14.510 12.291 -9.710 1.00 89.19 310 SER A N 1
ATOM 2418 C CA . SER A 1 310 ? 13.086 12.007 -9.489 1.00 89.19 310 SER A CA 1
ATOM 2419 C C . SER A 1 310 ? 12.869 10.939 -8.409 1.00 89.19 310 SER A C 1
ATOM 2421 O O . SER A 1 310 ? 11.957 11.061 -7.591 1.00 89.19 310 SER A O 1
ATOM 2423 N N . LYS A 1 311 ? 13.698 9.886 -8.389 1.00 92.56 311 LYS A N 1
ATOM 2424 C CA . LYS A 1 311 ? 13.682 8.854 -7.343 1.00 92.56 311 LYS A CA 1
ATOM 2425 C C . LYS A 1 311 ? 14.043 9.453 -5.985 1.00 92.56 311 LYS A C 1
ATOM 2427 O O . LYS A 1 311 ? 13.306 9.229 -5.031 1.00 92.56 311 LYS A O 1
ATOM 2432 N N . LEU A 1 312 ? 15.095 10.267 -5.914 1.00 90.38 312 LEU A N 1
ATOM 2433 C CA . LEU A 1 312 ? 15.541 10.915 -4.682 1.00 90.38 312 LEU A CA 1
ATOM 2434 C C . LEU A 1 312 ? 14.439 11.794 -4.079 1.00 90.38 312 LEU A C 1
ATOM 2436 O O . LEU A 1 312 ? 14.131 11.652 -2.898 1.00 90.38 312 LEU A O 1
ATOM 2440 N N . THR A 1 313 ? 13.769 12.623 -4.886 1.00 89.44 313 THR A N 1
ATOM 2441 C CA . THR A 1 313 ? 12.619 13.419 -4.426 1.00 89.44 313 THR A CA 1
ATOM 2442 C C . THR A 1 313 ? 11.493 12.530 -3.894 1.00 89.44 313 THR A C 1
ATOM 2444 O O . THR A 1 313 ? 10.967 12.787 -2.813 1.00 89.44 313 THR A O 1
ATOM 2447 N N . LYS A 1 314 ? 11.149 11.438 -4.593 1.00 91.94 314 LYS A N 1
ATOM 2448 C CA . LYS A 1 314 ? 10.115 10.492 -4.134 1.00 91.94 314 LYS A CA 1
ATOM 2449 C C . LYS A 1 314 ? 10.483 9.821 -2.809 1.00 91.94 314 LYS A C 1
ATOM 2451 O O . LYS A 1 314 ? 9.614 9.656 -1.958 1.00 91.94 314 LYS A O 1
ATOM 2456 N N . VAL A 1 315 ? 11.742 9.423 -2.625 1.00 92.81 315 VAL A N 1
ATOM 2457 C CA . VAL A 1 315 ? 12.211 8.807 -1.374 1.00 92.81 315 VAL A CA 1
ATOM 2458 C C . VAL A 1 315 ? 12.194 9.826 -0.234 1.00 92.81 315 VAL A C 1
ATOM 2460 O O . VAL A 1 315 ? 11.733 9.487 0.852 1.00 92.81 315 VAL A O 1
ATOM 2463 N N . LYS A 1 316 ? 12.593 11.082 -0.478 1.00 90.69 316 LYS A N 1
ATOM 2464 C CA . LYS A 1 316 ? 12.492 12.170 0.511 1.00 90.69 316 LYS A CA 1
ATOM 2465 C C . LYS A 1 316 ? 11.048 12.409 0.959 1.00 90.69 316 LYS A C 1
ATOM 2467 O O . LYS A 1 316 ? 10.783 12.397 2.154 1.00 90.69 316 LYS A O 1
ATOM 2472 N N . VAL A 1 317 ? 10.100 12.511 0.022 1.00 92.69 317 VAL A N 1
ATOM 2473 C CA . VAL A 1 317 ? 8.668 12.656 0.352 1.00 92.69 317 VAL A CA 1
ATOM 2474 C C . VAL A 1 317 ? 8.161 11.465 1.174 1.00 92.69 317 VAL A C 1
ATOM 2476 O O . VAL A 1 317 ? 7.472 11.651 2.173 1.00 92.69 317 VAL A O 1
ATOM 2479 N N . LYS A 1 318 ? 8.538 10.233 0.804 1.00 93.69 318 LYS A N 1
ATOM 2480 C CA . LYS A 1 318 ? 8.183 9.030 1.575 1.00 93.69 318 LYS A CA 1
ATOM 2481 C C . LYS A 1 318 ? 8.810 9.018 2.972 1.00 93.69 318 LYS A C 1
ATOM 2483 O O . LYS A 1 318 ? 8.183 8.513 3.896 1.00 93.69 318 LYS A O 1
ATOM 2488 N N . ARG A 1 319 ? 10.023 9.555 3.134 1.00 89.25 319 ARG A N 1
ATOM 2489 C CA . ARG A 1 319 ? 10.697 9.685 4.435 1.00 89.25 319 ARG A CA 1
ATOM 2490 C C . ARG A 1 319 ? 9.953 10.663 5.336 1.00 89.25 319 ARG A C 1
ATOM 2492 O O . ARG A 1 319 ? 9.691 10.314 6.478 1.00 89.25 319 ARG A O 1
ATOM 2499 N N . GLU A 1 320 ? 9.562 11.824 4.820 1.00 88.75 320 GLU A N 1
ATOM 2500 C CA . GLU A 1 320 ? 8.759 12.796 5.573 1.00 88.75 320 GLU A CA 1
ATOM 2501 C C . GLU A 1 320 ? 7.379 12.240 5.949 1.00 88.75 320 GLU A C 1
ATOM 2503 O O . GLU A 1 320 ? 6.923 12.420 7.076 1.00 88.75 320 GLU A O 1
ATOM 2508 N N . ALA A 1 321 ? 6.735 11.486 5.053 1.00 92.19 321 ALA A N 1
ATOM 2509 C CA . ALA A 1 321 ? 5.498 10.777 5.382 1.00 92.19 321 ALA A CA 1
ATOM 2510 C C . ALA A 1 321 ? 5.705 9.755 6.517 1.00 92.19 321 ALA A C 1
ATOM 2512 O O . ALA A 1 321 ? 4.939 9.749 7.476 1.00 92.19 321 ALA A O 1
ATOM 2513 N N . ALA A 1 322 ? 6.777 8.956 6.457 1.00 94.69 322 ALA A N 1
ATOM 2514 C CA . ALA A 1 322 ? 7.115 8.002 7.513 1.00 94.69 322 ALA A CA 1
ATOM 2515 C C . ALA A 1 322 ? 7.466 8.690 8.850 1.00 94.69 322 ALA A C 1
ATOM 2517 O O . ALA A 1 322 ? 7.149 8.146 9.905 1.00 94.69 322 ALA A O 1
ATOM 2518 N N . LYS A 1 323 ? 8.070 9.893 8.836 1.00 94.00 323 LYS A N 1
ATOM 2519 C CA . LYS A 1 323 ? 8.309 10.697 10.057 1.00 94.00 323 LYS A CA 1
ATOM 2520 C C . LYS A 1 323 ? 6.992 11.123 10.698 1.00 94.00 323 LYS A C 1
ATOM 2522 O O . LYS A 1 323 ? 6.814 10.959 11.901 1.00 94.00 323 LYS A O 1
ATOM 2527 N N . LYS A 1 324 ? 6.063 11.646 9.894 1.00 94.00 324 LYS A N 1
ATOM 2528 C CA . LYS A 1 324 ? 4.735 12.060 10.372 1.00 94.00 324 LYS A CA 1
ATOM 2529 C C . LYS A 1 324 ? 3.948 10.883 10.945 1.00 94.00 324 LYS A C 1
ATOM 2531 O O . LYS A 1 324 ? 3.336 11.028 11.996 1.00 94.00 324 LYS A O 1
ATOM 2536 N N . GLU A 1 325 ? 4.016 9.720 10.300 1.00 94.12 325 GLU A N 1
ATOM 2537 C CA . GLU A 1 325 ? 3.432 8.475 10.809 1.00 94.12 325 GLU A CA 1
ATOM 2538 C C . GLU A 1 325 ? 4.054 8.066 12.154 1.00 94.12 325 GLU A C 1
ATOM 2540 O O . GLU A 1 325 ? 3.317 7.821 13.103 1.00 94.12 325 GLU A O 1
ATOM 2545 N N . LYS A 1 326 ? 5.390 8.102 12.292 1.00 94.31 326 LYS A N 1
ATOM 2546 C CA . LYS A 1 326 ? 6.081 7.813 13.563 1.00 94.31 326 LYS A CA 1
ATOM 2547 C C . LYS A 1 326 ? 5.561 8.690 14.707 1.00 94.31 326 LYS A C 1
ATOM 2549 O O . LYS A 1 326 ? 5.279 8.191 15.793 1.00 94.31 326 LYS A O 1
ATOM 2554 N N . LEU A 1 327 ? 5.429 9.997 14.463 1.00 94.50 327 LEU A N 1
ATOM 2555 C CA . LEU A 1 327 ? 4.909 10.951 15.450 1.00 94.50 327 LEU A CA 1
ATOM 2556 C C . LEU A 1 327 ? 3.442 10.672 15.799 1.00 94.50 327 LEU A C 1
ATOM 2558 O O . LEU A 1 327 ? 3.081 10.720 16.974 1.00 94.50 327 LEU A O 1
ATOM 2562 N N . ALA A 1 328 ? 2.613 10.335 14.809 1.00 95.88 328 ALA A N 1
ATOM 2563 C CA . ALA A 1 328 ? 1.221 9.960 15.039 1.00 95.88 328 ALA A CA 1
ATOM 2564 C C . ALA A 1 328 ? 1.104 8.688 15.899 1.00 95.88 328 ALA A C 1
ATOM 2566 O O . ALA A 1 328 ? 0.311 8.666 16.839 1.00 95.88 328 ALA A O 1
ATOM 2567 N N . LEU A 1 329 ? 1.936 7.671 15.645 1.00 95.25 329 LEU A N 1
ATOM 2568 C CA . LEU A 1 329 ? 1.981 6.441 16.445 1.00 95.25 329 LEU A CA 1
ATOM 2569 C C . LEU A 1 329 ? 2.470 6.699 17.872 1.00 95.25 329 LEU A C 1
ATOM 2571 O O . LEU A 1 329 ? 1.862 6.206 18.817 1.00 95.25 329 LEU A O 1
ATOM 2575 N N . LYS A 1 330 ? 3.502 7.535 18.058 1.00 95.69 330 LYS A N 1
ATOM 2576 C CA . LYS A 1 330 ? 3.940 7.965 19.399 1.00 95.69 330 LYS A CA 1
ATOM 2577 C C . LYS A 1 330 ? 2.813 8.674 20.165 1.00 95.69 330 LYS A C 1
ATOM 2579 O O . LYS A 1 330 ? 2.624 8.425 21.352 1.00 95.69 330 LYS A O 1
ATOM 2584 N N . GLN A 1 331 ? 2.042 9.539 19.506 1.00 95.19 331 GLN A N 1
ATOM 2585 C CA . GLN A 1 331 ? 0.884 10.187 20.134 1.00 95.19 331 GLN A CA 1
ATOM 2586 C C . GLN A 1 331 ? -0.242 9.192 20.446 1.00 95.19 331 GLN A C 1
ATOM 2588 O O . GLN A 1 331 ? -0.882 9.318 21.488 1.00 95.19 331 GLN A O 1
ATOM 2593 N N . ALA A 1 332 ? -0.484 8.207 19.577 1.00 94.62 332 ALA A N 1
ATOM 2594 C CA . ALA A 1 332 ? -1.460 7.146 19.818 1.00 94.62 332 ALA A CA 1
ATOM 2595 C C . ALA A 1 332 ? -1.060 6.263 21.011 1.00 94.62 332 ALA A C 1
ATOM 2597 O O . ALA A 1 332 ? -1.900 6.017 21.869 1.00 94.62 332 ALA A O 1
ATOM 2598 N N . MET A 1 333 ? 0.221 5.887 21.126 1.00 96.56 333 MET A N 1
ATOM 2599 C CA . MET A 1 333 ? 0.778 5.184 22.293 1.00 96.56 333 MET A CA 1
ATOM 2600 C C . MET A 1 333 ? 0.478 5.933 23.594 1.00 96.56 333 MET A C 1
ATOM 2602 O O . MET A 1 333 ? -0.124 5.368 24.503 1.00 96.56 333 MET A O 1
ATOM 2606 N N . LYS A 1 334 ? 0.830 7.228 23.664 1.00 96.25 334 LYS A N 1
ATOM 2607 C CA . LYS A 1 334 ? 0.590 8.054 24.861 1.00 96.25 334 LYS A CA 1
ATOM 2608 C C . LYS A 1 334 ? -0.896 8.129 25.223 1.00 96.25 334 LYS A C 1
ATOM 2610 O O . LYS A 1 334 ? -1.255 8.003 26.389 1.00 96.25 334 LYS A O 1
ATOM 2615 N N . LYS A 1 335 ? -1.770 8.296 24.224 1.00 96.31 335 LYS A N 1
ATOM 2616 C CA . LYS A 1 335 ? -3.228 8.314 24.429 1.00 96.31 335 LYS A CA 1
ATOM 2617 C C . LYS A 1 335 ? -3.756 6.973 24.933 1.00 96.31 335 LYS A C 1
ATOM 2619 O O . LYS A 1 335 ? -4.547 6.963 25.867 1.00 96.31 335 LYS A O 1
ATOM 2624 N N . ASN A 1 336 ? -3.322 5.860 24.344 1.00 95.25 336 ASN A N 1
ATOM 2625 C CA . ASN A 1 336 ? -3.741 4.531 24.778 1.00 95.25 336 ASN A CA 1
ATOM 2626 C C . ASN A 1 336 ? -3.282 4.248 26.209 1.00 95.25 336 ASN A C 1
ATOM 2628 O O . ASN A 1 336 ? -4.069 3.739 26.991 1.00 95.25 336 ASN A O 1
ATOM 2632 N N . HIS A 1 337 ? -2.065 4.641 26.585 1.00 96.75 337 HIS A N 1
ATOM 2633 C CA . HIS A 1 337 ? -1.588 4.471 27.956 1.00 96.75 337 HIS A CA 1
ATOM 2634 C C . HIS A 1 337 ? -2.435 5.264 28.972 1.00 96.75 337 HIS A C 1
ATOM 2636 O O . HIS A 1 337 ? -2.809 4.729 30.013 1.00 96.75 337 HIS A O 1
ATOM 2642 N N . ALA A 1 338 ? -2.828 6.503 28.646 1.00 97.12 338 ALA A N 1
ATOM 2643 C CA . ALA A 1 338 ? -3.754 7.277 29.479 1.00 97.12 338 ALA A CA 1
ATOM 2644 C C . ALA A 1 338 ? -5.134 6.601 29.602 1.00 97.12 338 ALA A C 1
ATOM 2646 O O . ALA A 1 338 ? -5.658 6.459 30.704 1.00 97.12 338 ALA A O 1
ATOM 2647 N N . ILE A 1 339 ? -5.691 6.117 28.486 1.00 94.69 339 ILE A N 1
ATOM 2648 C CA . ILE A 1 339 ? -6.970 5.390 28.480 1.00 94.69 339 ILE A CA 1
ATOM 2649 C C . ILE A 1 339 ? -6.865 4.103 29.306 1.00 94.69 339 ILE A C 1
ATOM 2651 O O . ILE A 1 339 ? -7.761 3.809 30.086 1.00 94.69 339 ILE A O 1
ATOM 2655 N N . LEU A 1 340 ? -5.777 3.347 29.165 1.00 96.19 340 LEU A N 1
ATOM 2656 C CA . LEU A 1 340 ? -5.542 2.113 29.909 1.00 96.19 340 LEU A CA 1
ATOM 2657 C C . LEU A 1 340 ? -5.527 2.371 31.421 1.00 96.19 340 LEU A C 1
ATOM 2659 O O . LEU A 1 340 ? -6.183 1.648 32.169 1.00 96.19 340 LEU A O 1
ATOM 2663 N N . LYS A 1 341 ? -4.850 3.438 31.867 1.00 96.62 341 LYS A N 1
ATOM 2664 C CA . LYS A 1 341 ? -4.862 3.875 33.271 1.00 96.62 341 LYS A CA 1
ATOM 2665 C C . LYS A 1 341 ? -6.278 4.219 33.747 1.00 96.62 341 LYS A C 1
ATOM 2667 O O . LYS A 1 341 ? -6.695 3.744 34.799 1.00 96.62 341 LYS A O 1
ATOM 2672 N N . GLU A 1 342 ? -7.045 4.984 32.971 1.00 95.62 342 GLU A N 1
ATOM 2673 C CA . GLU A 1 342 ? -8.431 5.330 33.321 1.00 95.62 342 GLU A CA 1
ATOM 2674 C C . GLU A 1 342 ? -9.363 4.109 33.387 1.00 95.62 342 GLU A C 1
ATOM 2676 O O . GLU A 1 342 ? -10.167 4.002 34.313 1.00 95.62 342 GLU A O 1
ATOM 2681 N N . GLU A 1 343 ? -9.275 3.181 32.430 1.00 95.25 343 GLU A N 1
ATOM 2682 C CA . GLU A 1 343 ? -10.084 1.954 32.421 1.00 95.25 343 GLU A CA 1
ATOM 2683 C C . GLU A 1 343 ? -9.717 1.029 33.588 1.00 95.25 343 GLU A C 1
ATOM 2685 O O . GLU A 1 343 ? -10.609 0.474 34.225 1.00 95.25 343 GLU A O 1
ATOM 2690 N N . ASN A 1 344 ? -8.432 0.927 33.940 1.00 94.00 344 ASN A N 1
ATOM 2691 C CA . ASN A 1 344 ? -7.998 0.193 35.130 1.00 94.00 344 ASN A CA 1
ATOM 2692 C C . ASN A 1 344 ? -8.549 0.809 36.422 1.00 94.00 344 ASN A C 1
ATOM 2694 O O . ASN A 1 344 ? -9.043 0.077 37.278 1.00 94.00 344 ASN A O 1
ATOM 2698 N N . LYS A 1 345 ? -8.542 2.144 36.558 1.00 95.62 345 LYS A N 1
ATOM 2699 C CA . LYS A 1 345 ? -9.164 2.819 37.713 1.00 95.62 345 LYS A CA 1
ATOM 2700 C C . LYS A 1 345 ? -10.667 2.532 37.794 1.00 95.62 345 LYS A C 1
ATOM 2702 O O . LYS A 1 345 ? -11.183 2.292 38.882 1.00 95.62 345 LYS A O 1
ATOM 2707 N N . LYS A 1 346 ? -11.381 2.527 36.661 1.00 93.31 346 LYS A N 1
ATOM 2708 C CA . LYS A 1 346 ? -12.812 2.164 36.617 1.00 93.31 346 LYS A CA 1
ATOM 2709 C C . LYS A 1 346 ? -13.041 0.707 37.015 1.00 93.31 346 LYS A C 1
ATOM 2711 O O . LYS A 1 346 ? -13.922 0.444 37.826 1.00 93.31 346 LYS A O 1
ATOM 2716 N N . PHE A 1 347 ? -12.236 -0.214 36.486 1.00 95.56 347 PHE A N 1
ATOM 2717 C CA . PHE A 1 347 ? -12.318 -1.635 36.815 1.00 95.56 347 PHE A CA 1
ATOM 2718 C C . PHE A 1 347 ? -12.087 -1.886 38.312 1.00 95.56 347 PHE A C 1
ATOM 2720 O O . PHE A 1 347 ? -12.912 -2.540 38.939 1.00 95.56 347 PHE A O 1
ATOM 2727 N N . LYS A 1 348 ? -11.049 -1.284 38.912 1.00 96.06 348 LYS A N 1
ATOM 2728 C CA . LYS A 1 348 ? -10.780 -1.386 40.360 1.00 96.06 348 LYS A CA 1
ATOM 2729 C C . LYS A 1 348 ? -11.937 -0.856 41.217 1.00 96.06 348 LYS A C 1
ATOM 2731 O O . LYS A 1 348 ? -12.260 -1.446 42.242 1.00 96.06 348 LYS A O 1
ATOM 2736 N N . LYS A 1 349 ? -12.573 0.255 40.821 1.00 93.62 349 LYS A N 1
ATOM 2737 C CA . LYS A 1 349 ? -13.745 0.795 41.540 1.00 93.62 349 LYS A CA 1
ATOM 2738 C C . LYS A 1 349 ? -14.924 -0.176 41.517 1.00 93.62 349 LYS A C 1
ATOM 2740 O O . LYS A 1 349 ? -15.532 -0.401 42.556 1.00 93.62 349 LYS A O 1
ATOM 2745 N N . LEU A 1 350 ? -15.195 -0.771 40.358 1.00 92.50 350 LEU A N 1
ATOM 2746 C CA . LEU A 1 350 ? -16.242 -1.776 40.200 1.00 92.50 350 LEU A CA 1
ATOM 2747 C C . LEU A 1 350 ? -15.946 -3.042 41.020 1.00 92.50 350 LEU A C 1
ATOM 2749 O O . LEU A 1 350 ? -16.829 -3.592 41.666 1.00 92.50 350 LEU A O 1
ATOM 2753 N N . GLU A 1 351 ? -14.687 -3.477 41.037 1.00 92.31 351 GLU A N 1
ATOM 2754 C CA . GLU A 1 351 ? -14.235 -4.616 41.837 1.00 92.31 351 GLU A CA 1
ATOM 2755 C C . GLU A 1 351 ? -14.459 -4.386 43.339 1.00 92.31 351 GLU A C 1
ATOM 2757 O O . GLU A 1 351 ? -15.000 -5.263 44.012 1.00 92.31 351 GLU A O 1
ATOM 2762 N N . LYS A 1 352 ? -14.141 -3.188 43.852 1.00 93.81 352 LYS A N 1
ATOM 2763 C CA . LYS A 1 352 ? -14.437 -2.805 45.243 1.00 93.81 352 LYS A CA 1
ATOM 2764 C C . LYS A 1 352 ? -15.945 -2.782 45.536 1.00 93.81 352 LYS A C 1
ATOM 2766 O O . LYS A 1 352 ? -16.357 -3.211 46.609 1.00 93.81 352 LYS A O 1
ATOM 2771 N N . GLU A 1 353 ? -16.775 -2.311 44.605 1.00 89.81 353 GLU A N 1
ATOM 2772 C CA . GLU A 1 353 ? -18.239 -2.298 44.762 1.00 89.81 353 GLU A CA 1
ATOM 2773 C C . GLU A 1 353 ? -18.824 -3.717 44.846 1.00 89.81 353 GLU A C 1
ATOM 2775 O O . GLU A 1 353 ? -19.629 -4.005 45.733 1.00 89.81 353 GLU A O 1
ATOM 2780 N N . VAL A 1 354 ? -18.355 -4.629 43.988 1.00 88.75 354 VAL A N 1
ATOM 2781 C CA . VAL A 1 354 ? -18.738 -6.049 44.023 1.00 88.75 354 VAL A CA 1
ATOM 2782 C C . VAL A 1 354 ? -18.296 -6.704 45.331 1.00 88.75 354 VAL A C 1
ATOM 2784 O O . VAL A 1 354 ? -19.081 -7.417 45.953 1.00 88.75 354 VAL A O 1
ATOM 2787 N N . GLN A 1 355 ? -17.066 -6.442 45.788 1.00 90.50 355 GLN A N 1
ATOM 2788 C CA . GLN A 1 355 ? -16.569 -6.952 47.071 1.00 90.50 355 GLN A CA 1
ATOM 2789 C C . GLN A 1 355 ? -17.398 -6.434 48.252 1.00 90.50 355 GLN A C 1
ATOM 2791 O O . GLN A 1 355 ? -17.727 -7.209 49.147 1.00 90.50 355 GLN A O 1
ATOM 2796 N N . LYS A 1 356 ? -17.785 -5.154 48.234 1.00 89.81 356 LYS A N 1
ATOM 2797 C CA . LYS A 1 356 ? -18.641 -4.560 49.266 1.00 89.81 356 LYS A CA 1
ATOM 2798 C C . LYS A 1 356 ? -20.022 -5.218 49.310 1.00 89.81 356 LYS A C 1
ATOM 2800 O O . LYS A 1 356 ? -20.485 -5.541 50.398 1.00 89.81 356 LYS A O 1
ATOM 2805 N N . MET A 1 357 ? -20.651 -5.460 48.156 1.00 82.19 357 MET A N 1
ATOM 2806 C CA . MET A 1 357 ? -21.926 -6.189 48.098 1.00 82.19 357 MET A CA 1
ATOM 2807 C C . MET A 1 357 ? -21.793 -7.640 48.564 1.00 82.19 357 MET A C 1
ATOM 2809 O O . MET A 1 357 ? -22.655 -8.136 49.286 1.00 82.19 357 MET A O 1
ATOM 2813 N N . ALA A 1 358 ? -20.705 -8.318 48.195 1.00 85.69 358 ALA A N 1
ATOM 2814 C CA . ALA A 1 358 ? -20.441 -9.674 48.661 1.00 85.69 358 ALA A CA 1
ATOM 2815 C C . ALA A 1 358 ? -20.253 -9.734 50.188 1.00 85.69 358 ALA A C 1
ATOM 2817 O O . ALA A 1 358 ? -20.726 -10.675 50.820 1.00 85.69 358 ALA A O 1
ATOM 2818 N N . ALA A 1 359 ? -19.597 -8.733 50.788 1.00 88.62 359 ALA A N 1
ATOM 2819 C CA . ALA A 1 359 ? -19.438 -8.630 52.238 1.00 88.62 359 ALA A CA 1
ATOM 2820 C C . ALA A 1 359 ? -20.778 -8.366 52.944 1.00 88.62 359 ALA A C 1
ATOM 2822 O O . ALA A 1 359 ? -21.118 -9.101 53.866 1.00 88.62 359 ALA A O 1
ATOM 2823 N N . SER A 1 360 ? -21.584 -7.414 52.456 1.00 79.44 360 SER A N 1
ATOM 2824 C CA . SER A 1 360 ? -22.901 -7.130 53.047 1.00 79.44 360 SER A CA 1
ATOM 2825 C C . SER A 1 360 ? -23.863 -8.318 52.957 1.00 79.44 360 SER A C 1
ATOM 2827 O O . SER A 1 360 ? -24.636 -8.549 53.876 1.00 79.44 360 SER A O 1
ATOM 2829 N N . MET A 1 361 ? -23.799 -9.112 51.880 1.00 75.12 361 MET A N 1
ATOM 2830 C CA . MET A 1 361 ? -24.579 -10.356 51.782 1.00 75.12 361 MET A CA 1
ATOM 2831 C C . MET A 1 361 ? -24.126 -11.422 52.776 1.00 75.12 361 MET A C 1
ATOM 2833 O O . MET A 1 361 ? -24.926 -12.252 53.194 1.00 75.12 361 MET A O 1
ATOM 2837 N N . LYS A 1 362 ? -22.839 -11.430 53.126 1.00 78.88 362 LYS A N 1
ATOM 2838 C CA . LYS A 1 362 ? -22.283 -12.391 54.073 1.00 78.88 362 LYS A CA 1
ATOM 2839 C C . LYS A 1 362 ? -22.642 -12.029 55.518 1.00 78.88 362 LYS A C 1
ATOM 2841 O O . LYS A 1 362 ? -22.926 -12.927 56.300 1.00 78.88 362 LYS A O 1
ATOM 2846 N N . GLU A 1 363 ? -22.677 -10.738 55.847 1.00 62.19 363 GLU A N 1
ATOM 2847 C CA . GLU A 1 363 ? -23.127 -10.239 57.156 1.00 62.19 363 GLU A CA 1
ATOM 2848 C C . GLU A 1 363 ? -24.621 -10.520 57.411 1.00 62.19 363 GLU A C 1
ATOM 2850 O O . GLU A 1 363 ? -24.999 -10.787 58.545 1.00 62.19 363 GLU A O 1
ATOM 2855 N N . GLU A 1 364 ? -25.469 -10.566 56.375 1.00 57.69 364 GLU A N 1
ATOM 2856 C CA . GLU A 1 364 ? -26.887 -10.953 56.519 1.00 57.69 364 GLU A CA 1
ATOM 2857 C C . GLU A 1 364 ? -27.108 -12.464 56.784 1.00 57.69 364 GLU A C 1
ATOM 2859 O O . GLU A 1 364 ? -28.214 -12.860 57.160 1.00 57.69 364 GLU A O 1
ATOM 2864 N N . GLU A 1 365 ? -26.089 -13.322 56.621 1.00 52.25 365 GLU A N 1
ATOM 2865 C CA . GLU A 1 365 ? -26.167 -14.764 56.929 1.00 52.25 365 GLU A CA 1
ATOM 2866 C C . GLU A 1 365 ? -25.583 -15.144 58.309 1.00 52.25 365 GLU A C 1
ATOM 2868 O O . GLU A 1 365 ? -25.864 -16.241 58.801 1.00 52.25 365 GLU A O 1
ATOM 2873 N N . GLU A 1 366 ? -24.827 -14.255 58.965 1.00 48.12 366 GLU A N 1
ATOM 2874 C CA . GLU A 1 366 ? -24.221 -14.465 60.291 1.00 48.12 366 GLU A CA 1
ATOM 2875 C C . GLU A 1 366 ? -24.806 -13.488 61.335 1.00 48.12 366 GLU A C 1
ATOM 2877 O O . GLU A 1 366 ? -24.126 -12.607 61.851 1.00 48.12 366 GLU A O 1
ATOM 2882 N N . ASP A 1 367 ? -26.079 -13.680 61.708 1.00 48.16 367 ASP A N 1
ATOM 2883 C CA . ASP A 1 367 ? -26.597 -13.193 62.997 1.00 48.16 367 ASP A CA 1
ATOM 2884 C C . ASP A 1 367 ? -25.978 -14.043 64.129 1.00 48.16 367 ASP A C 1
ATOM 2886 O O . ASP A 1 367 ? -26.565 -15.043 64.544 1.00 48.16 367 ASP A O 1
ATOM 2890 N N . GLU A 1 368 ? -24.779 -13.678 64.595 1.00 44.03 368 GLU A N 1
ATOM 2891 C CA . GLU A 1 368 ? -24.303 -13.832 65.985 1.00 44.03 368 GLU A CA 1
ATOM 2892 C C . GLU A 1 368 ? -22.930 -13.136 66.157 1.00 44.03 368 GLU A C 1
ATOM 2894 O O . GLU A 1 368 ? -21.896 -13.677 65.780 1.00 44.03 368 GLU A O 1
ATOM 2899 N N . ASP A 1 369 ? -22.968 -11.944 66.768 1.00 43.50 369 ASP A N 1
ATOM 2900 C CA . ASP A 1 369 ? -21.893 -11.243 67.491 1.00 43.50 369 ASP A CA 1
ATOM 2901 C C . ASP A 1 369 ? -20.512 -11.082 66.804 1.00 43.50 369 ASP A C 1
ATOM 2903 O O . ASP A 1 369 ? -19.623 -11.906 67.004 1.00 43.50 369 ASP A O 1
ATOM 2907 N N . ASP A 1 370 ? -20.245 -9.924 66.181 1.00 36.19 370 ASP A N 1
ATOM 2908 C CA . ASP A 1 370 ? -19.112 -9.102 66.643 1.00 36.19 370 ASP A CA 1
ATOM 2909 C C . ASP A 1 370 ? -19.251 -7.621 66.259 1.00 36.19 370 ASP A C 1
ATOM 2911 O O . ASP A 1 370 ? -19.603 -7.243 65.143 1.00 36.19 370 ASP A O 1
ATOM 2915 N N . ASP A 1 371 ? -18.979 -6.801 67.261 1.00 49.31 371 ASP A N 1
ATOM 2916 C CA . ASP A 1 371 ? -19.029 -5.350 67.298 1.00 49.31 371 ASP A CA 1
ATOM 2917 C C . ASP A 1 371 ? -17.636 -4.853 66.895 1.00 49.31 371 ASP A C 1
ATOM 2919 O O . ASP A 1 371 ? -16.729 -4.849 67.721 1.00 49.31 371 ASP A O 1
ATOM 2923 N N . GLU A 1 372 ? -17.419 -4.462 65.638 1.00 36.09 372 GLU A N 1
ATOM 2924 C CA . GLU A 1 372 ? -16.230 -3.682 65.280 1.00 36.09 372 GLU A CA 1
ATOM 2925 C C . GLU A 1 372 ? -16.574 -2.645 64.204 1.00 36.09 372 GLU A C 1
ATOM 2927 O O . GLU A 1 372 ? -16.564 -2.895 62.998 1.00 36.09 372 GLU A O 1
ATOM 2932 N N . GLU A 1 373 ? -16.866 -1.433 64.686 1.00 43.06 373 GLU A N 1
ATOM 2933 C CA . GLU A 1 373 ? -16.644 -0.181 63.969 1.00 43.06 373 GLU A CA 1
ATOM 2934 C C . GLU A 1 373 ? -15.236 -0.192 63.351 1.00 43.06 373 GLU A C 1
ATOM 2936 O O . GLU A 1 373 ? -14.251 0.207 63.971 1.00 43.06 373 GLU A O 1
ATOM 2941 N N . LYS A 1 374 ? -15.135 -0.619 62.096 1.00 36.28 374 LYS A N 1
ATOM 2942 C CA . LYS A 1 374 ? -14.045 -0.209 61.224 1.00 36.28 374 LYS A CA 1
ATOM 2943 C C . LYS A 1 374 ? -14.545 0.900 60.316 1.00 36.28 374 LYS A C 1
ATOM 2945 O O . LYS A 1 374 ? -14.967 0.683 59.181 1.00 36.28 374 LYS A O 1
ATOM 2950 N N . GLU A 1 375 ? -14.459 2.117 60.846 1.00 39.72 375 GLU A N 1
ATOM 2951 C CA . GLU A 1 375 ? -14.040 3.256 60.036 1.00 39.72 375 GLU A CA 1
ATOM 2952 C C . GLU A 1 375 ? -12.702 2.875 59.375 1.00 39.72 375 GLU A C 1
ATOM 2954 O O . GLU A 1 375 ? -11.634 3.109 59.935 1.00 39.72 375 GLU A O 1
ATOM 2959 N N . GLU A 1 376 ? -12.738 2.211 58.216 1.00 33.12 376 GLU A N 1
ATOM 2960 C CA . GLU A 1 376 ? -11.565 2.195 57.349 1.00 33.12 376 GLU A CA 1
ATOM 2961 C C . GLU A 1 376 ? -11.512 3.558 56.673 1.00 33.12 376 GLU A C 1
ATOM 2963 O O . GLU A 1 376 ? -12.328 3.913 55.817 1.00 33.12 376 GLU A O 1
ATOM 2968 N N . GLU A 1 377 ? -10.587 4.336 57.227 1.00 30.56 377 GLU A N 1
ATOM 2969 C CA . GLU A 1 377 ? -10.049 5.593 56.760 1.00 30.56 377 GLU A CA 1
ATOM 2970 C C . GLU A 1 377 ? -10.090 5.693 55.231 1.00 30.56 377 GLU A C 1
ATOM 2972 O O . GLU A 1 377 ? -9.770 4.752 54.500 1.00 30.56 377 GLU A O 1
ATOM 2977 N N . GLU A 1 378 ? -10.459 6.880 54.748 1.00 36.97 378 GLU A N 1
ATOM 2978 C CA . GLU A 1 378 ? -10.044 7.346 53.432 1.00 36.97 378 GLU A CA 1
ATOM 2979 C C . GLU A 1 378 ? -8.506 7.352 53.388 1.00 36.97 378 GLU A C 1
ATOM 2981 O O . GLU A 1 378 ? -7.863 8.381 53.580 1.00 36.97 378 GLU A O 1
ATOM 2986 N N . GLU A 1 379 ? -7.893 6.191 53.172 1.00 33.03 379 GLU A N 1
ATOM 2987 C CA . GLU A 1 379 ? -6.522 6.126 52.710 1.00 33.03 379 GLU A CA 1
ATOM 2988 C C . GLU A 1 379 ? -6.536 6.507 51.229 1.00 33.03 379 GLU A C 1
ATOM 2990 O O . GLU A 1 379 ? -6.898 5.733 50.336 1.00 33.03 379 GLU A O 1
ATOM 2995 N N . ASP A 1 380 ? -6.149 7.762 51.006 1.00 31.17 380 ASP A N 1
ATOM 2996 C CA . ASP A 1 380 ? -5.512 8.318 49.812 1.00 31.17 380 ASP A CA 1
ATOM 2997 C C . ASP A 1 380 ? -4.290 7.463 49.363 1.00 31.17 380 ASP A C 1
ATOM 2999 O O . ASP A 1 380 ? -3.176 7.952 49.188 1.00 31.17 380 ASP A O 1
ATOM 3003 N N . GLU A 1 381 ? -4.466 6.160 49.134 1.00 36.81 381 GLU A N 1
ATOM 3004 C CA . GLU A 1 381 ? -3.462 5.266 48.540 1.00 36.81 381 GLU A CA 1
ATOM 3005 C C . GLU A 1 381 ? -3.496 5.317 46.996 1.00 36.81 381 GLU A C 1
ATOM 3007 O O . GLU A 1 381 ? -3.515 4.298 46.308 1.00 36.81 381 GLU A O 1
ATOM 3012 N N . GLU A 1 382 ? -3.491 6.516 46.402 1.00 35.50 382 GLU A N 1
ATOM 3013 C CA . GLU A 1 382 ? -3.198 6.675 44.963 1.00 35.50 382 GLU A CA 1
ATOM 3014 C C . GLU A 1 382 ? -2.310 7.892 44.621 1.00 35.50 382 GLU A C 1
ATOM 3016 O O . GLU A 1 382 ? -2.306 8.322 43.469 1.00 35.50 382 GLU A O 1
ATOM 3021 N N . ASP A 1 383 ? -1.497 8.401 45.558 1.00 30.38 383 ASP A N 1
ATOM 3022 C CA . ASP A 1 383 ? -0.467 9.426 45.258 1.00 30.38 383 ASP A CA 1
ATOM 3023 C C . ASP A 1 383 ? 0.982 8.933 45.481 1.00 30.38 383 ASP A C 1
ATOM 3025 O O . ASP A 1 383 ? 1.909 9.708 45.705 1.00 30.38 383 ASP A O 1
ATOM 3029 N N . ALA A 1 384 ? 1.193 7.610 45.409 1.00 30.61 384 ALA A N 1
ATOM 3030 C CA . ALA A 1 384 ? 2.512 6.968 45.513 1.00 30.61 384 ALA A CA 1
ATOM 3031 C C . ALA A 1 384 ? 2.847 5.996 44.359 1.00 30.61 384 ALA A C 1
ATOM 3033 O O . ALA A 1 384 ? 3.836 5.275 44.439 1.00 30.61 384 ALA A O 1
ATOM 3034 N N . GLU A 1 385 ? 2.087 6.023 43.258 1.00 32.91 385 GLU A N 1
ATOM 3035 C CA . GLU A 1 385 ? 2.556 5.530 41.945 1.00 32.91 385 GLU A CA 1
ATOM 3036 C C . GLU A 1 385 ? 2.842 6.691 40.971 1.00 32.91 385 GLU A C 1
ATOM 3038 O O . GLU A 1 385 ? 2.808 6.552 39.748 1.00 32.91 385 GLU A O 1
ATOM 3043 N N . GLU A 1 386 ? 3.170 7.864 41.523 1.00 35.59 386 GLU A N 1
ATOM 3044 C CA . GLU A 1 386 ? 3.843 8.955 40.811 1.00 35.59 386 GLU A CA 1
ATOM 3045 C C . GLU A 1 386 ? 5.376 8.822 40.957 1.00 35.59 386 GLU A C 1
ATOM 3047 O O . GLU A 1 386 ? 6.100 9.745 41.321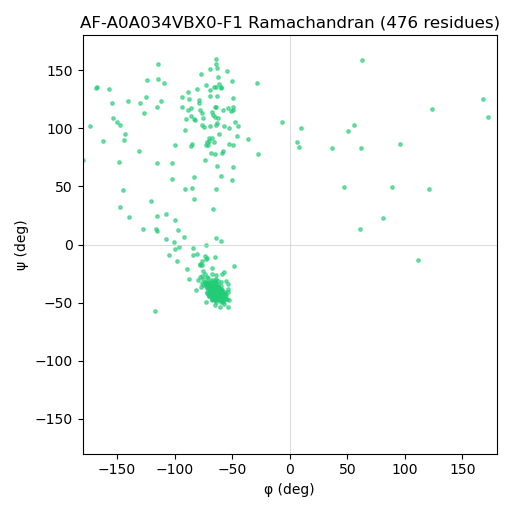 1.00 35.59 386 GLU A O 1
ATOM 3052 N N . SER A 1 387 ? 5.903 7.620 40.734 1.00 33.69 387 SER A N 1
ATOM 3053 C CA . SER A 1 387 ? 7.328 7.365 40.508 1.00 33.69 387 SER A CA 1
ATOM 3054 C C . SER A 1 387 ? 7.497 5.944 40.002 1.00 33.69 387 SER A C 1
ATOM 3056 O O . SER A 1 387 ? 6.932 5.023 40.570 1.00 33.69 387 SER A O 1
ATOM 3058 N N . GLU A 1 388 ? 8.322 5.785 38.970 1.00 31.67 388 GLU A N 1
ATOM 3059 C CA . GLU A 1 388 ? 8.789 4.497 38.433 1.00 31.67 388 GLU A CA 1
ATOM 3060 C C . GLU A 1 388 ? 7.951 3.815 37.339 1.00 31.67 388 GLU A C 1
ATOM 3062 O O . GLU A 1 388 ? 7.769 2.613 37.381 1.00 31.67 388 GLU A O 1
ATOM 3067 N N . GLU A 1 389 ? 7.561 4.540 36.280 1.00 31.50 389 GLU A N 1
ATOM 3068 C CA . GLU A 1 389 ? 7.638 4.021 34.886 1.00 31.50 389 GLU A CA 1
ATOM 3069 C C . GLU A 1 389 ? 7.935 5.153 33.863 1.00 31.50 389 GLU A C 1
ATOM 3071 O O . GLU A 1 389 ? 7.508 5.117 32.711 1.00 31.50 389 GLU A O 1
ATOM 3076 N N . GLU A 1 390 ? 8.693 6.185 34.264 1.00 31.73 390 GLU A N 1
ATOM 3077 C CA . GLU A 1 390 ? 9.328 7.144 33.329 1.00 31.73 390 GLU A CA 1
ATOM 3078 C C . GLU A 1 390 ? 10.819 6.813 33.091 1.00 31.73 390 GLU A C 1
ATOM 3080 O O . GLU A 1 390 ? 11.593 7.649 32.632 1.00 31.73 390 GLU A O 1
ATOM 3085 N N . GLU A 1 391 ? 11.238 5.570 33.349 1.00 37.69 391 GLU A N 1
ATOM 3086 C CA . GLU A 1 391 ? 12.493 5.024 32.822 1.00 37.69 391 GLU A CA 1
ATOM 3087 C C . GLU A 1 391 ? 12.217 4.103 31.632 1.00 37.69 391 GLU A C 1
ATOM 3089 O O . GLU A 1 391 ? 12.406 2.899 31.704 1.00 37.69 391 GLU A O 1
ATOM 3094 N N . GLU A 1 392 ? 11.804 4.657 30.497 1.00 31.66 392 GLU A N 1
ATOM 3095 C CA . GLU A 1 392 ? 12.061 3.995 29.215 1.00 31.66 392 GLU A CA 1
ATOM 3096 C C . GLU A 1 392 ? 12.355 5.059 28.166 1.00 31.66 392 GLU A C 1
ATOM 3098 O O . GLU A 1 392 ? 11.492 5.566 27.449 1.00 31.66 392 GLU A O 1
ATOM 3103 N N . SER A 1 393 ? 13.648 5.361 28.091 1.00 36.06 393 SER A N 1
ATOM 3104 C CA . SER A 1 393 ? 14.278 5.906 26.906 1.00 36.06 393 SER A CA 1
ATOM 3105 C C . SER A 1 393 ? 13.718 7.269 26.481 1.00 36.06 393 SER A C 1
ATOM 3107 O O . SER A 1 393 ? 13.009 7.422 25.480 1.00 36.06 393 SER A O 1
ATOM 3109 N N . GLU A 1 394 ? 14.239 8.308 27.138 1.00 29.03 394 GLU A N 1
ATOM 3110 C CA . GLU A 1 394 ? 14.897 9.409 26.422 1.00 29.03 394 GLU A CA 1
ATOM 3111 C C . GLU A 1 394 ? 15.904 8.793 25.419 1.00 29.03 394 GLU A C 1
ATOM 3113 O O . GLU A 1 394 ? 17.123 8.863 25.580 1.00 29.03 394 GLU A O 1
ATOM 3118 N N . GLU A 1 395 ? 15.393 8.093 24.397 1.00 35.81 395 GLU A N 1
ATOM 3119 C CA . GLU A 1 395 ? 16.102 7.713 23.187 1.00 35.81 395 GLU A CA 1
ATOM 3120 C C . GLU A 1 395 ? 16.352 9.055 22.554 1.00 35.81 395 GLU A C 1
ATOM 3122 O O . GLU A 1 395 ? 15.480 9.616 21.886 1.00 35.81 395 GLU A O 1
ATOM 3127 N N . SER A 1 396 ? 17.494 9.594 22.988 1.00 34.72 396 SER A N 1
ATOM 3128 C CA . SER A 1 396 ? 18.156 10.790 22.554 1.00 34.72 396 SER A CA 1
ATOM 3129 C C . SER A 1 396 ? 17.418 11.317 21.341 1.00 34.72 396 SER A C 1
ATOM 3131 O O . SER A 1 396 ? 17.563 10.793 20.232 1.00 34.72 396 SER A O 1
ATOM 3133 N N . GLU A 1 397 ? 16.664 12.395 21.546 1.00 33.91 397 GLU A N 1
ATOM 3134 C CA . GLU A 1 397 ? 16.505 13.434 20.539 1.00 33.91 397 GLU A CA 1
ATOM 3135 C C . GLU A 1 397 ? 17.927 13.977 20.261 1.00 33.91 397 GLU A C 1
ATOM 3137 O O . GLU A 1 397 ? 18.246 15.146 20.433 1.00 33.91 397 GLU A O 1
ATOM 3142 N N . SER A 1 398 ? 18.837 13.101 19.820 1.00 32.47 398 SER A N 1
ATOM 3143 C CA . SER A 1 398 ? 19.699 13.355 18.704 1.00 32.47 398 SER A CA 1
ATOM 3144 C C . SER A 1 398 ? 18.733 13.838 17.636 1.00 32.47 398 SER A C 1
ATOM 3146 O O . SER A 1 398 ? 18.235 13.087 16.796 1.00 32.47 398 SER A O 1
ATOM 3148 N N . GLU A 1 399 ? 18.462 15.139 17.689 1.00 35.44 399 GLU A N 1
ATOM 3149 C CA . GLU A 1 399 ? 18.792 16.010 16.592 1.00 35.44 399 GLU A CA 1
ATOM 3150 C C . GLU A 1 399 ? 20.003 15.395 15.866 1.00 35.44 399 GLU A C 1
ATOM 3152 O O . GLU A 1 399 ? 21.154 15.793 16.038 1.00 35.44 399 GLU A O 1
ATOM 3157 N N . GLU A 1 400 ? 19.758 14.366 15.044 1.00 37.72 400 GLU A N 1
ATOM 3158 C CA . GLU A 1 400 ? 20.502 14.136 13.825 1.00 37.72 400 GLU A CA 1
ATOM 3159 C C . GLU A 1 400 ? 20.249 15.418 13.051 1.00 37.72 400 GLU A C 1
ATOM 3161 O O . GLU A 1 400 ? 19.320 15.489 12.250 1.00 37.72 400 GLU A O 1
ATOM 3166 N N . SER A 1 401 ? 20.992 16.456 13.442 1.00 38.19 401 SER A N 1
ATOM 3167 C CA . SER A 1 401 ? 21.436 17.581 12.656 1.00 38.19 401 SER A CA 1
ATOM 3168 C C . SER A 1 401 ? 20.765 17.534 11.292 1.00 38.19 401 SER A C 1
ATOM 3170 O O . SER A 1 401 ? 21.314 17.037 10.312 1.00 38.19 401 SER A O 1
ATOM 3172 N N . GLU A 1 402 ? 19.541 18.072 11.239 1.00 41.31 402 GLU A N 1
ATOM 3173 C CA . GLU A 1 402 ? 18.806 18.316 9.994 1.00 41.31 402 GLU A CA 1
ATOM 3174 C C . GLU A 1 402 ? 19.548 19.360 9.134 1.00 41.31 402 GLU A C 1
ATOM 3176 O O . GLU A 1 402 ? 19.117 19.703 8.041 1.00 41.31 402 GLU A O 1
ATOM 3181 N N . ALA A 1 403 ? 20.742 19.781 9.560 1.00 37.91 403 ALA A N 1
ATOM 3182 C CA . ALA A 1 403 ? 21.845 20.161 8.698 1.00 37.91 403 ALA A CA 1
ATOM 3183 C C . ALA A 1 403 ? 22.375 18.975 7.852 1.00 37.91 403 ALA A C 1
ATOM 3185 O O . ALA A 1 403 ? 23.583 18.807 7.697 1.00 37.91 403 ALA A O 1
ATOM 3186 N N . GLU A 1 404 ? 21.503 18.199 7.195 1.00 43.16 404 GLU A N 1
ATOM 3187 C CA . GLU A 1 404 ? 21.874 17.573 5.917 1.00 43.16 404 GLU A CA 1
ATOM 3188 C C . GLU A 1 404 ? 21.877 18.709 4.891 1.00 43.16 404 GLU A C 1
ATOM 3190 O O . GLU A 1 404 ? 20.951 18.880 4.100 1.00 43.16 404 GLU A O 1
ATOM 3195 N N . THR A 1 405 ? 22.908 19.544 5.022 1.00 39.56 405 THR A N 1
ATOM 3196 C CA . THR A 1 405 ? 23.478 20.446 4.033 1.00 39.56 405 THR A CA 1
ATOM 3197 C C . THR A 1 405 ? 22.641 20.568 2.759 1.00 39.56 405 THR A C 1
ATOM 3199 O O . THR A 1 405 ? 22.802 19.798 1.805 1.00 39.56 405 THR A O 1
ATOM 3202 N N . GLU A 1 406 ? 21.861 21.646 2.667 1.00 40.47 406 GLU A N 1
ATOM 3203 C CA . GLU A 1 406 ? 21.505 22.243 1.371 1.00 40.47 406 GLU A CA 1
ATOM 3204 C C . GLU A 1 406 ? 22.758 22.431 0.477 1.00 40.47 406 GLU A C 1
ATOM 3206 O O . GLU A 1 406 ? 22.659 22.478 -0.743 1.00 40.47 406 GLU A O 1
ATOM 3211 N N . SER A 1 407 ? 23.952 22.419 1.086 1.00 44.19 407 SER A N 1
ATOM 3212 C CA . SER A 1 407 ? 25.287 22.475 0.486 1.00 44.19 407 SER A CA 1
ATOM 3213 C C . SER A 1 407 ? 25.790 21.217 -0.254 1.00 44.19 407 SER A C 1
ATOM 3215 O O . SER A 1 407 ? 26.907 21.250 -0.763 1.00 44.19 407 SER A O 1
ATOM 3217 N N . GLU A 1 408 ? 25.033 20.116 -0.333 1.00 49.16 408 GLU A N 1
ATOM 3218 C CA . GLU A 1 408 ? 25.446 18.900 -1.070 1.00 49.16 408 GLU A CA 1
ATOM 3219 C C . GLU A 1 408 ? 24.868 18.807 -2.498 1.00 49.16 408 GLU A C 1
ATOM 3221 O O . GLU A 1 408 ? 24.875 17.746 -3.128 1.00 49.16 408 GLU A O 1
ATOM 3226 N N . SER A 1 409 ? 24.288 19.873 -3.046 1.00 57.56 409 SER A N 1
ATOM 3227 C CA . SER A 1 409 ? 24.034 19.932 -4.489 1.00 57.56 409 SER A CA 1
ATOM 3228 C C . SER A 1 409 ? 25.325 20.291 -5.216 1.00 57.56 409 SER A C 1
ATOM 3230 O O . SER A 1 409 ? 25.899 21.347 -4.963 1.00 57.56 409 SER A O 1
ATOM 3232 N N . GLU A 1 410 ? 25.772 19.431 -6.130 1.00 56.41 410 GLU A N 1
ATOM 3233 C CA . GLU A 1 410 ? 26.826 19.800 -7.077 1.00 56.41 410 GLU A CA 1
ATOM 3234 C C . GLU A 1 410 ? 26.443 21.073 -7.839 1.00 56.41 410 GLU A C 1
ATOM 3236 O O . GLU A 1 410 ? 25.257 21.309 -8.102 1.00 56.41 410 GLU A O 1
ATOM 3241 N N . ALA A 1 411 ? 27.449 21.867 -8.217 1.00 58.78 411 ALA A N 1
ATOM 3242 C CA . ALA A 1 411 ? 27.258 23.036 -9.066 1.00 58.78 411 ALA A CA 1
ATOM 3243 C C . ALA A 1 411 ? 26.440 22.658 -10.313 1.00 58.78 411 ALA A C 1
ATOM 3245 O O . ALA A 1 411 ? 26.626 21.581 -10.892 1.00 58.78 411 ALA A O 1
ATOM 3246 N N . GLU A 1 412 ? 25.530 23.536 -10.743 1.00 58.66 412 GLU A N 1
ATOM 3247 C CA . GLU A 1 412 ? 24.642 23.254 -11.880 1.00 58.66 412 GLU A CA 1
ATOM 3248 C C . GLU A 1 412 ? 25.418 22.910 -13.169 1.00 58.66 412 GLU A C 1
ATOM 3250 O O . GLU A 1 412 ? 24.916 22.137 -13.994 1.00 58.66 412 GLU A O 1
ATOM 3255 N N . ASP A 1 413 ? 26.676 23.354 -13.260 1.00 59.88 413 ASP A N 1
ATOM 3256 C CA . ASP A 1 413 ? 27.620 23.135 -14.361 1.00 59.88 413 ASP A CA 1
ATOM 3257 C C . ASP A 1 413 ? 28.395 21.800 -14.318 1.00 59.88 413 ASP A C 1
ATOM 3259 O O . ASP A 1 413 ? 29.147 21.504 -15.245 1.00 59.88 413 ASP A O 1
ATOM 3263 N N . ALA A 1 414 ? 28.224 20.959 -13.288 1.00 77.19 414 ALA A N 1
ATOM 3264 C CA . ALA A 1 414 ? 28.925 19.669 -13.202 1.00 77.19 414 ALA A CA 1
ATOM 3265 C C . ALA A 1 414 ? 28.533 18.710 -14.346 1.00 77.19 414 ALA A C 1
ATOM 3267 O O . ALA A 1 414 ? 27.406 18.756 -14.866 1.00 77.19 414 ALA A O 1
ATOM 3268 N N . SER A 1 415 ? 29.441 17.808 -14.738 1.00 82.12 415 SER A N 1
ATOM 3269 C CA . SER A 1 415 ? 29.161 16.839 -15.802 1.00 82.12 415 SER A CA 1
ATOM 3270 C C . SER A 1 415 ? 28.025 15.887 -15.397 1.00 82.12 415 SER A C 1
ATOM 3272 O O . SER A 1 415 ? 27.756 15.659 -14.216 1.00 82.12 415 SER A O 1
ATOM 3274 N N . ASN A 1 416 ? 27.319 15.302 -16.371 1.00 80.94 416 ASN A N 1
ATOM 3275 C CA . ASN A 1 416 ? 26.248 14.347 -16.054 1.00 80.94 416 ASN A CA 1
ATOM 3276 C C . ASN A 1 416 ? 26.783 13.080 -15.355 1.00 80.94 416 ASN A C 1
ATOM 3278 O O . ASN A 1 416 ? 26.041 12.447 -14.604 1.00 80.94 416 ASN A O 1
ATOM 3282 N N . ALA A 1 417 ? 28.048 12.717 -15.584 1.00 83.62 417 ALA A N 1
ATOM 3283 C CA . ALA A 1 417 ? 28.691 11.587 -14.923 1.00 83.62 417 ALA A CA 1
ATOM 3284 C C . ALA A 1 417 ? 28.943 11.876 -13.434 1.00 83.62 417 ALA A C 1
ATOM 3286 O O . ALA A 1 417 ? 28.589 11.050 -12.590 1.00 83.62 417 ALA A O 1
ATOM 3287 N N . ASP A 1 418 ? 29.439 13.072 -13.109 1.00 84.12 418 ASP A N 1
ATOM 3288 C CA . ASP A 1 418 ? 29.670 13.497 -11.722 1.00 84.12 418 ASP A CA 1
ATOM 3289 C C . ASP A 1 418 ? 28.339 13.569 -10.962 1.00 84.12 418 ASP A C 1
ATOM 3291 O O . ASP A 1 418 ? 28.167 12.892 -9.943 1.00 84.12 418 ASP A O 1
ATOM 3295 N N . LYS A 1 419 ? 27.321 14.186 -11.586 1.00 85.00 419 LYS A N 1
ATOM 3296 C CA . LYS A 1 419 ? 25.943 14.248 -11.064 1.00 85.00 419 LYS A CA 1
ATOM 3297 C C . LYS A 1 419 ? 25.393 12.870 -10.728 1.00 85.00 419 LYS A C 1
ATOM 3299 O O . LYS A 1 419 ? 24.704 12.706 -9.720 1.00 85.00 419 LYS A O 1
ATOM 3304 N N . LYS A 1 420 ? 25.663 11.866 -11.563 1.00 84.94 420 LYS A N 1
ATOM 3305 C CA . LYS A 1 420 ? 25.252 10.482 -11.305 1.00 84.94 420 LYS A CA 1
ATOM 3306 C C . LYS A 1 420 ? 26.001 9.903 -10.100 1.00 84.94 420 LYS A C 1
ATOM 3308 O O . LYS A 1 420 ? 25.355 9.356 -9.207 1.00 84.94 420 LYS A O 1
ATOM 3313 N N . SER A 1 421 ? 27.322 10.076 -10.050 1.00 86.38 421 SER A N 1
ATOM 3314 C CA . SER A 1 421 ? 28.179 9.563 -8.974 1.00 86.38 421 SER A CA 1
ATOM 3315 C C . SER A 1 421 ? 27.810 10.106 -7.587 1.00 86.38 421 SER A C 1
ATOM 3317 O O . SER A 1 421 ? 27.892 9.369 -6.608 1.00 86.38 421 SER A O 1
ATOM 3319 N N . ASN A 1 422 ? 27.317 11.347 -7.496 1.00 87.31 422 ASN A N 1
ATOM 3320 C CA . ASN A 1 422 ? 26.833 11.941 -6.247 1.00 87.31 422 ASN A CA 1
ATOM 3321 C C . ASN A 1 422 ? 25.401 11.514 -5.888 1.00 87.31 422 ASN A C 1
ATOM 3323 O O . ASN A 1 422 ? 25.089 11.263 -4.721 1.00 87.31 422 ASN A O 1
ATOM 3327 N N . LEU A 1 423 ? 24.506 11.410 -6.876 1.00 87.81 423 LEU A N 1
ATOM 3328 C CA . LEU A 1 423 ? 23.099 11.085 -6.624 1.00 87.81 423 LEU A CA 1
ATOM 3329 C C . LEU A 1 423 ? 22.888 9.638 -6.169 1.00 87.81 423 LEU A C 1
ATOM 3331 O O . LEU A 1 423 ? 21.998 9.386 -5.358 1.00 87.81 423 LEU A O 1
ATOM 3335 N N . GLU A 1 424 ? 23.677 8.689 -6.671 1.00 87.88 424 GLU A N 1
ATOM 3336 C CA . GLU A 1 424 ? 23.567 7.273 -6.303 1.00 87.88 424 GLU A CA 1
ATOM 3337 C C . GLU A 1 424 ? 23.780 6.985 -4.803 1.00 87.88 424 GLU A C 1
ATOM 3339 O O . GLU A 1 424 ? 22.894 6.369 -4.198 1.00 87.88 424 GLU A O 1
ATOM 3344 N N . PRO A 1 425 ? 24.883 7.412 -4.152 1.00 90.06 425 PRO A N 1
ATOM 3345 C CA . PRO A 1 425 ? 25.083 7.177 -2.723 1.00 90.06 425 PRO A CA 1
ATOM 3346 C C . PRO A 1 425 ? 24.038 7.909 -1.876 1.00 90.06 425 PRO A C 1
ATOM 3348 O O . PRO A 1 425 ? 23.538 7.348 -0.899 1.00 90.06 425 PRO A O 1
ATOM 3351 N N . ARG A 1 426 ? 23.627 9.118 -2.277 1.00 87.75 426 ARG A N 1
ATOM 3352 C CA . ARG A 1 426 ? 22.576 9.880 -1.582 1.00 87.75 426 ARG A CA 1
ATOM 3353 C C . ARG A 1 426 ? 21.227 9.180 -1.653 1.00 87.75 426 ARG A C 1
ATOM 3355 O O . ARG A 1 426 ? 20.531 9.086 -0.642 1.00 87.75 426 ARG A O 1
ATOM 3362 N N . LEU A 1 427 ? 20.866 8.651 -2.822 1.00 90.25 427 LEU A N 1
ATOM 3363 C CA . LEU A 1 427 ? 19.654 7.855 -2.985 1.00 90.25 427 LEU A CA 1
ATOM 3364 C C . LEU A 1 427 ? 19.689 6.632 -2.063 1.00 90.25 427 LEU A C 1
ATOM 3366 O O . LEU A 1 427 ? 18.746 6.444 -1.298 1.00 90.25 427 LEU A O 1
ATOM 3370 N N . LYS A 1 428 ? 20.798 5.880 -2.048 1.00 92.81 428 LYS A N 1
ATOM 3371 C CA . LYS A 1 428 ? 20.973 4.715 -1.164 1.00 92.81 428 LYS A CA 1
ATOM 3372 C C . LYS A 1 428 ? 20.850 5.079 0.322 1.00 92.81 428 LYS A C 1
ATOM 3374 O O . LYS A 1 428 ? 20.170 4.368 1.057 1.00 92.81 428 LYS A O 1
ATOM 3379 N N . LYS A 1 429 ? 21.444 6.196 0.765 1.00 90.38 429 LYS A N 1
ATOM 3380 C CA . LYS A 1 429 ? 21.366 6.686 2.158 1.00 90.38 429 LYS A CA 1
ATOM 3381 C C . LYS A 1 429 ? 19.929 7.058 2.553 1.00 90.38 429 LYS A C 1
ATOM 3383 O O . LYS A 1 429 ? 19.457 6.707 3.632 1.00 90.38 429 LYS A O 1
ATOM 3388 N N . HIS A 1 430 ? 19.195 7.738 1.670 1.00 91.94 430 HIS A N 1
ATOM 3389 C CA . HIS A 1 430 ? 17.788 8.064 1.913 1.00 91.94 430 HIS A CA 1
ATOM 3390 C C . HIS A 1 430 ? 16.880 6.826 1.884 1.00 91.94 430 HIS A C 1
ATOM 3392 O O . HIS A 1 430 ? 15.936 6.751 2.671 1.00 91.94 430 HIS A O 1
ATOM 3398 N N . GLU A 1 431 ? 17.153 5.859 1.006 1.00 92.50 431 GLU A N 1
ATOM 3399 C CA . GLU A 1 431 ? 16.416 4.595 0.932 1.00 92.50 431 GLU A CA 1
ATOM 3400 C C . GLU A 1 431 ? 16.640 3.736 2.180 1.00 92.50 431 GLU A C 1
ATOM 3402 O O . GLU A 1 431 ? 15.667 3.242 2.753 1.00 92.50 431 GLU A O 1
ATOM 3407 N N . SER A 1 432 ? 17.883 3.609 2.657 1.00 93.50 432 SER A N 1
ATOM 3408 C CA . SER A 1 432 ? 18.190 2.859 3.880 1.00 93.50 432 SER A CA 1
ATOM 3409 C C . SER A 1 432 ? 17.534 3.489 5.110 1.00 93.50 432 SER A C 1
ATOM 3411 O O . SER A 1 432 ? 16.883 2.785 5.885 1.00 93.50 432 SER A O 1
ATOM 3413 N N . ARG A 1 433 ? 17.603 4.821 5.247 1.00 91.81 433 ARG A N 1
ATOM 3414 C CA . ARG A 1 433 ? 16.955 5.548 6.348 1.00 91.81 433 ARG A CA 1
ATOM 3415 C C . ARG A 1 433 ? 15.427 5.434 6.283 1.00 91.81 433 ARG A C 1
ATOM 3417 O O . ARG A 1 433 ? 14.790 5.225 7.310 1.00 91.81 433 ARG A O 1
ATOM 3424 N N . LEU A 1 434 ? 14.830 5.492 5.087 1.00 94.31 434 LEU A N 1
ATOM 3425 C CA . LEU A 1 434 ? 13.395 5.244 4.896 1.00 94.31 434 LEU A CA 1
ATOM 3426 C C . LEU A 1 434 ? 12.998 3.821 5.321 1.00 94.31 434 LEU A C 1
ATOM 3428 O O . LEU A 1 434 ? 11.969 3.646 5.969 1.00 94.31 434 LEU A O 1
ATOM 3432 N N . LEU A 1 435 ? 13.786 2.806 4.963 1.00 94.19 435 LEU A N 1
ATOM 3433 C CA . LEU A 1 435 ? 13.514 1.419 5.347 1.00 94.19 435 LEU A CA 1
ATOM 3434 C C . LEU A 1 435 ? 13.611 1.216 6.862 1.00 94.19 435 LEU A C 1
ATOM 3436 O O . LEU A 1 435 ? 12.733 0.575 7.435 1.00 94.19 435 LEU A O 1
ATOM 3440 N N . ALA A 1 436 ? 14.633 1.778 7.512 1.00 95.19 436 ALA A N 1
ATOM 3441 C CA . ALA A 1 436 ? 14.777 1.729 8.967 1.00 95.19 436 ALA A CA 1
ATOM 3442 C C . ALA A 1 436 ? 13.583 2.391 9.674 1.00 95.19 436 ALA A C 1
ATOM 3444 O O . ALA A 1 436 ? 12.983 1.799 10.568 1.00 95.19 436 ALA A O 1
ATOM 3445 N N . MET A 1 437 ? 13.168 3.570 9.202 1.00 93.19 437 MET A N 1
ATOM 3446 C CA . MET A 1 437 ? 11.997 4.271 9.728 1.00 93.19 437 MET A CA 1
ATOM 3447 C C . MET A 1 437 ? 10.705 3.468 9.579 1.00 93.19 437 MET A C 1
ATOM 3449 O O . MET A 1 437 ? 9.936 3.366 10.524 1.00 93.19 437 MET A O 1
ATOM 3453 N N . LYS A 1 438 ? 10.480 2.844 8.418 1.00 94.94 438 LYS A N 1
ATOM 3454 C CA . LYS A 1 438 ? 9.310 1.982 8.211 1.00 94.94 438 LYS A CA 1
ATOM 3455 C C . LYS A 1 438 ? 9.294 0.786 9.158 1.00 94.94 438 LYS A C 1
ATOM 3457 O O . LYS A 1 438 ? 8.239 0.452 9.677 1.00 94.94 438 LYS A O 1
ATOM 3462 N N . LYS A 1 439 ? 10.449 0.156 9.403 1.00 96.25 439 LYS A N 1
ATOM 3463 C CA . LYS A 1 439 ? 10.557 -0.932 10.388 1.00 96.25 439 LYS A CA 1
ATOM 3464 C C . LYS A 1 439 ? 10.210 -0.442 11.796 1.00 96.25 439 LYS A C 1
ATOM 3466 O O . LYS A 1 439 ? 9.458 -1.111 12.490 1.00 96.25 439 LYS A O 1
ATOM 3471 N N . CYS A 1 440 ? 10.704 0.734 12.182 1.00 94.38 440 CYS A N 1
ATOM 3472 C CA . CYS A 1 440 ? 10.360 1.363 13.458 1.00 94.38 440 CYS A CA 1
ATOM 3473 C C . CYS A 1 440 ? 8.852 1.652 13.566 1.00 94.38 440 CYS A C 1
ATOM 3475 O O . CYS A 1 440 ? 8.254 1.332 14.586 1.00 94.38 440 CYS A O 1
ATOM 3477 N N . ASN A 1 441 ? 8.214 2.161 12.506 1.00 95.56 441 ASN A N 1
ATOM 3478 C CA . ASN A 1 441 ? 6.766 2.401 12.497 1.00 95.56 441 ASN A CA 1
ATOM 3479 C C . ASN A 1 441 ? 5.959 1.109 12.658 1.00 95.56 441 ASN A C 1
ATOM 3481 O O . ASN A 1 441 ? 4.987 1.104 13.398 1.00 95.56 441 ASN A O 1
ATOM 3485 N N . VAL A 1 442 ? 6.378 0.008 12.026 1.00 97.44 442 VAL A N 1
ATOM 3486 C CA . VAL A 1 442 ? 5.720 -1.298 12.207 1.00 97.44 442 VAL A CA 1
ATOM 3487 C C . VAL A 1 442 ? 5.800 -1.765 13.664 1.00 97.44 442 VAL A C 1
ATOM 3489 O O . VAL A 1 442 ? 4.805 -2.243 14.196 1.00 97.44 442 VAL A O 1
ATOM 3492 N N . LEU A 1 443 ? 6.950 -1.592 14.325 1.00 96.31 443 LEU A N 1
ATOM 3493 C CA . LEU A 1 443 ? 7.095 -1.928 15.747 1.00 96.31 443 LEU A CA 1
ATOM 3494 C C . LEU A 1 443 ? 6.222 -1.034 16.637 1.00 96.31 443 LEU A C 1
ATOM 3496 O O . LEU A 1 443 ? 5.540 -1.533 17.523 1.00 96.31 443 LEU A O 1
ATOM 3500 N N . LEU A 1 444 ? 6.195 0.276 16.375 1.00 94.81 444 LEU A N 1
ATOM 3501 C CA . LEU A 1 444 ? 5.337 1.201 17.117 1.00 94.81 444 LEU A CA 1
ATOM 3502 C C . LEU A 1 444 ? 3.851 0.893 16.918 1.00 94.81 444 LEU A C 1
ATOM 3504 O O . LEU A 1 444 ? 3.098 0.962 17.880 1.00 94.81 444 LEU A O 1
ATOM 3508 N N . GLN A 1 445 ? 3.432 0.537 15.703 1.00 96.88 445 GLN A N 1
ATOM 3509 C CA . GLN A 1 445 ? 2.055 0.132 15.432 1.00 96.88 445 GLN A CA 1
ATOM 3510 C C . GLN A 1 445 ? 1.692 -1.136 16.212 1.00 96.88 445 GLN A C 1
ATOM 3512 O O . GLN A 1 445 ? 0.659 -1.151 16.865 1.00 96.88 445 GLN A O 1
ATOM 3517 N N . ALA A 1 446 ? 2.560 -2.153 16.224 1.00 97.56 446 ALA A N 1
ATOM 3518 C CA . ALA A 1 446 ? 2.326 -3.362 17.015 1.00 97.56 446 ALA A CA 1
ATOM 3519 C C . ALA A 1 446 ? 2.179 -3.055 18.517 1.00 97.56 446 ALA A C 1
ATOM 3521 O O . ALA A 1 446 ? 1.314 -3.619 19.178 1.00 97.56 446 ALA A O 1
ATOM 3522 N N . ASN A 1 447 ? 2.969 -2.117 19.052 1.00 95.75 447 ASN A N 1
ATOM 3523 C CA . ASN A 1 447 ? 2.829 -1.684 20.444 1.00 95.75 447 ASN A CA 1
ATOM 3524 C C . ASN A 1 447 ? 1.501 -0.950 20.695 1.00 95.75 447 ASN A C 1
ATOM 3526 O O . ASN A 1 447 ? 0.861 -1.175 21.719 1.00 95.75 447 ASN A O 1
ATOM 3530 N N . VAL A 1 448 ? 1.066 -0.098 19.758 1.00 97.00 448 VAL A N 1
ATOM 3531 C CA . VAL A 1 448 ? -0.250 0.562 19.816 1.00 97.00 448 VAL A CA 1
ATOM 3532 C C . VAL A 1 448 ? -1.368 -0.478 19.842 1.00 97.00 448 VAL A C 1
ATOM 3534 O O . VAL A 1 448 ? -2.275 -0.345 20.661 1.00 97.00 448 VAL A O 1
ATOM 3537 N N . ASP A 1 449 ? -1.287 -1.495 18.982 1.00 97.12 449 ASP A N 1
ATOM 3538 C CA . ASP A 1 449 ? -2.285 -2.561 18.867 1.00 97.12 449 ASP A CA 1
ATOM 3539 C C . ASP A 1 449 ? -2.340 -3.406 20.152 1.00 97.12 449 ASP A C 1
ATOM 3541 O O . ASP A 1 449 ? -3.422 -3.622 20.691 1.00 97.12 449 ASP A O 1
ATOM 3545 N N . ASN A 1 450 ? -1.186 -3.778 20.720 1.00 97.31 450 ASN A N 1
ATOM 3546 C CA . ASN A 1 450 ? -1.119 -4.502 21.996 1.00 97.31 450 ASN A CA 1
ATOM 3547 C C . ASN A 1 450 ? -1.801 -3.723 23.136 1.00 97.31 450 ASN A C 1
ATOM 3549 O O . ASN A 1 450 ? -2.612 -4.286 23.869 1.00 97.31 450 ASN A O 1
ATOM 3553 N N . LEU A 1 451 ? -1.543 -2.413 23.253 1.00 95.69 451 LEU A N 1
ATOM 3554 C CA . LEU A 1 451 ? -2.219 -1.574 24.251 1.00 95.69 451 LEU A CA 1
ATOM 3555 C C . LEU A 1 451 ? -3.733 -1.496 24.007 1.00 95.69 451 LEU A C 1
ATOM 3557 O O . LEU A 1 451 ? -4.513 -1.446 24.955 1.00 95.69 451 LEU A O 1
ATOM 3561 N N . GLN A 1 452 ? -4.178 -1.468 22.747 1.00 96.94 452 GLN A N 1
ATOM 3562 C CA . GLN A 1 452 ? -5.609 -1.485 22.426 1.00 96.94 452 GLN A CA 1
ATOM 3563 C C . GLN A 1 452 ? -6.268 -2.809 22.811 1.00 96.94 452 GLN A C 1
ATOM 3565 O O . GLN A 1 452 ? -7.399 -2.800 23.308 1.00 96.94 452 GLN A O 1
ATOM 3570 N N . ASP A 1 453 ? -5.573 -3.927 22.622 1.00 97.75 453 ASP A N 1
ATOM 3571 C CA . ASP A 1 453 ? -6.042 -5.243 23.043 1.00 97.75 453 ASP A CA 1
ATOM 3572 C C . ASP A 1 453 ? -6.151 -5.326 24.570 1.00 97.75 453 ASP A C 1
ATOM 3574 O O . ASP A 1 453 ? -7.174 -5.783 25.080 1.00 97.75 453 ASP A O 1
ATOM 3578 N N . GLU A 1 454 ? -5.168 -4.813 25.315 1.00 96.94 454 GLU A N 1
ATOM 3579 C CA . GLU A 1 454 ? -5.223 -4.727 26.782 1.00 96.94 454 GLU A CA 1
ATOM 3580 C C . GLU A 1 454 ? -6.404 -3.878 27.269 1.00 96.94 454 GLU A C 1
ATOM 3582 O O . GLU A 1 454 ? -7.195 -4.332 28.101 1.00 96.94 454 GLU A O 1
ATOM 3587 N N . ILE A 1 455 ? -6.594 -2.683 26.693 1.00 96.75 455 ILE A N 1
ATOM 3588 C CA . ILE A 1 455 ? -7.755 -1.823 26.978 1.00 96.75 455 ILE A CA 1
ATOM 3589 C C . ILE A 1 455 ? -9.059 -2.585 26.721 1.00 96.75 455 ILE A C 1
ATOM 3591 O O . ILE A 1 455 ? -10.001 -2.512 27.512 1.00 96.75 455 ILE A O 1
ATOM 3595 N N . THR A 1 456 ? -9.130 -3.322 25.613 1.00 97.12 456 THR A N 1
ATOM 3596 C CA . THR A 1 456 ? -10.320 -4.094 25.239 1.00 97.12 456 THR A CA 1
ATOM 3597 C C . THR A 1 456 ? -10.578 -5.233 26.223 1.00 97.12 456 THR A C 1
ATOM 3599 O O . THR A 1 456 ? -11.725 -5.448 26.615 1.00 97.12 456 THR A O 1
ATOM 3602 N N . GLN A 1 457 ? -9.532 -5.925 26.679 1.00 96.94 457 GLN A N 1
ATOM 3603 C CA . GLN A 1 457 ? -9.643 -6.975 27.691 1.00 96.94 457 GLN A CA 1
ATOM 3604 C C . GLN A 1 457 ? -10.135 -6.427 29.033 1.00 96.94 457 GLN A C 1
ATOM 3606 O O . GLN A 1 457 ? -11.031 -7.020 29.631 1.00 96.94 457 GLN A O 1
ATOM 3611 N N . ILE A 1 458 ? -9.598 -5.296 29.500 1.00 95.75 458 ILE A N 1
ATOM 3612 C CA . ILE A 1 458 ? -10.036 -4.668 30.757 1.00 95.75 458 ILE A CA 1
ATOM 3613 C C . ILE A 1 458 ? -11.485 -4.200 30.650 1.00 95.75 458 ILE A C 1
ATOM 3615 O O . ILE A 1 458 ? -12.285 -4.493 31.534 1.00 95.75 458 ILE A O 1
ATOM 3619 N N . ARG A 1 459 ? -11.867 -3.566 29.536 1.00 96.19 459 ARG A N 1
ATOM 3620 C CA . ARG A 1 459 ? -13.264 -3.181 29.288 1.00 96.19 459 ARG A CA 1
ATOM 3621 C C . ARG A 1 459 ? -14.208 -4.377 29.274 1.00 96.19 459 ARG A C 1
ATOM 3623 O O . ARG A 1 459 ? -15.302 -4.281 29.815 1.00 96.19 459 ARG A O 1
ATOM 3630 N N . ALA A 1 460 ? -13.799 -5.497 28.680 1.00 96.38 460 ALA A N 1
ATOM 3631 C CA . ALA A 1 460 ? -14.598 -6.719 28.679 1.00 96.38 460 ALA A CA 1
ATOM 3632 C C . ALA A 1 460 ? -14.757 -7.295 30.094 1.00 96.38 460 ALA A C 1
ATOM 3634 O O . ALA A 1 460 ? -15.862 -7.665 30.476 1.00 96.38 460 ALA A O 1
ATOM 3635 N N . LYS A 1 461 ? -13.681 -7.319 30.894 1.00 95.12 461 LYS A N 1
ATOM 3636 C CA . LYS A 1 461 ? -13.743 -7.735 32.304 1.00 95.12 461 LYS A CA 1
ATOM 3637 C C . LYS A 1 461 ? -14.657 -6.821 33.123 1.00 95.12 461 LYS A C 1
ATOM 3639 O O . LYS A 1 461 ? -15.494 -7.328 33.857 1.00 95.12 461 LYS A O 1
ATOM 3644 N N . ALA A 1 462 ? -14.543 -5.503 32.953 1.00 94.38 462 ALA A N 1
ATOM 3645 C CA . ALA A 1 462 ? -15.408 -4.528 33.615 1.00 94.38 462 ALA A CA 1
ATOM 3646 C C . ALA A 1 462 ? -16.880 -4.711 33.222 1.00 94.38 462 ALA A C 1
ATOM 3648 O O . ALA A 1 462 ? -17.747 -4.736 34.084 1.00 94.38 462 ALA A O 1
ATOM 3649 N N . ALA A 1 463 ? -17.165 -4.894 31.930 1.00 95.75 463 ALA A N 1
ATOM 3650 C CA . ALA A 1 463 ? -18.526 -5.112 31.447 1.00 95.75 463 ALA A CA 1
ATOM 3651 C C . ALA A 1 463 ? -19.133 -6.423 31.971 1.00 95.75 463 ALA A C 1
ATOM 3653 O O . ALA A 1 463 ? -20.308 -6.445 32.320 1.00 95.75 463 ALA A O 1
ATOM 3654 N N . ASN A 1 464 ? -18.342 -7.497 32.046 1.00 95.25 464 ASN A N 1
ATOM 3655 C CA . ASN A 1 464 ? -18.795 -8.764 32.616 1.00 95.25 464 ASN A CA 1
ATOM 3656 C C . ASN A 1 464 ? -19.095 -8.624 34.109 1.00 95.25 464 ASN A C 1
ATOM 3658 O O . ASN A 1 464 ? -20.167 -9.025 34.543 1.00 95.25 464 ASN A O 1
ATOM 3662 N N . LEU A 1 465 ? -18.185 -8.007 34.868 1.00 93.31 465 LEU A N 1
ATOM 3663 C CA . LEU A 1 465 ? -18.368 -7.809 36.302 1.00 93.31 465 LEU A CA 1
ATOM 3664 C C . LEU A 1 465 ? -19.581 -6.910 36.591 1.00 93.31 465 LEU A C 1
ATOM 3666 O O . LEU A 1 465 ? -20.346 -7.193 37.503 1.00 93.31 465 LEU A O 1
ATOM 3670 N N . GLN A 1 466 ? -19.813 -5.885 35.765 1.00 93.00 466 GLN A N 1
ATOM 3671 C CA . GLN A 1 466 ? -21.004 -5.040 35.863 1.00 93.00 466 GLN A CA 1
ATOM 3672 C C . GLN A 1 466 ? -22.271 -5.844 35.561 1.00 93.00 466 GLN A C 1
ATOM 3674 O O . GLN A 1 466 ? -23.251 -5.720 36.278 1.00 93.00 466 GLN A O 1
ATOM 3679 N N . ALA A 1 467 ? -22.263 -6.686 34.524 1.00 93.25 467 ALA A N 1
ATOM 3680 C CA . ALA A 1 467 ? -23.420 -7.510 34.185 1.00 93.25 467 ALA A CA 1
ATOM 3681 C C . ALA A 1 467 ? -23.740 -8.549 35.274 1.00 93.25 467 ALA A C 1
ATOM 3683 O O . ALA A 1 467 ? -24.910 -8.827 35.524 1.00 93.25 467 ALA A O 1
ATOM 3684 N N . GLU A 1 468 ? -22.718 -9.118 35.919 1.00 91.25 468 GLU A N 1
ATOM 3685 C CA . GLU A 1 468 ? -22.879 -9.997 37.082 1.00 91.25 468 GLU A CA 1
ATOM 3686 C C . GLU A 1 468 ? -23.461 -9.229 38.275 1.00 91.25 468 GLU A C 1
ATOM 3688 O O . GLU A 1 468 ? -24.407 -9.707 38.897 1.00 91.25 468 GLU A O 1
ATOM 3693 N N . LEU A 1 469 ? -22.963 -8.017 38.538 1.00 88.62 469 LEU A N 1
ATOM 3694 C CA . LEU A 1 469 ? -23.484 -7.129 39.575 1.00 88.62 469 LEU A CA 1
ATOM 3695 C C . LEU A 1 469 ? -24.960 -6.784 39.344 1.00 88.62 469 LEU A C 1
ATOM 3697 O O . LEU A 1 469 ? -25.785 -6.948 40.239 1.00 88.62 469 LEU A O 1
ATOM 3701 N N . ASP A 1 470 ? -25.302 -6.374 38.124 1.00 90.50 470 ASP A N 1
ATOM 3702 C CA . ASP A 1 470 ? -26.667 -6.033 37.723 1.00 90.50 470 ASP A CA 1
ATOM 3703 C C . ASP A 1 470 ? -27.604 -7.251 37.831 1.00 90.50 470 ASP A C 1
ATOM 3705 O O . ASP A 1 470 ? -28.764 -7.108 38.213 1.00 90.50 470 ASP A O 1
ATOM 3709 N N . ALA A 1 471 ? -27.117 -8.457 37.514 1.00 90.25 471 ALA A N 1
ATOM 3710 C CA . ALA A 1 471 ? -27.892 -9.690 37.652 1.00 90.25 471 ALA A CA 1
ATOM 3711 C C . ALA A 1 471 ? -28.171 -10.032 39.123 1.00 90.25 471 ALA A C 1
ATOM 3713 O O . ALA A 1 471 ? -29.300 -10.378 39.461 1.00 90.25 471 ALA A O 1
ATOM 3714 N N . VAL A 1 472 ? -27.171 -9.891 39.997 1.00 86.94 472 VAL A N 1
ATOM 3715 C CA . VAL A 1 472 ? -27.332 -10.105 41.442 1.00 86.94 472 VAL A CA 1
ATOM 3716 C C . VAL A 1 472 ? -28.298 -9.081 42.040 1.00 86.94 472 VAL A C 1
ATOM 3718 O O . VAL A 1 472 ? -29.195 -9.454 42.792 1.00 86.94 472 VAL A O 1
ATOM 3721 N N . LEU A 1 473 ? -28.174 -7.804 41.667 1.00 86.00 473 LEU A N 1
ATOM 3722 C CA . LEU A 1 473 ? -29.111 -6.759 42.088 1.00 86.00 473 LEU A CA 1
ATOM 3723 C C . LEU A 1 473 ? -30.547 -7.068 41.635 1.00 86.00 473 LEU A C 1
ATOM 3725 O O . LEU A 1 473 ? -31.478 -6.948 42.432 1.00 86.00 473 LEU A O 1
ATOM 3729 N N . ALA A 1 474 ? -30.723 -7.542 40.399 1.00 89.94 474 ALA A N 1
ATOM 3730 C CA . ALA A 1 474 ? -32.030 -7.944 39.888 1.00 89.94 474 ALA A CA 1
ATOM 3731 C C . ALA A 1 474 ? -32.617 -9.155 40.640 1.00 89.94 474 ALA A C 1
ATOM 3733 O O . ALA A 1 474 ? -33.821 -9.177 40.907 1.00 89.94 474 ALA A O 1
ATOM 3734 N N . ASP A 1 475 ? -31.791 -10.140 41.011 1.00 86.69 475 ASP A N 1
ATOM 3735 C CA . ASP A 1 475 ? -32.213 -11.304 41.805 1.00 86.69 475 ASP A CA 1
ATOM 3736 C C . ASP A 1 475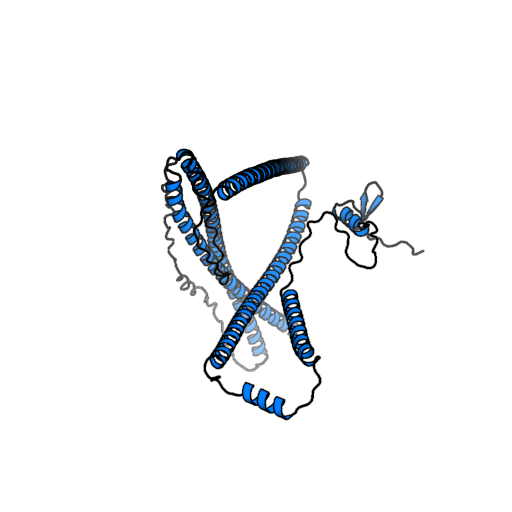 ? -32.610 -10.913 43.242 1.00 86.69 475 ASP A C 1
ATOM 3738 O O . ASP A 1 475 ? -33.554 -11.481 43.797 1.00 86.69 475 ASP A O 1
ATOM 3742 N N . LEU A 1 476 ? -31.959 -9.896 43.821 1.00 82.50 476 LEU A N 1
ATOM 3743 C CA . LEU A 1 476 ? -32.349 -9.276 45.097 1.00 82.50 476 LEU A CA 1
ATOM 3744 C C . LEU A 1 476 ? -33.602 -8.389 44.993 1.00 82.50 476 LEU A C 1
ATOM 3746 O O . LEU A 1 476 ? -34.147 -7.965 46.014 1.00 82.50 476 LEU A O 1
ATOM 3750 N N . GLY A 1 477 ? -34.080 -8.113 43.778 1.00 72.44 477 GLY A N 1
ATOM 3751 C CA . GLY A 1 477 ? -35.264 -7.294 43.528 1.00 72.44 477 GLY A CA 1
ATOM 3752 C C . GLY A 1 477 ? -35.028 -5.781 43.584 1.00 72.44 477 GLY A C 1
ATOM 3753 O O . GLY A 1 477 ? -35.997 -5.048 43.808 1.00 72.44 477 GLY A O 1
ATOM 3754 N N . PHE A 1 478 ? -33.783 -5.329 43.390 1.00 56.53 478 PHE A N 1
ATOM 3755 C CA . PHE A 1 478 ? -33.420 -3.916 43.225 1.00 56.53 478 PHE A CA 1
ATOM 3756 C C . PHE A 1 478 ? -33.484 -3.442 41.769 1.00 56.53 478 PHE A C 1
ATOM 3758 O O . PHE A 1 478 ? -33.233 -4.253 40.847 1.00 56.53 478 PHE A O 1
#